Protein AF-0000000075583795 (afdb_homodimer)

Organism: Burkholderia mallei (strain ATCC 23344) (NCBI:txid243160)

pLDDT: mean 74.97, std 24.66, range [25.92, 98.56]

Solvent-accessible surface area (backbone atoms only — not comparable to full-atom values): 38731 Å² total; per-residue (Å²): 138,82,79,73,77,74,72,72,73,78,73,70,80,76,78,76,72,78,73,79,69,73,56,72,65,57,54,49,48,48,49,48,46,48,47,47,46,45,47,46,48,46,45,52,50,40,40,49,47,44,45,48,44,42,50,47,45,47,29,46,47,34,18,48,49,28,40,53,50,30,68,72,33,68,38,52,18,47,44,35,16,54,42,24,40,18,38,36,33,32,41,58,45,24,55,53,58,74,61,52,70,87,57,90,76,39,68,41,54,67,42,39,47,51,51,50,50,48,35,51,52,74,46,48,45,47,48,89,45,67,63,58,53,62,69,67,42,44,37,36,33,39,40,41,41,59,52,48,45,52,65,63,49,49,49,25,53,49,45,54,46,28,75,73,68,33,32,87,30,37,37,38,37,32,50,33,80,76,50,77,42,47,57,56,27,52,43,53,50,18,60,75,62,58,25,59,66,46,82,36,87,48,52,71,47,42,39,54,52,51,61,74,47,63,82,35,50,30,36,43,32,33,47,54,53,42,43,57,76,41,75,62,51,38,53,51,52,50,38,50,65,69,32,85,64,74,56,40,35,33,38,46,42,48,27,36,35,28,44,56,30,52,47,48,40,52,50,39,73,52,39,48,81,81,60,66,98,62,82,68,75,62,64,67,23,27,31,43,18,46,52,58,51,27,66,43,39,19,24,48,52,44,45,30,39,52,67,61,39,29,28,44,32,37,24,51,59,83,52,75,57,50,46,61,40,77,38,45,64,67,57,55,52,46,62,24,61,61,60,68,43,80,82,34,64,69,23,32,22,52,32,2,22,32,15,20,27,23,22,31,58,71,66,55,69,70,71,62,56,85,74,59,83,118,138,80,80,71,74,73,74,71,75,80,75,73,80,76,77,75,72,80,72,80,70,70,59,70,65,59,54,48,48,49,49,45,45,48,45,47,47,44,45,49,50,42,45,58,53,40,45,53,47,46,48,51,46,46,52,50,46,48,21,46,46,44,25,48,49,43,48,52,46,33,70,74,33,63,37,53,47,51,44,49,33,54,42,31,35,17,39,36,41,34,48,58,45,46,56,52,58,73,60,52,69,85,56,90,74,38,69,41,54,68,42,40,47,51,51,52,49,50,38,50,49,73,46,49,45,46,48,89,45,69,64,58,53,62,69,67,42,44,38,36,33,40,38,40,43,60,53,48,46,51,65,61,48,48,49,25,52,48,45,54,45,29,74,73,68,33,32,86,29,37,37,37,36,31,51,32,79,77,53,76,42,47,56,56,26,53,41,53,50,20,62,76,62,57,25,57,64,45,82,35,87,47,52,69,47,42,41,54,51,52,61,73,45,62,84,35,48,30,37,41,32,32,48,54,52,42,43,57,75,42,72,62,52,38,53,52,50,48,39,50,63,69,29,86,62,72,57,40,36,32,39,46,41,49,27,35,35,27,45,55,31,51,48,48,39,52,52,38,73,51,40,49,78,81,60,66,99,62,84,68,74,63,64,68,23,26,32,41,19,46,52,57,50,27,61,42,37,18,23,47,51,43,46,31,40,53,66,62,39,28,28,46,32,35,24,52,58,83,51,77,58,51,48,61,40,76,38,44,64,66,60,54,52,46,59,22,60,65,53,59,46,83,83,33,61,65,32,50,27,74,13,4,42,48,4,31,36,33,17,22,57,72,62,54,73,60,78,63,59,84,73,64,68,130

Nearest PDB structures (foldseek):
  8r9r-assembly1_A-2  TM=9.002E-01  e=3.612E-21  Shewanella putrefaciens CN-32
  2px0-assembly3_C  TM=8.212E-01  e=1.655E-15  Bacillus subtilis
  2px3-assembly1_A-2  TM=8.407E-01  e=2.809E-14  Bacillus subtilis
  7o9f-assembly3_C  TM=8.102E-01  e=2.017E-12  Bacillus subtilis subsp. subtilis str. 168
  5gaf-assembly1_i  TM=7.848E-01  e=1.464E-12  Escherichia coli

InterPro domains:
  IPR000897 Signal recognition particle, SRP54 subunit, GTPase domain [PF00448] (139-332)
  IPR000897 Signal recognition particle, SRP54 subunit, GTPase domain [SM00962] (137-338)
  IPR003593 AAA+ ATPase domain [SM00382] (136-311)
  IPR020006 Flagellar biosynthesis protein FlhF [TIGR03499] (14-225)
  IPR027417 P-loop containing nucleoside triphosphate hydrolase [G3DSA:3.40.50.300] (134-340)
  IPR027417 P-loop containing nucleoside triphosphate hydrolase [SSF52540] (133-328)
  IPR047040 Flagellar biosynthesis protein FlhF, GTPase domain [cd17873] (138-334)

Foldseek 3Di:
DPPPPPPPPDPDPPDDPDDPPPDPVVVVVVVVVVVVVCCVCCVVVVVVVVVVVCVVVLLVVLLVVLVVVCVVALLLLLQLLLLLLLPAALQLSLVLSVPQDDDPQCNDNVSSNVLSLVLLLVLFFADPDPCVDLQQAFAEEEAEAPPLCLLLVLLLVLLVSCVVPNQLQEAEEEAAPPDVCSQVSNVVSCVVSVHYYYYADFLVSVQVVCVVNVRHRHYYYRYHHHQLPDLCLLVVLCSQQPHPGHYAYEYEDEQQDALVSRLSGQVSNQDSVPDPVDDDDGHPAYEYEQLLPHPHRNSVSNNCSQVVGYYQWYAHDRDPNPRIGGDDSVVSSCSSNVPSCVVDPRRDPSVCRSSSSSNSPPVCPPPSDDSDSD/DPPPPPPPDDPDPPDDPPDPPPDPVVVVVVVVVVVVVCCVVCVVVVVVVVVVVVLVVLLVVLLVVVVVVCVVAVLLLLQLLLLLLLPAALQLSCVLSVPQDDDPQCNDNVSSNVLSLVLLLVLFFADPDPCVDLQQAFAEEEAEAPPLCLLLVLLLVLLVSCVVPNQLQEAEEEQAPPDVCSQVSNVVSCVVSVHYYYYADFLVSVQVVCVVNVRHRHYYYRYHHHQLPDLCLLVVLCSQQPHPGHYAYEYEDEQQDALVSRLSGQVSNQDSVPDPVDDDDGHQAYEYEQLLPHLHRNSVSNNCSQVVGYYQWYAHDRDPNPRIGGDDSVVSSCSSNVNSPSVDPSRQDSVRSSSSNSVNPVVPPPPSDDSDSD

Sequence (748 aa):
MRNAARRLPADEPAAAKPALRLPEDTAAAVADAVKARIERIVNDTVMQELGSLRELMEEQFAGLMWNERQRRNPVHGALTKYLFAAGFSAQLVRMIVDNLPEGEGYDTLDAAADWAQSVLAANLPVLDSEDALMERGGVFALMGPTGVGKTTTTAKLAARCVMRFGASKVALLTTDSYRIGGHEQLRIFGKILGVPVHAVKDGGDLQLALAELRNKHMVLIDTIGMSQRDRTVSDQIAMLHGADTPVQRLLLLNATSHGDTLNEVVQAYRSAAGQPKAALPDLAGCILTKLDEASNLGGVLDTVIRYKLPVHYVSTGQKVPENLYVATKKFLLKSAFCAPREDSPFVPHDDDLPAMLSALSTRTGNELHEVRFGMRNAARRLPADEPAAAKPALRLPEDTAAAVADAVKARIERIVNDTVMQELGSLRELMEEQFAGLMWNERQRRNPVHGALTKYLFAAGFSAQLVRMIVDNLPEGEGYDTLDAAADWAQSVLAANLPVLDSEDALMERGGVFALMGPTGVGKTTTTAKLAARCVMRFGASKVALLTTDSYRIGGHEQLRIFGKILGVPVHAVKDGGDLQLALAELRNKHMVLIDTIGMSQRDRTVSDQIAMLHGADTPVQRLLLLNATSHGDTLNEVVQAYRSAAGQPKAALPDLAGCILTKLDEASNLGGVLDTVIRYKLPVHYVSTGQKVPENLYVATKKFLLKSAFCAPREDSPFVPHDDDLPAMLSALSTRTGNELHEVRFG

Radius of gyration: 35.38 Å; Cα contacts (8 Å, |Δi|>4): 1284; chains: 2; bounding box: 125×129×121 Å

Secondary structure (DSSP, 8-state):
-----------------------HHHHHHHHHHHHHHHHHHHHHHHHHHHHHHHHHHHHHHHHHHHHHHHHH-HHHHHHHHHHHHTT--HHHHHHHHHTPPPSGGGSSHHHHHHHHHHHHHHH--B-S-HHHHHHH-EEEEEE-STTSSHHHHHHHHHHHHHHHH-GGGEEEEE---SSTTHHHHHHHHHHHHT--EEE--SHHHHHHHHHHTTT-SEEEEEPPP--TT-THHHHHHHHHHTSSS-EEEEEEEETTB-HHHHHHHHHHHH--TTS-S--PPPP-EEEEE-GGG-S-SHHHHHHHHHTT--EEEEE-SS-SSSSEEE--HHHHHHHHHHS--TT-TTSPPGGGHHHHHHHHHH-TTS--------/-----------------------HHHHHHHHHHHHHHHHHHIIIIIHHHHHHHHHHHHHHHHHHHHHHHHHH-HHHHHHHHHHHHTT--HHHHHHHHHTPPPSGGGSSHHHHHHHHHHHHHHH--B-S-HHHHHHH-EEEEEE-STTSSHHHHHHHHHHHHHHHH-GGGEEEEE---SSTTHHHHHHHHHHHHT--EEE--SHHHHHHHHHHTTT-SEEEEEPPP--TT-THHHHHHHHHHTSSS-EEEEEEEETTB-HHHHHHHHHHHH--TTS-S--PPPP-EEEEE-GGG-S--HHHHHHHHHTT--EEEEE-SS-SSSSEEE--HHHHHHHHHHS--TT-TTSPPGGGHHHHHHHHHGGGGS--------

Structure (mmCIF, N/CA/C/O backbone):
data_AF-0000000075583795-model_v1
#
loop_
_entity.id
_entity.type
_entity.pdbx_description
1 polymer 'Flagellar biosynthesis protein FlhF'
#
loop_
_atom_site.group_PDB
_atom_site.id
_atom_site.type_symbol
_atom_site.label_atom_id
_atom_site.label_alt_id
_atom_site.label_comp_id
_atom_site.label_asym_id
_atom_site.label_entity_id
_atom_site.label_seq_id
_atom_site.pdbx_PDB_ins_code
_atom_site.Cartn_x
_atom_site.Cartn_y
_atom_site.Cartn_z
_atom_site.occupancy
_atom_site.B_iso_or_equiv
_atom_site.auth_seq_id
_atom_site.auth_comp_id
_atom_site.auth_asym_id
_atom_site.auth_atom_id
_atom_site.pdbx_PDB_model_num
ATOM 1 N N . MET A 1 1 ? -71.062 14.75 92.562 1 26.41 1 MET A N 1
ATOM 2 C CA . MET A 1 1 ? -69.625 14.656 92.875 1 26.41 1 MET A CA 1
ATOM 3 C C . MET A 1 1 ? -68.75 14.648 91.625 1 26.41 1 MET A C 1
ATOM 5 O O . MET A 1 1 ? -69.125 14.055 90.625 1 26.41 1 MET A O 1
ATOM 9 N N . ARG A 1 2 ? -67.75 15.586 91.562 1 28.59 2 ARG A N 1
ATOM 10 C CA . ARG A 1 2 ? -66.875 16.375 90.688 1 28.59 2 ARG A CA 1
ATOM 11 C C . ARG A 1 2 ? -65.688 15.547 90.188 1 28.59 2 ARG A C 1
ATOM 13 O O . ARG A 1 2 ? -64.75 15.266 91 1 28.59 2 ARG A O 1
ATOM 20 N N . ASN A 1 3 ? -66 14.391 89.562 1 28.31 3 ASN A N 1
ATOM 21 C CA . ASN A 1 3 ? -65 13.398 89.188 1 28.31 3 ASN A CA 1
ATOM 22 C C . ASN A 1 3 ? -63.781 14.047 88.562 1 28.31 3 ASN A C 1
ATOM 24 O O . ASN A 1 3 ? -63.875 14.672 87.5 1 28.31 3 ASN A O 1
ATOM 28 N N . ALA A 1 4 ? -62.781 14.273 89.375 1 31.97 4 ALA A N 1
ATOM 29 C CA . ALA A 1 4 ? -61.5 14.992 89.375 1 31.97 4 ALA A CA 1
ATOM 30 C C . ALA A 1 4 ? -60.531 14.312 88.438 1 31.97 4 ALA A C 1
ATOM 32 O O . ALA A 1 4 ? -60.062 13.195 88.688 1 31.97 4 ALA A O 1
ATOM 33 N N . ALA A 1 5 ? -60.75 14.484 87.125 1 35.75 5 ALA A N 1
ATOM 34 C CA . ALA A 1 5 ? -60 13.953 86 1 35.75 5 ALA A CA 1
ATOM 35 C C . ALA A 1 5 ? -58.5 14.148 86.188 1 35.75 5 ALA A C 1
ATOM 37 O O . ALA A 1 5 ? -58.031 15.273 86.375 1 35.75 5 ALA A O 1
ATOM 38 N N . ARG A 1 6 ? -57.938 13.195 86.875 1 29.86 6 ARG A N 1
ATOM 39 C CA . ARG A 1 6 ? -56.562 13.07 87.375 1 29.86 6 ARG A CA 1
ATOM 40 C C . ARG A 1 6 ? -55.562 13.438 86.25 1 29.86 6 ARG A C 1
ATOM 42 O O . ARG A 1 6 ? -55.594 12.867 85.188 1 29.86 6 ARG A O 1
ATOM 49 N N . ARG A 1 7 ? -55.094 14.625 86.375 1 30.92 7 ARG A N 1
ATOM 50 C CA . ARG A 1 7 ? -54.188 15.336 85.5 1 30.92 7 ARG A CA 1
ATOM 51 C C . ARG A 1 7 ? -52.844 14.617 85.375 1 30.92 7 ARG A C 1
ATOM 53 O O . ARG A 1 7 ? -52.156 14.391 86.375 1 30.92 7 ARG A O 1
ATOM 60 N N . LEU A 1 8 ? -52.875 13.531 84.562 1 32.28 8 LEU A N 1
ATOM 61 C CA . LEU A 1 8 ? -51.688 12.703 84.5 1 32.28 8 LEU A CA 1
ATOM 62 C C . LEU A 1 8 ? -50.438 13.562 84.438 1 32.28 8 LEU A C 1
ATOM 64 O O . LEU A 1 8 ? -50.438 14.617 83.75 1 32.28 8 LEU A O 1
ATOM 68 N N . PRO A 1 9 ? -49.656 13.453 85.375 1 30.98 9 PRO A N 1
ATOM 69 C CA . PRO A 1 9 ? -48.5 14.32 85.562 1 30.98 9 PRO A CA 1
ATOM 70 C C . PRO A 1 9 ? -47.594 14.43 84.375 1 30.98 9 PRO A C 1
ATOM 72 O O . PRO A 1 9 ? -47.5 13.492 83.562 1 30.98 9 PRO A O 1
ATOM 75 N N . ALA A 1 10 ? -47.438 15.57 83.875 1 30.64 10 ALA A N 1
ATOM 76 C CA . ALA A 1 10 ? -46.688 15.977 82.688 1 30.64 10 ALA A CA 1
ATOM 77 C C . ALA A 1 10 ? -45.25 15.469 82.75 1 30.64 10 ALA A C 1
ATOM 79 O O . ALA A 1 10 ? -44.562 15.648 83.75 1 30.64 10 ALA A O 1
ATOM 80 N N . ASP A 1 11 ? -45.094 14.312 82.25 1 30.42 11 ASP A N 1
ATOM 81 C CA . ASP A 1 11 ? -43.844 13.586 82.125 1 30.42 11 ASP A CA 1
ATOM 82 C C . ASP A 1 11 ? -42.656 14.531 81.875 1 30.42 11 ASP A C 1
ATOM 84 O O . ASP A 1 11 ? -42.781 15.438 81.062 1 30.42 11 ASP A O 1
ATOM 88 N N . GLU A 1 12 ? -41.844 14.688 82.75 1 31.83 12 GLU A N 1
ATOM 89 C CA . GLU A 1 12 ? -40.656 15.516 82.875 1 31.83 12 GLU A CA 1
ATOM 90 C C . GLU A 1 12 ? -39.781 15.367 81.625 1 31.83 12 GLU A C 1
ATOM 92 O O . GLU A 1 12 ? -39.531 14.258 81.188 1 31.83 12 GLU A O 1
ATOM 97 N N . PRO A 1 13 ? -39.625 16.406 80.938 1 30.64 13 PRO A N 1
ATOM 98 C CA . PRO A 1 13 ? -38.938 16.359 79.625 1 30.64 13 PRO A CA 1
ATOM 99 C C . PRO A 1 13 ? -37.531 15.773 79.75 1 30.64 13 PRO A C 1
ATOM 101 O O . PRO A 1 13 ? -36.812 16.062 80.688 1 30.64 13 PRO A O 1
ATOM 104 N N . ALA A 1 14 ? -37.375 14.578 79.438 1 31.72 14 ALA A N 1
ATOM 105 C CA . ALA A 1 14 ? -36.094 13.836 79.438 1 31.72 14 ALA A CA 1
ATOM 106 C C . ALA A 1 14 ? -34.938 14.719 79 1 31.72 14 ALA A C 1
ATOM 108 O O . ALA A 1 14 ? -35.062 15.461 78 1 31.72 14 ALA A O 1
ATOM 109 N N . ALA A 1 15 ? -34.062 14.93 79.875 1 31.67 15 ALA A N 1
ATOM 110 C CA . ALA A 1 15 ? -32.781 15.641 79.812 1 31.67 15 ALA A CA 1
ATOM 111 C C . ALA A 1 15 ? -31.984 15.234 78.562 1 31.67 15 ALA A C 1
ATOM 113 O O . ALA A 1 15 ? -31.844 14.047 78.25 1 31.67 15 ALA A O 1
ATOM 114 N N . ALA A 1 16 ? -31.828 16.141 77.688 1 29.67 16 ALA A N 1
ATOM 115 C CA . ALA A 1 16 ? -31.188 16.047 76.375 1 29.67 16 ALA A CA 1
ATOM 116 C C . ALA A 1 16 ? -29.75 15.531 76.5 1 29.67 16 ALA A C 1
ATOM 118 O O . ALA A 1 16 ? -28.953 16.078 77.25 1 29.67 16 ALA A O 1
ATOM 119 N N . LYS A 1 17 ? -29.625 14.273 76.5 1 32.81 17 LYS A N 1
ATOM 120 C CA . LYS A 1 17 ? -28.297 13.664 76.562 1 32.81 17 LYS A CA 1
ATOM 121 C C . LYS A 1 17 ? -27.266 14.492 75.75 1 32.81 17 LYS A C 1
ATOM 123 O O . LYS A 1 17 ? -27.562 15 74.688 1 32.81 17 LYS A O 1
ATOM 128 N N . PRO A 1 18 ? -26.188 14.773 76.5 1 27.48 18 PRO A N 1
ATOM 129 C CA . PRO A 1 18 ? -25.125 15.648 76 1 27.48 18 PRO A CA 1
ATOM 130 C C . PRO A 1 18 ? -24.562 15.188 74.625 1 27.48 18 PRO A C 1
ATOM 132 O O . PRO A 1 18 ? -24.422 13.984 74.438 1 27.48 18 PRO A O 1
ATOM 135 N N . ALA A 1 19 ? -24.75 15.906 73.625 1 32.78 19 ALA A N 1
ATOM 136 C CA . ALA A 1 19 ? -24.312 15.742 72.25 1 32.78 19 ALA A CA 1
ATOM 137 C C . ALA A 1 19 ? -22.828 15.414 72.188 1 32.78 19 ALA A C 1
ATOM 139 O O . ALA A 1 19 ? -22 16.125 72.75 1 32.78 19 ALA A O 1
ATOM 140 N N . LEU A 1 20 ? -22.547 14.195 72.25 1 28.42 20 LEU A N 1
ATOM 141 C CA . LEU A 1 20 ? -21.172 13.727 72.062 1 28.42 20 LEU A CA 1
ATOM 142 C C . LEU A 1 20 ? -20.391 14.602 71.125 1 28.42 20 LEU A C 1
ATOM 144 O O . LEU A 1 20 ? -20.688 14.633 69.938 1 28.42 20 LEU A O 1
ATOM 148 N N . ARG A 1 21 ? -19.875 15.695 71.562 1 31.19 21 ARG A N 1
ATOM 149 C CA . ARG A 1 21 ? -18.953 16.594 70.938 1 31.19 21 ARG A CA 1
ATOM 150 C C . ARG A 1 21 ? -17.766 15.828 70.312 1 31.19 21 ARG A C 1
ATOM 152 O O . ARG A 1 21 ? -16.969 15.242 71.062 1 31.19 21 ARG A O 1
ATOM 159 N N . LEU A 1 22 ? -18 15.234 69.25 1 33.5 22 LEU A N 1
ATOM 160 C CA . LEU A 1 22 ? -16.844 14.609 68.625 1 33.5 22 LEU A CA 1
ATOM 161 C C . LEU A 1 22 ? -15.625 15.523 68.688 1 33.5 22 LEU A C 1
ATOM 163 O O . LEU A 1 22 ? -15.727 16.734 68.5 1 33.5 22 LEU A O 1
ATOM 167 N N . PRO A 1 23 ? -14.57 15.156 69.438 1 37.19 23 PRO A N 1
ATOM 168 C CA . PRO A 1 23 ? -13.438 16.047 69.688 1 37.19 23 PRO A CA 1
ATOM 169 C C . PRO A 1 23 ? -12.914 16.734 68.438 1 37.19 23 PRO A C 1
ATOM 171 O O . PRO A 1 23 ? -13.039 16.203 67.375 1 37.19 23 PRO A O 1
ATOM 174 N N . GLU A 1 24 ? -12.633 18.062 68.625 1 42.78 24 GLU A N 1
ATOM 175 C CA . GLU A 1 24 ? -12.164 19.016 67.625 1 42.78 24 GLU A CA 1
ATOM 176 C C . GLU A 1 24 ? -11.039 18.422 66.75 1 42.78 24 GLU A C 1
ATOM 178 O O . GLU A 1 24 ? -10.945 18.703 65.562 1 42.78 24 GLU A O 1
ATOM 183 N N . ASP A 1 25 ? -10.305 17.578 67.438 1 46.75 25 ASP A N 1
ATOM 184 C CA . ASP A 1 25 ? -9.117 17 66.812 1 46.75 25 ASP A CA 1
ATOM 185 C C . ASP A 1 25 ? -9.5 16.016 65.688 1 46.75 25 ASP A C 1
ATOM 187 O O . ASP A 1 25 ? -8.75 15.828 64.75 1 46.75 25 ASP A O 1
ATOM 191 N N . THR A 1 26 ? -10.562 15.297 65.938 1 44.88 26 THR A N 1
ATOM 192 C CA . THR A 1 26 ? -10.953 14.312 64.938 1 44.88 26 THR A CA 1
ATOM 193 C C . THR A 1 26 ? -11.523 15.008 63.688 1 44.88 26 THR A C 1
ATOM 195 O O . THR A 1 26 ? -11.352 14.523 62.562 1 44.88 26 THR A O 1
ATOM 198 N N . ALA A 1 27 ? -12.266 16.016 63.844 1 42.16 27 ALA A N 1
ATOM 199 C CA . ALA A 1 27 ? -12.781 16.734 62.688 1 42.16 27 ALA A CA 1
ATOM 200 C C . ALA A 1 27 ? -11.656 17.359 61.875 1 42.16 27 ALA A C 1
ATOM 202 O O . ALA A 1 27 ? -11.688 17.359 60.656 1 42.16 27 ALA A O 1
ATOM 203 N N . ALA A 1 28 ? -10.633 17.906 62.625 1 47.75 28 ALA A N 1
ATOM 204 C CA . ALA A 1 28 ? -9.492 18.453 61.906 1 47.75 28 ALA A CA 1
ATOM 205 C C . ALA A 1 28 ? -8.742 17.375 61.125 1 47.75 28 ALA A C 1
ATOM 207 O O . ALA A 1 28 ? -8.297 17.594 60 1 47.75 28 ALA A O 1
ATOM 208 N N . ALA A 1 29 ? -8.695 16.188 61.719 1 48.91 29 ALA A N 1
ATOM 209 C CA . ALA A 1 29 ? -7.973 15.109 61.062 1 48.91 29 ALA A CA 1
ATOM 210 C C . ALA A 1 29 ? -8.742 14.609 59.844 1 48.91 29 ALA A C 1
ATOM 212 O O . ALA A 1 29 ? -8.141 14.281 58.812 1 48.91 29 ALA A O 1
ATOM 213 N N . VAL A 1 30 ? -10.008 14.523 60 1 45.22 30 VAL A N 1
ATOM 214 C CA . VAL A 1 30 ? -10.773 14.094 58.812 1 45.22 30 VAL A CA 1
ATOM 215 C C . VAL A 1 30 ? -10.75 15.188 57.75 1 45.22 30 VAL A C 1
ATOM 217 O O . VAL A 1 30 ? -10.609 14.906 56.562 1 45.22 30 VAL A O 1
ATOM 220 N N . ALA A 1 31 ? -10.945 16.5 58.25 1 46.06 31 ALA A N 1
ATOM 221 C CA . ALA A 1 31 ? -10.859 17.578 57.25 1 46.06 31 ALA A CA 1
ATOM 222 C C . ALA A 1 31 ? -9.484 17.594 56.594 1 46.06 31 ALA A C 1
ATOM 224 O O . ALA A 1 31 ? -9.383 17.781 55.375 1 46.06 31 ALA A O 1
ATOM 225 N N . ASP A 1 32 ? -8.445 17.422 57.406 1 49.88 32 ASP A N 1
ATOM 226 C CA . ASP A 1 32 ? -7.105 17.359 56.812 1 49.88 32 ASP A CA 1
ATOM 227 C C . ASP A 1 32 ? -6.965 16.156 55.906 1 49.88 32 ASP A C 1
ATOM 229 O O . ASP A 1 32 ? -6.32 16.25 54.844 1 49.88 32 ASP A O 1
ATOM 233 N N . ALA A 1 33 ? -7.559 15.016 56.312 1 47.59 33 ALA A N 1
ATOM 234 C CA . ALA A 1 33 ? -7.469 13.844 55.469 1 47.59 33 ALA A CA 1
ATOM 235 C C . ALA A 1 33 ? -8.281 14.047 54.188 1 47.59 33 ALA A C 1
ATOM 237 O O . ALA A 1 33 ? -7.844 13.656 53.094 1 47.59 33 ALA A O 1
ATOM 238 N N . VAL A 1 34 ? -9.5 14.57 54.344 1 44.31 34 VAL A N 1
ATOM 239 C CA . VAL A 1 34 ? -10.266 14.875 53.125 1 44.31 34 VAL A CA 1
ATOM 240 C C . VAL A 1 34 ? -9.531 15.945 52.312 1 44.31 34 VAL A C 1
ATOM 242 O O . VAL A 1 34 ? -9.414 15.828 51.094 1 44.31 34 VAL A O 1
ATOM 245 N N . LYS A 1 35 ? -9.047 17.094 53 1 45.44 35 LYS A N 1
ATOM 246 C CA . LYS A 1 35 ? -8.234 18.062 52.281 1 45.44 35 LYS A CA 1
ATOM 247 C C . LYS A 1 35 ? -7.039 17.375 51.594 1 45.44 35 LYS A C 1
ATOM 249 O O . LYS A 1 35 ? -6.719 17.656 50.438 1 45.44 35 LYS A O 1
ATOM 254 N N . ALA A 1 36 ? -6.293 16.5 52.406 1 47.88 36 ALA A N 1
ATOM 255 C CA . ALA A 1 36 ? -5.16 15.805 51.812 1 47.88 36 ALA A CA 1
ATOM 256 C C . ALA A 1 36 ? -5.617 14.891 50.688 1 47.88 36 ALA A C 1
ATOM 258 O O . ALA A 1 36 ? -4.938 14.766 49.656 1 47.88 36 ALA A O 1
ATOM 259 N N . ARG A 1 37 ? -6.734 14.156 50.906 1 44.03 37 ARG A N 1
ATOM 260 C CA . ARG A 1 37 ? -7.215 13.32 49.812 1 44.03 37 ARG A CA 1
ATOM 261 C C . ARG A 1 37 ? -7.723 14.164 48.656 1 44.03 37 ARG A C 1
ATOM 263 O O . ARG A 1 37 ? -7.484 13.844 47.5 1 44.03 37 ARG A O 1
ATOM 270 N N . ILE A 1 38 ? -8.555 15.25 48.938 1 42.88 38 ILE A N 1
ATOM 271 C CA . ILE A 1 38 ? -8.945 16.156 47.844 1 42.88 38 ILE A CA 1
ATOM 272 C C . ILE A 1 38 ? -7.703 16.812 47.25 1 42.88 38 ILE A C 1
ATOM 274 O O . ILE A 1 38 ? -7.578 16.922 46.031 1 42.88 38 ILE A O 1
ATOM 278 N N . GLU A 1 39 ? -6.707 17.359 48.094 1 44.41 39 GLU A N 1
ATOM 279 C CA . GLU A 1 39 ? -5.449 17.875 47.562 1 44.41 39 GLU A CA 1
ATOM 280 C C . GLU A 1 39 ? -4.711 16.828 46.75 1 44.41 39 GLU A C 1
ATOM 282 O O . GLU A 1 39 ? -4.117 17.125 45.719 1 44.41 39 GLU A O 1
ATOM 287 N N . ARG A 1 40 ? -4.605 15.562 47.188 1 45.03 40 ARG A N 1
ATOM 288 C CA . ARG A 1 40 ? -3.986 14.5 46.406 1 45.03 40 ARG A CA 1
ATOM 289 C C . ARG A 1 40 ? -4.812 14.172 45.188 1 45.03 40 ARG A C 1
ATOM 291 O O . ARG A 1 40 ? -4.266 13.969 44.094 1 45.03 40 ARG A O 1
ATOM 298 N N . ILE A 1 41 ? -6.152 13.914 45.312 1 42.34 41 ILE A N 1
ATOM 299 C CA . ILE A 1 41 ? -7.008 13.688 44.156 1 42.34 41 ILE A CA 1
ATOM 300 C C . ILE A 1 41 ? -7.043 14.945 43.281 1 42.34 41 ILE A C 1
ATOM 302 O O . ILE A 1 41 ? -6.953 14.859 42.062 1 42.34 41 ILE A O 1
ATOM 306 N N . VAL A 1 42 ? -7.328 16.234 43.812 1 40.81 42 VAL A N 1
ATOM 307 C CA . VAL A 1 42 ? -7.227 17.484 43.094 1 40.81 42 VAL A CA 1
ATOM 308 C C . VAL A 1 42 ? -5.805 17.656 42.562 1 40.81 42 VAL A C 1
ATOM 310 O O . VAL A 1 42 ? -5.605 18.062 41.406 1 40.81 42 VAL A O 1
ATOM 313 N N . ASN A 1 43 ? -4.723 17.453 43.281 1 43.31 43 ASN A N 1
ATOM 314 C CA . ASN A 1 43 ? -3.355 17.531 42.781 1 43.31 43 ASN A CA 1
ATOM 315 C C . ASN A 1 43 ? -3.092 16.5 41.688 1 43.31 43 ASN A C 1
ATOM 317 O O . ASN A 1 43 ? -2.486 16.812 40.656 1 43.31 43 ASN A O 1
ATOM 321 N N . ASP A 1 44 ? -3.385 15.25 41.875 1 43.28 44 ASP A N 1
ATOM 322 C CA . ASP A 1 44 ? -3.162 14.266 40.844 1 43.28 44 ASP A CA 1
ATOM 323 C C . ASP A 1 44 ? -4.129 14.469 39.656 1 43.28 44 ASP A C 1
ATOM 325 O O . ASP A 1 44 ? -3.732 14.383 38.5 1 43.28 44 ASP A O 1
ATOM 329 N N . THR A 1 45 ? -5.441 14.594 39.938 1 42.34 45 THR A N 1
ATOM 330 C CA . THR A 1 45 ? -6.391 14.891 38.875 1 42.34 45 THR A CA 1
ATOM 331 C C . THR A 1 45 ? -6.164 16.297 38.312 1 42.34 45 THR A C 1
ATOM 333 O O . THR A 1 45 ? -6.188 16.5 37.094 1 42.34 45 THR A O 1
ATOM 336 N N . VAL A 1 46 ? -5.977 17.312 39.188 1 41.25 46 VAL A N 1
ATOM 337 C CA . VAL A 1 46 ? -5.641 18.656 38.719 1 41.25 46 VAL A CA 1
ATOM 338 C C . VAL A 1 46 ? -4.281 18.641 38.031 1 41.25 46 VAL A C 1
ATOM 340 O O . VAL A 1 46 ? -4.105 19.266 37 1 41.25 46 VAL A O 1
ATOM 343 N N . MET A 1 47 ? -3.307 17.891 38.531 1 40.34 47 MET A N 1
ATOM 344 C CA . MET A 1 47 ? -2.027 17.797 37.844 1 40.34 47 MET A CA 1
ATOM 345 C C . MET A 1 47 ? -2.193 17.094 36.5 1 40.34 47 MET A C 1
ATOM 347 O O . MET A 1 47 ? -1.555 17.484 35.5 1 40.34 47 MET A O 1
ATOM 351 N N . GLN A 1 48 ? -2.951 16.031 36.438 1 44.06 48 GLN A N 1
ATOM 352 C CA . GLN A 1 48 ? -3.227 15.43 35.156 1 44.06 48 GLN A CA 1
ATOM 353 C C . GLN A 1 48 ? -4.043 16.375 34.281 1 44.06 48 GLN A C 1
ATOM 355 O O . GLN A 1 48 ? -3.777 16.5 33.062 1 44.06 48 GLN A O 1
ATOM 360 N N . GLU A 1 49 ? -5.074 17 34.969 1 40.44 49 GLU A N 1
ATOM 361 C CA . GLU A 1 49 ? -5.805 18.016 34.219 1 40.44 49 GLU A CA 1
ATOM 362 C C . GLU A 1 49 ? -4.918 19.203 33.875 1 40.44 49 GLU A C 1
ATOM 364 O O . GLU A 1 49 ? -4.977 19.75 32.781 1 40.44 49 GLU A O 1
ATOM 369 N N . LEU A 1 50 ? -4.145 19.641 34.844 1 42.34 50 LEU A N 1
ATOM 370 C CA . LEU A 1 50 ? -3.182 20.703 34.594 1 42.34 50 LEU A CA 1
ATOM 371 C C . LEU A 1 50 ? -2.109 20.25 33.594 1 42.34 50 LEU A C 1
ATOM 373 O O . LEU A 1 50 ? -1.672 21.016 32.75 1 42.34 50 LEU A O 1
ATOM 377 N N . GLY A 1 51 ? -1.721 19 33.688 1 42.75 51 GLY A N 1
ATOM 378 C CA . GLY A 1 51 ? -0.832 18.438 32.688 1 42.75 51 GLY A CA 1
ATOM 379 C C . GLY A 1 51 ? -1.456 18.391 31.297 1 42.75 51 GLY A C 1
ATOM 380 O O . GLY A 1 51 ? -0.819 18.766 30.312 1 42.75 51 GLY A O 1
ATOM 381 N N . SER A 1 52 ? -2.662 17.969 31.328 1 44.84 52 SER A N 1
ATOM 382 C CA . SER A 1 52 ? -3.383 18.016 30.062 1 44.84 52 SER A CA 1
ATOM 383 C C . SER A 1 52 ? -3.621 19.453 29.609 1 44.84 52 SER A C 1
ATOM 385 O O . SER A 1 52 ? -3.486 19.766 28.422 1 44.84 52 SER A O 1
ATOM 387 N N . LEU A 1 53 ? -3.971 20.312 30.594 1 41.66 53 LEU A N 1
ATOM 388 C CA . LEU A 1 53 ? -4.094 21.719 30.281 1 41.66 53 LEU A CA 1
ATOM 389 C C . LEU A 1 53 ? -2.738 22.312 29.906 1 41.66 53 LEU A C 1
ATOM 391 O O . LEU A 1 53 ? -2.648 23.125 28.969 1 41.66 53 LEU A O 1
ATOM 395 N N . ARG A 1 54 ? -1.704 21.906 30.609 1 40.75 54 ARG A N 1
ATOM 396 C CA . ARG A 1 54 ? -0.357 22.328 30.25 1 40.75 54 ARG A CA 1
ATOM 397 C C . ARG A 1 54 ? 0.013 21.828 28.859 1 40.75 54 ARG A C 1
ATOM 399 O O . ARG A 1 54 ? 0.577 22.578 28.047 1 40.75 54 ARG A O 1
ATOM 406 N N . GLU A 1 55 ? -0.317 20.609 28.656 1 43.66 55 GLU A N 1
ATOM 407 C CA . GLU A 1 55 ? -0.076 20.078 27.312 1 43.66 55 GLU A CA 1
ATOM 408 C C . GLU A 1 55 ? -0.917 20.812 26.266 1 43.66 55 GLU A C 1
ATOM 410 O O . GLU A 1 55 ? -0.428 21.125 25.188 1 43.66 55 GLU A O 1
ATOM 415 N N . LEU A 1 56 ? -2.113 21.109 26.781 1 41.25 56 LEU A N 1
ATOM 416 C CA . LEU A 1 56 ? -2.975 21.906 25.922 1 41.25 56 LEU A CA 1
ATOM 417 C C . LEU A 1 56 ? -2.436 23.328 25.797 1 41.25 56 LEU A C 1
ATOM 419 O O . LEU A 1 56 ? -2.424 23.906 24.703 1 41.25 56 LEU A O 1
ATOM 423 N N . MET A 1 57 ? -2.064 23.875 26.906 1 40.78 57 MET A N 1
ATOM 424 C CA . MET A 1 57 ? -1.499 25.219 26.891 1 40.78 57 MET A CA 1
ATOM 425 C C . MET A 1 57 ? -0.173 25.25 26.141 1 40.78 57 MET A C 1
ATOM 427 O O . MET A 1 57 ? 0.086 26.172 25.359 1 40.78 57 MET A O 1
ATOM 431 N N . GLU A 1 58 ? 0.583 24.266 26.359 1 41.31 58 GLU A N 1
ATOM 432 C CA . GLU A 1 58 ? 1.858 24.203 25.656 1 41.31 58 GLU A CA 1
ATOM 433 C C . GLU A 1 58 ? 1.649 24 24.156 1 41.31 58 GLU A C 1
ATOM 435 O O . GLU A 1 58 ? 2.344 24.609 23.344 1 41.31 58 GLU A O 1
ATOM 440 N N . GLU A 1 59 ? 0.701 23.266 23.953 1 42.81 59 GLU A N 1
ATOM 441 C CA . GLU A 1 59 ? 0.326 23.047 22.562 1 42.81 59 GLU A CA 1
ATOM 442 C C . GLU A 1 59 ? -0.266 24.328 21.938 1 42.81 59 GLU A C 1
ATOM 444 O O . GLU A 1 59 ? 0.052 24.672 20.812 1 42.81 59 GLU A O 1
ATOM 449 N N . GLN A 1 60 ? -1.004 25.016 22.766 1 39.59 60 GLN A N 1
ATOM 450 C CA . GLN A 1 60 ? -1.549 26.297 22.328 1 39.59 60 GLN A CA 1
ATOM 451 C C . GLN A 1 60 ? -0.449 27.359 22.219 1 39.59 60 GLN A C 1
ATOM 453 O O . GLN A 1 60 ? -0.423 28.125 21.266 1 39.59 60 GLN A O 1
ATOM 458 N N . PHE A 1 61 ? 0.303 27.344 23.203 1 39.59 61 PHE A N 1
ATOM 459 C CA . PHE A 1 61 ? 1.381 28.328 23.188 1 39.59 61 PHE A CA 1
ATOM 460 C C . PHE A 1 61 ? 2.383 28.016 22.078 1 39.59 61 PHE A C 1
ATOM 462 O O . PHE A 1 61 ? 2.863 28.922 21.406 1 39.59 61 PHE A O 1
ATOM 469 N N . ALA A 1 62 ? 2.686 26.812 21.859 1 41.09 62 ALA A N 1
ATOM 470 C CA . ALA A 1 62 ? 3.586 26.438 20.766 1 41.09 62 ALA A CA 1
ATOM 471 C C . ALA A 1 62 ? 2.971 26.766 19.406 1 41.09 62 ALA A C 1
ATOM 473 O O . ALA A 1 62 ? 3.66 27.25 18.5 1 41.09 62 ALA A O 1
ATOM 474 N N . GLY A 1 63 ? 1.724 26.562 19.266 1 42.91 63 GLY A N 1
ATOM 475 C CA . GLY A 1 63 ? 0.987 27.016 18.094 1 42.91 63 GLY A CA 1
ATOM 476 C C . GLY A 1 63 ? 1.013 28.516 17.922 1 42.91 63 GLY A C 1
ATOM 477 O O . GLY A 1 63 ? 1.239 29.016 16.812 1 42.91 63 GLY A O 1
ATOM 478 N N . LEU A 1 64 ? 0.73 29.219 19.016 1 40.69 64 LEU A N 1
ATOM 479 C CA . LEU A 1 64 ? 0.791 30.672 18.984 1 40.69 64 LEU A CA 1
ATOM 480 C C . LEU A 1 64 ? 2.203 31.156 18.672 1 40.69 64 LEU A C 1
ATOM 482 O O . LEU A 1 64 ? 2.387 32.062 17.875 1 40.69 64 LEU A O 1
ATOM 486 N N . MET A 1 65 ? 3.086 30.594 19.328 1 41.53 65 MET A N 1
ATOM 487 C CA . MET A 1 65 ? 4.457 31.031 19.078 1 41.53 65 MET A CA 1
ATOM 488 C C . MET A 1 65 ? 4.906 30.688 17.672 1 41.53 65 MET A C 1
ATOM 490 O O . MET A 1 65 ? 5.602 31.469 17.031 1 41.53 65 MET A O 1
ATOM 494 N N . TRP A 1 66 ? 4.57 29.562 17.234 1 43.12 66 TRP A N 1
ATOM 495 C CA . TRP A 1 66 ? 4.844 29.188 15.852 1 43.12 66 TRP A CA 1
ATOM 496 C C . TRP A 1 66 ? 4.129 30.109 14.875 1 43.12 66 TRP A C 1
ATOM 498 O O . TRP A 1 66 ? 4.723 30.562 13.898 1 43.12 66 TRP A O 1
ATOM 508 N N . ASN A 1 67 ? 2.846 30.344 15.125 1 44.09 67 ASN A N 1
ATOM 509 C CA . ASN A 1 67 ? 2.117 31.344 14.344 1 44.09 67 ASN A CA 1
ATOM 510 C C . ASN A 1 67 ? 2.807 32.688 14.383 1 44.09 67 ASN A C 1
ATOM 512 O O . ASN A 1 67 ? 2.908 33.375 13.359 1 44.09 67 ASN A O 1
ATOM 516 N N . GLU A 1 68 ? 3.117 33.062 15.562 1 43.91 68 GLU A N 1
ATOM 517 C CA . GLU A 1 68 ? 3.832 34.312 15.672 1 43.91 68 GLU A CA 1
ATOM 518 C C . GLU A 1 68 ? 5.152 34.281 14.906 1 43.91 68 GLU A C 1
ATOM 520 O O . GLU A 1 68 ? 5.52 35.219 14.227 1 43.91 68 GLU A O 1
ATOM 525 N N . ARG A 1 69 ? 5.852 33.188 15.031 1 45.78 69 ARG A N 1
ATOM 526 C CA . ARG A 1 69 ? 7.133 33.062 14.336 1 45.78 69 ARG A CA 1
ATOM 527 C C . ARG A 1 69 ? 6.93 32.938 12.828 1 45.78 69 ARG A C 1
ATOM 529 O O . ARG A 1 69 ? 7.691 33.531 12.047 1 45.78 69 ARG A O 1
ATOM 536 N N . GLN A 1 70 ? 5.984 32.125 12.398 1 49.41 70 GLN A N 1
ATOM 537 C CA . GLN A 1 70 ? 5.645 32.031 10.984 1 49.41 70 GLN A CA 1
ATOM 538 C C . GLN A 1 70 ? 5.152 33.375 10.438 1 49.41 70 GLN A C 1
ATOM 540 O O . GLN A 1 70 ? 5.422 33.719 9.289 1 49.41 70 GLN A O 1
ATOM 545 N N . ARG A 1 71 ? 4.301 33.969 11.195 1 48.75 71 ARG A N 1
ATOM 546 C CA . ARG A 1 71 ? 3.9 35.344 10.852 1 48.75 71 ARG A CA 1
ATOM 547 C C . ARG A 1 71 ? 5.121 36.219 10.633 1 48.75 71 ARG A C 1
ATOM 549 O O . ARG A 1 71 ? 5.121 37.062 9.742 1 48.75 71 ARG A O 1
ATOM 556 N N . ARG A 1 72 ? 6.145 35.906 11.367 1 52.94 72 ARG A N 1
ATOM 557 C CA . ARG A 1 72 ? 7.27 36.844 11.234 1 52.94 72 ARG A CA 1
ATOM 558 C C . ARG A 1 72 ? 8.133 36.469 10.039 1 52.94 72 ARG A C 1
ATOM 560 O O . ARG A 1 72 ? 8.781 37.344 9.445 1 52.94 72 ARG A O 1
ATOM 567 N N . ASN A 1 73 ? 8.008 35.062 9.5 1 65.12 73 ASN A N 1
ATOM 568 C CA . ASN A 1 73 ? 8.875 34.75 8.367 1 65.12 73 ASN A CA 1
ATOM 569 C C . ASN A 1 73 ? 8.117 34 7.266 1 65.12 73 ASN A C 1
ATOM 571 O O . ASN A 1 73 ? 7.898 32.812 7.355 1 65.12 73 ASN A O 1
ATOM 575 N N . PRO A 1 74 ? 7.566 34.656 6.262 1 73.88 74 PRO A N 1
ATOM 576 C CA . PRO A 1 74 ? 6.832 34.094 5.125 1 73.88 74 PRO A CA 1
ATOM 577 C C . PRO A 1 74 ? 7.535 32.875 4.504 1 73.88 74 PRO A C 1
ATOM 579 O O . PRO A 1 74 ? 6.879 31.969 3.992 1 73.88 74 PRO A O 1
ATOM 582 N N . VAL A 1 75 ? 8.789 32.812 4.641 1 82.31 75 VAL A N 1
ATOM 583 C CA . VAL A 1 75 ? 9.555 31.719 4.027 1 82.31 75 VAL A CA 1
ATOM 584 C C . VAL A 1 75 ? 9.336 30.422 4.805 1 82.31 75 VAL A C 1
ATOM 586 O O . VAL A 1 75 ? 9.266 29.344 4.215 1 82.31 75 VAL A O 1
ATOM 589 N N . HIS A 1 76 ? 9.148 30.5 6.102 1 80.81 76 HIS A N 1
ATOM 590 C CA . HIS A 1 76 ? 8.898 29.328 6.922 1 80.81 76 HIS A CA 1
ATOM 591 C C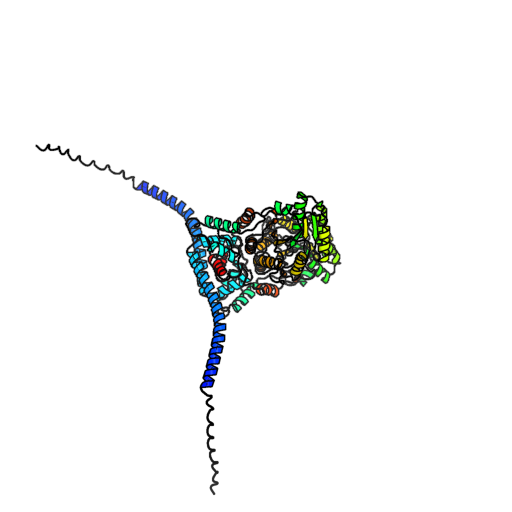 . HIS A 1 76 ? 7.582 28.656 6.547 1 80.81 76 HIS A C 1
ATOM 593 O O . HIS A 1 76 ? 7.508 27.422 6.441 1 80.81 76 HIS A O 1
ATOM 599 N N . GLY A 1 77 ? 6.621 29.484 6.328 1 75.56 77 GLY A N 1
ATOM 600 C CA . GLY A 1 77 ? 5.324 28.953 5.926 1 75.56 77 GLY A CA 1
ATOM 601 C C . GLY A 1 77 ? 5.352 28.281 4.57 1 75.56 77 GLY A C 1
ATOM 602 O O . GLY A 1 77 ? 4.805 27.188 4.402 1 75.56 77 GLY A O 1
ATOM 603 N N . ALA A 1 78 ? 5.969 28.891 3.65 1 79.75 78 ALA A N 1
ATOM 604 C CA . ALA A 1 78 ? 6.059 28.359 2.297 1 79.75 78 ALA A CA 1
ATOM 605 C C . ALA A 1 78 ? 6.852 27.047 2.281 1 79.75 78 ALA A C 1
ATOM 607 O O . ALA A 1 78 ? 6.48 26.094 1.582 1 79.75 78 ALA A O 1
ATOM 608 N N . LEU A 1 79 ? 7.934 27.031 3.055 1 86.31 79 LEU A N 1
ATOM 609 C CA . LEU A 1 79 ? 8.75 25.828 3.129 1 86.31 79 LEU A CA 1
ATOM 610 C C . LEU A 1 79 ? 7.977 24.672 3.77 1 86.31 79 LEU A C 1
ATOM 612 O O . LEU A 1 79 ? 8.102 23.531 3.344 1 86.31 79 LEU A O 1
ATOM 616 N N . THR A 1 80 ? 7.234 24.984 4.777 1 80.62 80 THR A N 1
ATOM 617 C CA . THR A 1 80 ? 6.398 24 5.438 1 80.62 80 THR A CA 1
ATOM 618 C C . THR A 1 80 ? 5.426 23.359 4.445 1 80.62 80 THR A C 1
ATOM 620 O O . THR A 1 80 ? 5.328 22.141 4.359 1 80.62 80 THR A O 1
ATOM 623 N N . LYS A 1 81 ? 4.805 24.109 3.656 1 75.25 81 LYS A N 1
ATOM 624 C CA . LYS A 1 81 ? 3.863 23.625 2.652 1 75.25 81 LYS A CA 1
ATOM 625 C C . LYS A 1 81 ? 4.57 22.781 1.6 1 75.25 81 LYS A C 1
ATOM 627 O O . LYS A 1 81 ? 4.055 21.734 1.18 1 75.25 81 LYS A O 1
ATOM 632 N N . TYR A 1 82 ? 5.66 23.266 1.262 1 83 82 TYR A N 1
ATOM 633 C CA . TYR A 1 82 ? 6.484 22.594 0.264 1 83 82 TYR A CA 1
ATOM 634 C C . TYR A 1 82 ? 6.836 21.188 0.713 1 83 82 TYR A C 1
ATOM 636 O O . TYR A 1 82 ? 6.699 20.234 -0.056 1 83 82 TYR A O 1
ATOM 644 N N . LEU A 1 83 ? 7.188 21.016 1.931 1 87.19 83 LEU A N 1
ATOM 645 C CA . LEU A 1 83 ? 7.598 19.734 2.475 1 87.19 83 LEU A CA 1
ATOM 646 C C . LEU A 1 83 ? 6.387 18.828 2.715 1 87.19 83 LEU A C 1
ATOM 648 O O . LEU A 1 83 ? 6.449 17.625 2.479 1 87.19 83 LEU A O 1
ATOM 652 N N . PHE A 1 84 ? 5.277 19.406 3.072 1 77.38 84 PHE A N 1
ATOM 653 C CA . PHE A 1 84 ? 4.055 18.641 3.281 1 77.38 84 PHE A CA 1
ATOM 654 C C . PHE A 1 84 ? 3.516 18.109 1.957 1 77.38 84 PHE A C 1
ATOM 656 O O . PHE A 1 84 ? 3.018 16.984 1.889 1 77.38 84 PHE A O 1
ATOM 663 N N . ALA A 1 85 ? 3.652 18.922 0.997 1 78 85 ALA A N 1
ATOM 664 C CA . ALA A 1 85 ? 3.186 18.516 -0.328 1 78 85 ALA A CA 1
ATOM 665 C C . ALA A 1 85 ? 3.957 17.297 -0.835 1 78 85 ALA A C 1
ATOM 667 O O . ALA A 1 85 ? 3.438 16.516 -1.633 1 78 85 ALA A O 1
ATOM 668 N N . ALA A 1 86 ? 5.141 17.203 -0.314 1 86.19 86 ALA A N 1
ATOM 669 C CA . ALA A 1 86 ? 5.965 16.062 -0.706 1 86.19 86 ALA A CA 1
ATOM 670 C C . ALA A 1 86 ? 5.637 14.844 0.141 1 86.19 86 ALA A C 1
ATOM 672 O O . ALA A 1 86 ? 6.105 13.734 -0.149 1 86.19 86 ALA A O 1
ATOM 673 N N . GLY A 1 87 ? 4.887 15.016 1.197 1 82.94 87 GLY A N 1
ATOM 674 C CA . GLY A 1 87 ? 4.391 13.891 1.975 1 82.94 87 GLY A CA 1
ATOM 675 C C . GLY A 1 87 ? 5.191 13.641 3.236 1 82.94 87 GLY A C 1
ATOM 676 O O . GLY A 1 87 ? 5.023 12.609 3.889 1 82.94 87 GLY A O 1
ATOM 677 N N . PHE A 1 88 ? 6.055 14.562 3.635 1 88 88 PHE A N 1
ATOM 678 C CA . PHE A 1 88 ? 6.867 14.359 4.828 1 88 88 PHE A CA 1
ATOM 679 C C . PHE A 1 88 ? 6.031 14.547 6.09 1 88 88 PHE A C 1
ATOM 681 O O . PHE A 1 88 ? 5.02 15.25 6.074 1 88 88 PHE A O 1
ATOM 688 N N . SER A 1 89 ? 6.453 13.898 7.129 1 81.62 89 SER A N 1
ATOM 689 C CA . SER A 1 89 ? 5.723 13.93 8.391 1 81.62 89 SER A CA 1
ATOM 690 C C . SER A 1 89 ? 5.824 15.297 9.055 1 81.62 89 SER A C 1
ATOM 692 O O . SER A 1 89 ? 6.77 16.047 8.805 1 81.62 89 SER A O 1
ATOM 694 N N . ALA A 1 90 ? 4.902 15.516 9.898 1 72.12 90 ALA A N 1
ATOM 695 C CA . ALA A 1 90 ? 4.883 16.766 10.641 1 72.12 90 ALA A CA 1
ATOM 696 C C . ALA A 1 90 ? 6.148 16.922 11.484 1 72.12 90 ALA A C 1
ATOM 698 O O . ALA A 1 90 ? 6.715 18.016 11.562 1 72.12 90 ALA A O 1
ATOM 699 N N . GLN A 1 91 ? 6.566 15.922 12.023 1 77.31 91 GLN A N 1
ATOM 700 C CA . GLN A 1 91 ? 7.75 15.961 12.883 1 77.31 91 GLN A CA 1
ATOM 701 C C . GLN A 1 91 ? 8.992 16.344 12.086 1 77.31 91 GLN A C 1
ATOM 703 O O . GLN A 1 91 ? 9.75 17.234 12.5 1 77.31 91 GLN A O 1
ATOM 708 N N . LEU A 1 92 ? 9.227 15.734 11.008 1 84.62 92 LEU A N 1
ATOM 709 C CA . LEU A 1 92 ? 10.398 16.016 10.195 1 84.62 92 LEU A CA 1
ATOM 710 C C . LEU A 1 92 ? 10.328 17.422 9.609 1 84.62 92 LEU A C 1
ATOM 712 O O . LEU A 1 92 ? 11.328 18.141 9.57 1 84.62 92 LEU A O 1
ATOM 716 N N . VAL A 1 93 ? 9.18 17.812 9.164 1 83.25 93 VAL A N 1
ATOM 717 C CA . VAL A 1 93 ? 8.977 19.141 8.602 1 83.25 93 VAL A CA 1
ATOM 718 C C . VAL A 1 93 ? 9.305 20.203 9.648 1 83.25 93 VAL A C 1
ATOM 720 O O . VAL A 1 93 ? 10.039 21.141 9.367 1 83.25 93 VAL A O 1
ATOM 723 N N . ARG A 1 94 ? 8.828 20 10.812 1 76.12 94 ARG A N 1
ATOM 724 C CA . ARG A 1 94 ? 9.109 20.938 11.891 1 76.12 94 ARG A CA 1
ATOM 725 C C . ARG A 1 94 ? 10.609 21.016 12.172 1 76.12 94 ARG A C 1
ATOM 727 O O . ARG A 1 94 ? 11.164 22.109 12.312 1 76.12 94 ARG A O 1
ATOM 734 N N . MET A 1 95 ? 11.18 19.938 12.242 1 81.81 95 MET A N 1
ATOM 735 C CA . MET A 1 95 ? 12.609 19.875 12.516 1 81.81 95 MET A CA 1
ATOM 736 C C . MET A 1 95 ? 13.398 20.625 11.453 1 81.81 95 MET A C 1
ATOM 738 O O . MET A 1 95 ? 14.32 21.391 11.781 1 81.81 95 MET A O 1
ATOM 742 N N . ILE A 1 96 ? 13.047 20.453 10.234 1 87.81 96 ILE A N 1
ATOM 743 C CA . ILE A 1 96 ? 13.75 21.109 9.133 1 87.81 96 ILE A CA 1
ATOM 744 C C . ILE A 1 96 ? 13.508 22.609 9.172 1 87.81 96 ILE A C 1
ATOM 746 O O . ILE A 1 96 ? 14.445 23.406 9.086 1 87.81 96 ILE A O 1
ATOM 750 N N . VAL A 1 97 ? 12.297 23.016 9.352 1 83.38 97 VAL A N 1
ATOM 751 C CA . VAL A 1 97 ? 11.906 24.422 9.297 1 83.38 97 VAL A CA 1
ATOM 752 C C . VAL A 1 97 ? 12.5 25.172 10.492 1 83.38 97 VAL A C 1
ATOM 754 O O . VAL A 1 97 ? 12.992 26.297 10.344 1 83.38 97 VAL A O 1
ATOM 757 N N . ASP A 1 98 ? 12.492 24.5 11.633 1 76.75 98 ASP A N 1
ATOM 758 C CA . ASP A 1 98 ? 13.008 25.109 12.852 1 76.75 98 ASP A CA 1
ATOM 759 C C . ASP A 1 98 ? 14.516 25.328 12.758 1 76.75 98 ASP A C 1
ATOM 761 O O . ASP A 1 98 ? 15.07 26.188 13.453 1 76.75 98 ASP A O 1
ATOM 765 N N . ASN A 1 99 ? 15.125 24.609 11.938 1 86.81 99 ASN A N 1
ATOM 766 C CA . ASN A 1 99 ? 16.578 24.688 11.867 1 86.81 99 ASN A CA 1
ATOM 767 C C . ASN A 1 99 ? 17.031 25.453 10.617 1 86.81 99 ASN A C 1
ATOM 769 O O . ASN A 1 99 ? 18.234 25.5 10.328 1 86.81 99 ASN A O 1
ATOM 773 N N . LEU A 1 100 ? 16.094 25.953 9.93 1 88.44 100 LEU A N 1
ATOM 774 C CA . LEU A 1 100 ? 16.453 26.766 8.781 1 88.44 100 LEU A CA 1
ATOM 775 C C . LEU A 1 100 ? 17.359 27.922 9.203 1 88.44 100 LEU A C 1
ATOM 777 O O . LEU A 1 100 ? 17.016 28.672 10.117 1 88.44 100 LEU A O 1
ATOM 781 N N . PRO A 1 101 ? 18.516 27.938 8.609 1 86.94 101 PRO A N 1
ATOM 782 C CA . PRO A 1 101 ? 19.406 29.047 8.977 1 86.94 101 PRO A CA 1
ATOM 783 C C . PRO A 1 101 ? 18.766 30.422 8.758 1 86.94 101 PRO A C 1
ATOM 785 O O . PRO A 1 101 ? 17.953 30.578 7.844 1 86.94 101 PRO A O 1
ATOM 788 N N . GLU A 1 102 ? 19.141 31.328 9.68 1 76.56 102 GLU A N 1
ATOM 789 C CA . GLU A 1 102 ? 18.688 32.719 9.586 1 76.56 102 GLU A CA 1
ATOM 790 C C . GLU A 1 102 ? 19.656 33.562 8.766 1 76.56 102 GLU A C 1
ATOM 792 O O . GLU A 1 102 ? 20.859 33.312 8.758 1 76.56 102 GLU A O 1
ATOM 797 N N . GLY A 1 103 ? 19.141 34.375 7.754 1 70.88 103 GLY A N 1
ATOM 798 C CA . GLY A 1 103 ? 20.016 35.312 7.051 1 70.88 103 GLY A CA 1
ATOM 799 C C . GLY A 1 103 ? 19.656 35.469 5.59 1 70.88 103 GLY A C 1
ATOM 800 O O . GLY A 1 103 ? 18.672 34.875 5.117 1 70.88 103 GLY A O 1
ATOM 801 N N . GLU A 1 104 ? 20.312 36.375 4.852 1 67.38 104 GLU A N 1
ATOM 802 C CA . GLU A 1 104 ? 20.016 36.875 3.51 1 67.38 104 GLU A CA 1
ATOM 803 C C . GLU A 1 104 ? 20.062 35.719 2.484 1 67.38 104 GLU A C 1
ATOM 805 O O . GLU A 1 104 ? 19.328 35.75 1.488 1 67.38 104 GLU A O 1
ATOM 810 N N . GLY A 1 105 ? 20.5 34.562 2.807 1 78.44 105 GLY A N 1
ATOM 811 C CA . GLY A 1 105 ? 20.641 33.5 1.812 1 78.44 105 GLY A CA 1
ATOM 812 C C . GLY A 1 105 ? 19.516 32.5 1.875 1 78.44 105 GLY A C 1
ATOM 813 O O . GLY A 1 105 ? 19.406 31.625 1.007 1 78.44 105 GLY A O 1
ATOM 814 N N . TYR A 1 106 ? 18.641 32.688 2.75 1 80.94 106 TYR A N 1
ATOM 815 C CA . TYR A 1 106 ? 17.578 31.703 2.924 1 80.94 106 TYR A CA 1
ATOM 816 C C . TYR A 1 106 ? 16.219 32.406 3.02 1 80.94 106 TYR A C 1
ATOM 818 O O . TYR A 1 106 ? 15.281 31.875 3.633 1 80.94 106 TYR A O 1
ATOM 826 N N . ASP A 1 107 ? 16.109 33.625 2.375 1 80.81 107 ASP A N 1
ATOM 827 C CA . ASP A 1 107 ? 14.906 34.438 2.516 1 80.81 107 ASP A CA 1
ATOM 828 C C . ASP A 1 107 ? 13.93 34.188 1.369 1 80.81 107 ASP A C 1
ATOM 830 O O . ASP A 1 107 ? 12.867 34.812 1.303 1 80.81 107 ASP A O 1
ATOM 834 N N . THR A 1 108 ? 14.352 33.375 0.456 1 87.06 108 THR A N 1
ATOM 835 C CA . THR A 1 108 ? 13.453 32.969 -0.619 1 87.06 108 THR A CA 1
ATOM 836 C C . THR A 1 108 ? 13.07 31.5 -0.475 1 87.06 108 THR A C 1
ATOM 838 O O . THR A 1 108 ? 13.82 30.719 0.116 1 87.06 108 THR A O 1
ATOM 841 N N . LEU A 1 109 ? 11.961 31.172 -1.004 1 87.06 109 LEU A N 1
ATOM 842 C CA . LEU A 1 109 ? 11.508 29.781 -0.96 1 87.06 109 LEU A CA 1
ATOM 843 C C . LEU A 1 109 ? 12.477 28.859 -1.688 1 87.06 109 LEU A C 1
ATOM 845 O O . LEU A 1 109 ? 12.758 27.766 -1.226 1 87.06 109 LEU A O 1
ATOM 849 N N . ASP A 1 110 ? 12.984 29.375 -2.785 1 90.25 110 ASP A N 1
ATOM 850 C CA . ASP A 1 110 ? 13.906 28.547 -3.566 1 90.25 110 ASP A CA 1
ATOM 851 C C . ASP A 1 110 ? 15.156 28.203 -2.76 1 90.25 110 ASP A C 1
ATOM 853 O O . ASP A 1 110 ? 15.594 27.062 -2.734 1 90.25 110 ASP A O 1
ATOM 857 N N . ALA A 1 111 ? 15.672 29.172 -2.131 1 91.62 111 ALA A N 1
ATOM 858 C CA . ALA A 1 111 ? 16.875 28.953 -1.327 1 91.62 111 ALA A CA 1
ATOM 859 C C . ALA A 1 111 ? 16.594 28.062 -0.132 1 91.62 111 ALA A C 1
ATOM 861 O O . ALA A 1 111 ? 17.391 27.172 0.197 1 91.62 111 ALA A O 1
ATOM 862 N N . ALA A 1 112 ? 15.508 28.344 0.534 1 91.81 112 ALA A N 1
ATOM 863 C CA . ALA A 1 112 ? 15.102 27.531 1.678 1 91.81 112 ALA A CA 1
ATOM 864 C C . ALA A 1 112 ? 14.867 26.094 1.264 1 91.81 112 ALA A C 1
ATOM 866 O O . ALA A 1 112 ? 15.258 25.156 1.975 1 91.81 112 ALA A O 1
ATOM 867 N N . ALA A 1 113 ? 14.227 25.875 0.111 1 92.19 113 ALA A N 1
ATOM 868 C CA . ALA A 1 113 ? 13.961 24.531 -0.422 1 92.19 113 ALA A CA 1
ATOM 869 C C . ALA A 1 113 ? 15.258 23.812 -0.75 1 92.19 113 ALA A C 1
ATOM 871 O O . ALA A 1 113 ? 15.398 22.625 -0.458 1 92.19 113 ALA A O 1
ATOM 872 N N . ASP A 1 114 ? 16.156 24.516 -1.323 1 92.75 114 ASP A N 1
ATOM 873 C CA . ASP A 1 114 ? 17.453 23.922 -1.643 1 92.75 114 ASP A CA 1
ATOM 874 C C . ASP A 1 114 ? 18.172 23.469 -0.377 1 92.75 114 ASP A C 1
ATOM 876 O O . ASP A 1 114 ? 18.766 22.391 -0.344 1 92.75 114 ASP A O 1
ATOM 880 N N . TRP A 1 115 ? 18.172 24.312 0.561 1 93.81 115 TRP A N 1
ATOM 881 C CA . TRP A 1 115 ? 18.797 23.969 1.834 1 93.81 115 TRP A CA 1
ATOM 882 C C . TRP A 1 115 ? 18.125 22.734 2.443 1 93.81 115 TRP A C 1
ATOM 884 O O . TRP A 1 115 ? 18.797 21.812 2.893 1 93.81 115 TRP A O 1
ATOM 894 N N . ALA A 1 116 ? 16.766 22.766 2.467 1 94.62 116 ALA A N 1
ATOM 895 C CA . ALA A 1 116 ? 16.016 21.625 3.008 1 94.62 116 ALA A CA 1
ATOM 896 C C . ALA A 1 116 ? 16.375 20.344 2.283 1 94.62 116 ALA A C 1
ATOM 898 O O . ALA A 1 116 ? 16.547 19.297 2.914 1 94.62 116 ALA A O 1
ATOM 899 N N . GLN A 1 117 ? 16.484 20.406 0.984 1 94.62 117 GLN A N 1
ATOM 900 C CA . GLN A 1 117 ? 16.844 19.234 0.195 1 94.62 117 GLN A CA 1
ATOM 901 C C . GLN A 1 117 ? 18.25 18.75 0.532 1 94.62 117 GLN A C 1
ATOM 903 O O . GLN A 1 117 ? 18.531 17.547 0.548 1 94.62 117 GLN A O 1
ATOM 908 N N . SER A 1 118 ? 19.109 19.672 0.774 1 94.69 118 SER A N 1
ATOM 909 C CA . SER A 1 118 ? 20.469 19.312 1.16 1 94.69 118 SER A CA 1
ATOM 910 C C . SER A 1 118 ? 20.484 18.594 2.508 1 94.69 118 SER A C 1
ATOM 912 O O . SER A 1 118 ? 21.266 17.656 2.713 1 94.69 118 SER A O 1
ATOM 914 N N . VAL A 1 119 ? 19.688 19.078 3.418 1 94.69 119 VAL A N 1
ATOM 915 C CA . VAL A 1 119 ? 19.562 18.438 4.723 1 94.69 119 VAL A CA 1
ATOM 916 C C . VAL A 1 119 ? 19.016 17.016 4.559 1 94.69 119 VAL A C 1
ATOM 918 O O . VAL A 1 119 ? 19.547 16.062 5.156 1 94.69 119 VAL A O 1
ATOM 921 N N . LEU A 1 120 ? 17.984 16.891 3.727 1 95.75 120 LEU A N 1
ATOM 922 C CA . LEU A 1 120 ? 17.406 15.578 3.471 1 95.75 120 LEU A CA 1
ATOM 923 C C . LEU A 1 120 ? 18.438 14.648 2.828 1 95.75 120 LEU A C 1
ATOM 925 O O . LEU A 1 120 ? 18.562 13.484 3.215 1 95.75 120 LEU A O 1
ATOM 929 N N . ALA A 1 121 ? 19.172 15.172 1.916 1 95.5 121 ALA A N 1
ATOM 930 C CA . ALA A 1 121 ? 20.188 14.383 1.229 1 95.5 121 ALA A CA 1
ATOM 931 C C . ALA A 1 121 ? 21.266 13.898 2.205 1 95.5 121 ALA A C 1
ATOM 933 O O . ALA A 1 121 ? 21.703 12.75 2.139 1 95.5 121 ALA A O 1
ATOM 934 N N . ALA A 1 122 ? 21.609 14.703 3.084 1 95.19 122 ALA A N 1
ATOM 935 C CA . ALA A 1 122 ? 22.656 14.391 4.047 1 95.19 122 ALA A CA 1
ATOM 936 C C . ALA A 1 122 ? 22.203 13.297 5.012 1 95.19 122 ALA A C 1
ATOM 938 O O . ALA A 1 122 ? 23.031 12.547 5.543 1 95.19 122 ALA A O 1
ATOM 939 N N . ASN A 1 123 ? 20.938 13.188 5.195 1 95.69 123 ASN A N 1
ATOM 940 C CA . ASN A 1 123 ? 20.422 12.242 6.18 1 95.69 123 ASN A CA 1
ATOM 941 C C . ASN A 1 123 ? 19.844 11 5.516 1 95.69 123 ASN A C 1
ATOM 943 O O . ASN A 1 123 ? 19.422 10.062 6.195 1 95.69 123 ASN A O 1
ATOM 947 N N . LEU A 1 124 ? 19.812 10.977 4.238 1 95.62 124 LEU A N 1
ATOM 948 C CA . LEU A 1 124 ? 19.25 9.852 3.5 1 95.62 124 LEU A CA 1
ATOM 949 C C . LEU A 1 124 ? 20.312 8.781 3.262 1 95.62 124 LEU A C 1
ATOM 951 O O . LEU A 1 124 ? 21.234 8.977 2.465 1 95.62 124 LEU A O 1
ATOM 955 N N . PRO A 1 125 ? 20.188 7.684 3.963 1 95.38 125 PRO A N 1
ATOM 956 C CA . PRO A 1 125 ? 21.172 6.621 3.744 1 95.38 125 PRO A CA 1
ATOM 957 C C . PRO A 1 125 ? 20.891 5.805 2.486 1 95.38 125 PRO A C 1
ATOM 959 O O . PRO A 1 125 ? 19.781 5.301 2.309 1 95.38 125 PRO A O 1
ATOM 962 N N . VAL A 1 126 ? 21.797 5.738 1.612 1 94.19 126 VAL A N 1
ATOM 963 C CA . VAL A 1 126 ? 21.703 4.883 0.433 1 94.19 126 VAL A CA 1
ATOM 964 C C . VAL A 1 126 ? 22.922 3.965 0.369 1 94.19 126 VAL A C 1
ATOM 966 O O . VAL A 1 126 ? 23.906 4.172 1.087 1 94.19 126 VAL A O 1
ATOM 969 N N . LEU A 1 127 ? 22.703 2.902 -0.401 1 86.62 127 LEU A N 1
ATOM 970 C CA . LEU A 1 127 ? 23.797 1.974 -0.631 1 86.62 127 LEU A CA 1
ATOM 971 C C . LEU A 1 127 ? 25 2.693 -1.237 1 86.62 127 LEU A C 1
ATOM 973 O O . LEU A 1 127 ? 24.859 3.463 -2.188 1 86.62 127 LEU A O 1
ATOM 977 N N . ASP A 1 128 ? 26.156 2.525 -0.685 1 81 128 ASP A N 1
ATOM 978 C CA . ASP A 1 128 ? 27.375 3.195 -1.157 1 81 128 ASP A CA 1
ATOM 979 C C . ASP A 1 128 ? 27.797 2.662 -2.523 1 81 128 ASP A C 1
ATOM 981 O O . ASP A 1 128 ? 28.109 3.438 -3.426 1 81 128 ASP A O 1
ATOM 985 N N . SER A 1 129 ? 27.766 1.309 -2.582 1 84.25 129 SER A N 1
ATOM 986 C CA . SER A 1 129 ? 28.234 0.659 -3.805 1 84.25 129 SER A CA 1
ATOM 987 C C . SER A 1 129 ? 27.5 -0.664 -4.031 1 84.25 129 SER A C 1
ATOM 989 O O . SER A 1 129 ? 27.656 -1.602 -3.246 1 84.25 129 SER A O 1
ATOM 991 N N . GLU A 1 130 ? 26.812 -0.68 -5.133 1 85.31 130 GLU A N 1
ATOM 992 C CA . GLU A 1 130 ? 26.203 -1.957 -5.504 1 85.31 130 GLU A CA 1
ATOM 993 C C . GLU A 1 130 ? 27.281 -3.008 -5.785 1 85.31 130 GLU A C 1
ATOM 995 O O . GLU A 1 130 ? 27.109 -4.18 -5.445 1 85.31 130 GLU A O 1
ATOM 1000 N N . ASP A 1 131 ? 28.281 -2.543 -6.352 1 86.06 131 ASP A N 1
ATOM 1001 C CA . ASP A 1 131 ? 29.359 -3.459 -6.691 1 86.06 131 ASP A CA 1
ATOM 1002 C C . ASP A 1 131 ? 29.906 -4.141 -5.438 1 86.06 131 ASP A C 1
ATOM 1004 O O . ASP A 1 131 ? 30.141 -5.352 -5.438 1 86.06 131 ASP A O 1
ATOM 1008 N N . ALA A 1 132 ? 30.047 -3.361 -4.426 1 85.88 132 ALA A N 1
ATOM 1009 C CA . ALA A 1 132 ? 30.562 -3.92 -3.178 1 85.88 132 ALA A CA 1
ATOM 1010 C C . ALA A 1 132 ? 29.594 -4.949 -2.596 1 85.88 132 ALA A C 1
ATOM 1012 O O . ALA A 1 132 ? 30.016 -6.004 -2.121 1 85.88 132 ALA A O 1
ATOM 1013 N N . LEU A 1 133 ? 28.328 -4.656 -2.689 1 88 133 LEU A N 1
ATOM 1014 C CA . LEU A 1 133 ? 27.297 -5.578 -2.199 1 88 133 LEU A CA 1
ATOM 1015 C C . LEU A 1 133 ? 27.312 -6.871 -3.004 1 88 133 LEU A C 1
ATOM 1017 O O . LEU A 1 133 ? 27.312 -7.965 -2.434 1 88 133 LEU A O 1
ATOM 1021 N N . MET A 1 134 ? 27.375 -6.723 -4.266 1 89.62 134 MET A N 1
ATOM 1022 C CA . MET A 1 134 ? 27.328 -7.867 -5.172 1 89.62 134 MET A CA 1
ATOM 1023 C C . MET A 1 134 ? 28.609 -8.688 -5.086 1 89.62 134 MET A C 1
ATOM 1025 O O . MET A 1 134 ? 28.562 -9.922 -5.145 1 89.62 134 MET A O 1
ATOM 1029 N N . GLU A 1 135 ? 29.688 -8.023 -4.945 1 89.94 135 GLU A N 1
ATOM 1030 C CA . GLU A 1 135 ? 30.953 -8.727 -4.855 1 89.94 135 GLU A CA 1
ATOM 1031 C C . GLU A 1 135 ? 31.078 -9.492 -3.539 1 89.94 135 GLU A C 1
ATOM 1033 O O . GLU A 1 135 ? 31.625 -10.594 -3.502 1 89.94 135 GLU A O 1
ATOM 1038 N N . ARG A 1 136 ? 30.625 -8.906 -2.541 1 90.69 136 ARG A N 1
ATOM 1039 C CA . ARG A 1 136 ? 30.656 -9.57 -1.242 1 90.69 136 ARG A CA 1
ATOM 1040 C C . ARG A 1 136 ? 29.781 -10.812 -1.243 1 90.69 136 ARG A C 1
ATOM 1042 O O . ARG A 1 136 ? 30.156 -11.852 -0.693 1 90.69 136 ARG A O 1
ATOM 1049 N N . GLY A 1 137 ? 28.656 -10.727 -1.857 1 93.81 137 GLY A N 1
ATOM 1050 C CA . GLY A 1 137 ? 27.703 -11.828 -1.861 1 93.81 137 GLY A CA 1
ATOM 1051 C C . GLY A 1 137 ? 27.203 -12.18 -0.477 1 93.81 137 GLY A C 1
ATOM 1052 O O . GLY A 1 137 ? 27.172 -11.336 0.416 1 93.81 137 GLY A O 1
ATOM 1053 N N . GLY A 1 138 ? 26.703 -13.414 -0.377 1 95.94 138 GLY A N 1
ATOM 1054 C CA . GLY A 1 138 ? 26.156 -13.859 0.896 1 95.94 138 GLY A CA 1
ATOM 1055 C C . GLY A 1 138 ? 24.703 -14.273 0.814 1 95.94 138 GLY A C 1
ATOM 1056 O O . GLY A 1 138 ? 24.188 -14.562 -0.271 1 95.94 138 GLY A O 1
ATOM 1057 N N . VAL A 1 139 ? 24.141 -14.391 1.988 1 97.38 139 VAL A N 1
ATOM 1058 C CA . VAL A 1 139 ? 22.75 -14.82 2.092 1 97.38 139 VAL A CA 1
ATOM 1059 C C . VAL A 1 139 ? 21.859 -13.633 2.453 1 97.38 139 VAL A C 1
ATOM 1061 O O . VAL A 1 139 ? 22.109 -12.945 3.449 1 97.38 139 VAL A O 1
ATOM 1064 N N . PHE A 1 140 ? 20.844 -13.398 1.585 1 97.44 140 PHE A N 1
ATOM 1065 C CA . PHE A 1 140 ? 19.938 -12.289 1.811 1 97.44 140 PHE A CA 1
ATOM 1066 C C . PHE A 1 140 ? 18.5 -12.789 1.919 1 97.44 140 PHE A C 1
ATOM 1068 O O . PHE A 1 140 ? 18.047 -13.578 1.087 1 97.44 140 PHE A O 1
ATOM 1075 N N . ALA A 1 141 ? 17.828 -12.352 2.906 1 97.38 141 ALA A N 1
ATOM 1076 C CA . ALA A 1 141 ? 16.406 -12.617 3.047 1 97.38 141 ALA A CA 1
ATOM 1077 C C . ALA A 1 141 ? 15.578 -11.359 2.77 1 97.38 141 ALA A C 1
ATOM 1079 O O . ALA A 1 141 ? 15.812 -10.312 3.371 1 97.38 141 ALA A O 1
ATOM 1080 N N . LEU A 1 142 ? 14.719 -11.477 1.835 1 97.75 142 LEU A N 1
ATOM 1081 C CA . LEU A 1 142 ? 13.797 -10.391 1.54 1 97.75 142 LEU A CA 1
ATOM 1082 C C . LEU A 1 142 ? 12.523 -10.523 2.363 1 97.75 142 LEU A C 1
ATOM 1084 O O . LEU A 1 142 ? 11.789 -11.5 2.229 1 97.75 142 LEU A O 1
ATOM 1088 N N . MET A 1 143 ? 12.266 -9.5 3.18 1 96.69 143 MET A N 1
ATOM 1089 C CA . MET A 1 143 ? 11.141 -9.531 4.109 1 96.69 143 MET A CA 1
ATOM 1090 C C . MET A 1 143 ? 10.234 -8.328 3.9 1 96.69 143 MET A C 1
ATOM 1092 O O . MET A 1 143 ? 10.641 -7.332 3.291 1 96.69 143 MET A O 1
ATOM 1096 N N . GLY A 1 144 ? 9.055 -8.453 4.422 1 96.69 144 GLY A N 1
ATOM 1097 C CA . GLY A 1 144 ? 8.086 -7.371 4.348 1 96.69 144 GLY A CA 1
ATOM 1098 C C . GLY A 1 144 ? 6.648 -7.859 4.34 1 96.69 144 GLY A C 1
ATOM 1099 O O . GLY A 1 144 ? 6.395 -9.062 4.336 1 96.69 144 GLY A O 1
ATOM 1100 N N . PRO A 1 145 ? 5.73 -6.91 4.328 1 96.06 145 PRO A N 1
ATOM 1101 C CA . PRO A 1 145 ? 4.309 -7.262 4.383 1 96.06 145 PRO A CA 1
ATOM 1102 C C . PRO A 1 145 ? 3.809 -7.898 3.088 1 96.06 145 PRO A C 1
ATOM 1104 O O . PRO A 1 145 ? 4.57 -8.023 2.123 1 96.06 145 PRO A O 1
ATOM 1107 N N . THR A 1 146 ? 2.547 -8.312 3.172 1 94.06 146 THR A N 1
ATOM 1108 C CA . THR A 1 146 ? 1.94 -9 2.037 1 94.06 146 THR A CA 1
ATOM 1109 C C . THR A 1 146 ? 1.835 -8.07 0.833 1 94.06 146 THR A C 1
ATOM 1111 O O . THR A 1 146 ? 1.551 -6.883 0.984 1 94.06 146 THR A O 1
ATOM 1114 N N . GLY A 1 147 ? 2.129 -8.609 -0.36 1 93.69 147 GLY A N 1
ATOM 1115 C CA . GLY A 1 147 ? 1.892 -7.887 -1.601 1 93.69 147 GLY A CA 1
ATOM 1116 C C . GLY A 1 147 ? 2.887 -6.77 -1.841 1 93.69 147 GLY A C 1
ATOM 1117 O O . GLY A 1 147 ? 2.734 -5.988 -2.781 1 93.69 147 GLY A O 1
ATOM 1118 N N . VAL A 1 148 ? 3.932 -6.68 -1.028 1 96.94 148 VAL A N 1
ATOM 1119 C CA . VAL A 1 148 ? 4.871 -5.57 -1.14 1 96.94 148 VAL A CA 1
ATOM 1120 C C . VAL A 1 148 ? 5.801 -5.797 -2.328 1 96.94 148 VAL A C 1
ATOM 1122 O O . VAL A 1 148 ? 6.496 -4.875 -2.768 1 96.94 148 VAL A O 1
ATOM 1125 N N . GLY A 1 149 ? 5.863 -7.035 -2.881 1 95.19 149 GLY A N 1
ATOM 1126 C CA . GLY A 1 149 ? 6.656 -7.316 -4.066 1 95.19 149 GLY A CA 1
ATOM 1127 C C . GLY A 1 149 ? 7.871 -8.18 -3.777 1 95.19 149 GLY A C 1
ATOM 1128 O O . GLY A 1 149 ? 8.875 -8.109 -4.492 1 95.19 149 GLY A O 1
ATOM 1129 N N . LYS A 1 150 ? 7.875 -8.977 -2.771 1 96.81 150 LYS A N 1
ATOM 1130 C CA . LYS A 1 150 ? 9.016 -9.773 -2.322 1 96.81 150 LYS A CA 1
ATOM 1131 C C . LYS A 1 150 ? 9.453 -10.758 -3.4 1 96.81 150 LYS A C 1
ATOM 1133 O O . LYS A 1 150 ? 10.625 -10.773 -3.795 1 96.81 150 LYS A O 1
ATOM 1138 N N . THR A 1 151 ? 8.555 -11.594 -3.885 1 95.25 151 THR A N 1
ATOM 1139 C CA . THR A 1 151 ? 8.883 -12.633 -4.852 1 95.25 151 THR A CA 1
ATOM 1140 C C . THR A 1 151 ? 9.422 -12.023 -6.141 1 95.25 151 THR A C 1
ATOM 1142 O O . THR A 1 151 ? 10.453 -12.469 -6.66 1 95.25 151 THR A O 1
ATOM 1145 N N . THR A 1 152 ? 8.766 -10.984 -6.633 1 94.25 152 THR A N 1
ATOM 1146 C CA . THR A 1 152 ? 9.188 -10.336 -7.863 1 94.25 152 THR A CA 1
ATOM 1147 C C . THR A 1 152 ? 10.547 -9.664 -7.684 1 94.25 152 THR A C 1
ATOM 1149 O O . THR A 1 152 ? 11.414 -9.75 -8.555 1 94.25 152 THR A O 1
ATOM 1152 N N . THR A 1 153 ? 10.695 -9 -6.531 1 96.81 153 THR A N 1
ATOM 1153 C CA . THR A 1 153 ? 11.969 -8.336 -6.254 1 96.81 153 THR A CA 1
ATOM 1154 C C . THR A 1 153 ? 13.086 -9.352 -6.09 1 96.81 153 THR A C 1
ATOM 1156 O O . THR A 1 153 ? 14.219 -9.125 -6.527 1 96.81 153 THR A O 1
ATOM 1159 N N . THR A 1 154 ? 12.82 -10.484 -5.441 1 97.25 154 THR A N 1
ATOM 1160 C CA . THR A 1 154 ? 13.789 -11.562 -5.336 1 97.25 154 THR A CA 1
ATOM 1161 C C . THR A 1 154 ? 14.242 -12.023 -6.719 1 97.25 154 THR A C 1
ATOM 1163 O O . THR A 1 154 ? 15.445 -12.195 -6.961 1 97.25 154 THR A O 1
ATOM 1166 N N . ALA A 1 155 ? 13.312 -12.195 -7.617 1 96.25 155 ALA A N 1
ATOM 1167 C CA . ALA A 1 155 ? 13.625 -12.609 -8.984 1 96.25 155 ALA A CA 1
ATOM 1168 C C . ALA A 1 155 ? 14.484 -11.562 -9.688 1 96.25 155 ALA A C 1
ATOM 1170 O O . ALA A 1 155 ? 15.422 -11.906 -10.414 1 96.25 155 ALA A O 1
ATOM 1171 N N . LYS A 1 156 ? 14.141 -10.289 -9.5 1 96.12 156 LYS A N 1
ATOM 1172 C CA . LYS A 1 156 ? 14.906 -9.211 -10.125 1 96.12 156 LYS A CA 1
ATOM 1173 C C . LYS A 1 156 ? 16.344 -9.195 -9.617 1 96.12 156 LYS A C 1
ATOM 1175 O O . LYS A 1 156 ? 17.281 -9.039 -10.398 1 96.12 156 LYS A O 1
ATOM 1180 N N . LEU A 1 157 ? 16.484 -9.32 -8.328 1 96.44 157 LEU A N 1
ATOM 1181 C CA . LEU A 1 157 ? 17.812 -9.336 -7.73 1 96.44 157 LEU A CA 1
ATOM 1182 C C . LEU A 1 157 ? 18.609 -10.555 -8.211 1 96.44 157 LEU A C 1
ATOM 1184 O O . LEU A 1 157 ? 19.797 -10.438 -8.508 1 96.44 157 LEU A O 1
ATOM 1188 N N . ALA A 1 158 ? 18 -11.703 -8.266 1 97.44 158 ALA A N 1
ATOM 1189 C CA . ALA A 1 158 ? 18.625 -12.914 -8.773 1 97.44 158 ALA A CA 1
ATOM 1190 C C . ALA A 1 158 ? 19.109 -12.719 -10.211 1 97.44 158 ALA A C 1
ATOM 1192 O O . ALA A 1 158 ? 20.219 -13.094 -10.562 1 97.44 158 ALA A O 1
ATOM 1193 N N . ALA A 1 159 ? 18.203 -12.141 -11.008 1 96.38 159 ALA A N 1
ATOM 1194 C CA . ALA A 1 159 ? 18.562 -11.883 -12.398 1 96.38 159 ALA A CA 1
ATOM 1195 C C . ALA A 1 159 ? 19.797 -10.992 -12.5 1 96.38 159 ALA A C 1
ATOM 1197 O O . ALA A 1 159 ? 20.688 -11.25 -13.312 1 96.38 159 ALA A O 1
ATOM 1198 N N . ARG A 1 160 ? 19.812 -10 -11.68 1 94.25 160 ARG A N 1
ATOM 1199 C CA . ARG A 1 160 ? 20.953 -9.094 -11.664 1 94.25 160 ARG A CA 1
ATOM 1200 C C . ARG A 1 160 ? 22.234 -9.828 -11.281 1 94.25 160 ARG A C 1
ATOM 1202 O O . ARG A 1 160 ? 23.281 -9.602 -11.875 1 94.25 160 ARG A O 1
ATOM 1209 N N . CYS A 1 161 ? 22.188 -10.672 -10.344 1 95.5 161 CYS A N 1
ATOM 1210 C CA . CYS A 1 161 ? 23.328 -11.445 -9.898 1 95.5 161 CYS A CA 1
ATOM 1211 C C . CYS A 1 161 ? 23.766 -12.445 -10.969 1 95.5 161 CYS A C 1
ATOM 1213 O O . CYS A 1 161 ? 24.969 -12.617 -11.211 1 95.5 161 CYS A O 1
ATOM 1215 N N . VAL A 1 162 ? 22.797 -13.078 -11.586 1 96.5 162 VAL A N 1
ATOM 1216 C CA . VAL A 1 162 ? 23.078 -14.047 -12.641 1 96.5 162 VAL A CA 1
ATOM 1217 C C . VAL A 1 162 ? 23.812 -13.352 -13.797 1 96.5 162 VAL A C 1
ATOM 1219 O O . VAL A 1 162 ? 24.75 -13.906 -14.352 1 96.5 162 VAL A O 1
ATOM 1222 N N . MET A 1 163 ? 23.359 -12.188 -14.102 1 93.94 163 MET A N 1
ATOM 1223 C CA . MET A 1 163 ? 23.969 -11.43 -15.195 1 93.94 163 MET A CA 1
ATOM 1224 C C . MET A 1 163 ? 25.422 -11.094 -14.875 1 93.94 163 MET A C 1
ATOM 1226 O O . MET A 1 163 ? 26.266 -11.031 -15.773 1 93.94 163 MET A O 1
ATOM 1230 N N . ARG A 1 164 ? 25.719 -10.953 -13.609 1 93 164 ARG A N 1
ATOM 1231 C CA . ARG A 1 164 ? 27.047 -10.523 -13.203 1 93 164 ARG A CA 1
ATOM 1232 C C . ARG A 1 164 ? 27.953 -11.719 -12.953 1 93 164 ARG A C 1
ATOM 1234 O O . ARG A 1 164 ? 29.141 -11.68 -13.289 1 93 164 ARG A O 1
ATOM 1241 N N . PHE A 1 165 ? 27.438 -12.805 -12.391 1 96.12 165 PHE A N 1
ATOM 1242 C CA . PHE A 1 165 ? 28.312 -13.852 -11.875 1 96.12 165 PHE A CA 1
ATOM 1243 C C . PHE A 1 165 ? 27.969 -15.195 -12.508 1 96.12 165 PHE A C 1
ATOM 1245 O O . PHE A 1 165 ? 28.719 -16.172 -12.359 1 96.12 165 PHE A O 1
ATOM 1252 N N . GLY A 1 166 ? 26.828 -15.289 -13.141 1 96.5 166 GLY A N 1
ATOM 1253 C CA . GLY A 1 166 ? 26.391 -16.547 -13.727 1 96.5 166 GLY A CA 1
ATOM 1254 C C . GLY A 1 166 ? 25.375 -17.281 -12.875 1 96.5 166 GLY A C 1
ATOM 1255 O O . GLY A 1 166 ? 25.375 -17.156 -11.648 1 96.5 166 GLY A O 1
ATOM 1256 N N . ALA A 1 167 ? 24.594 -18.109 -13.484 1 97.56 167 ALA A N 1
ATOM 1257 C CA . ALA A 1 167 ? 23.5 -18.812 -12.828 1 97.56 167 ALA A CA 1
ATOM 1258 C C . ALA A 1 167 ? 24.031 -19.828 -11.805 1 97.56 167 ALA A C 1
ATOM 1260 O O . ALA A 1 167 ? 23.375 -20.078 -10.789 1 97.56 167 ALA A O 1
ATOM 1261 N N . SER A 1 168 ? 25.188 -20.375 -12.047 1 97.19 168 SER A N 1
ATOM 1262 C CA . SER A 1 168 ? 25.75 -21.406 -11.172 1 97.19 168 SER A CA 1
ATOM 1263 C C . SER A 1 168 ? 26.141 -20.828 -9.82 1 97.19 168 SER A C 1
ATOM 1265 O O . SER A 1 168 ? 26.359 -21.578 -8.859 1 97.19 168 SER A O 1
ATOM 1267 N N . LYS A 1 169 ? 26.219 -19.516 -9.75 1 97.75 169 LYS A N 1
ATOM 1268 C CA . LYS A 1 169 ? 26.688 -18.859 -8.531 1 97.75 169 LYS A CA 1
ATOM 1269 C C . LYS A 1 169 ? 25.516 -18.375 -7.68 1 97.75 169 LYS A C 1
ATOM 1271 O O . LYS A 1 169 ? 25.734 -17.797 -6.605 1 97.75 169 LYS A O 1
ATOM 1276 N N . VAL A 1 170 ? 24.297 -18.609 -8.086 1 98.12 170 VAL A N 1
ATOM 1277 C CA . VAL A 1 170 ? 23.109 -18.078 -7.41 1 98.12 170 VAL A CA 1
ATOM 1278 C C . VAL A 1 170 ? 22.156 -19.219 -7.062 1 98.12 170 VAL A C 1
ATOM 1280 O O . VAL A 1 170 ? 22.047 -20.188 -7.812 1 98.12 170 VAL A O 1
ATOM 1283 N N . ALA A 1 171 ? 21.516 -19.125 -5.922 1 98.56 171 ALA A N 1
ATOM 1284 C CA . ALA A 1 171 ? 20.438 -20.031 -5.523 1 98.56 171 ALA A CA 1
ATOM 1285 C C . ALA A 1 171 ? 19.297 -19.281 -4.852 1 98.56 171 ALA A C 1
ATOM 1287 O O . ALA A 1 171 ? 19.516 -18.219 -4.266 1 98.56 171 ALA A O 1
ATOM 1288 N N . LEU A 1 172 ? 18.125 -19.844 -4.965 1 98.19 172 LEU A N 1
ATOM 1289 C CA . LEU A 1 172 ? 16.938 -19.25 -4.359 1 98.19 172 LEU A CA 1
ATOM 1290 C C . LEU A 1 172 ? 16.328 -20.203 -3.334 1 98.19 172 LEU A C 1
ATOM 1292 O O . LEU A 1 172 ? 16.281 -21.406 -3.551 1 98.19 172 LEU A O 1
ATOM 1296 N N . LEU A 1 173 ? 15.945 -19.656 -2.23 1 97.44 173 LEU A N 1
ATOM 1297 C CA . LEU A 1 173 ? 15.188 -20.359 -1.204 1 97.44 173 LEU A CA 1
ATOM 1298 C C . LEU A 1 173 ? 13.836 -19.688 -0.966 1 97.44 173 LEU A C 1
ATOM 1300 O O . LEU A 1 173 ? 13.711 -18.469 -1.106 1 97.44 173 LEU A O 1
ATOM 1304 N N . THR A 1 174 ? 12.852 -20.453 -0.669 1 96.12 174 THR A N 1
ATOM 1305 C CA . THR A 1 174 ? 11.57 -19.891 -0.289 1 96.12 174 THR A CA 1
ATOM 1306 C C . THR A 1 174 ? 11.094 -20.453 1.044 1 96.12 174 THR A C 1
ATOM 1308 O O . THR A 1 174 ? 11.258 -21.656 1.306 1 96.12 174 THR A O 1
ATOM 1311 N N . THR A 1 175 ? 10.625 -19.562 1.851 1 92.5 175 THR A N 1
ATOM 1312 C CA . THR A 1 175 ? 9.992 -19.969 3.1 1 92.5 175 THR A CA 1
ATOM 1313 C C . THR A 1 175 ? 8.492 -19.688 3.07 1 92.5 175 THR A C 1
ATOM 1315 O O . THR A 1 175 ? 7.828 -19.734 4.105 1 92.5 175 THR A O 1
ATOM 1318 N N . ASP A 1 176 ? 8.039 -19.312 1.891 1 87.12 176 ASP A N 1
ATOM 1319 C CA . ASP A 1 176 ? 6.617 -19 1.743 1 87.12 176 ASP A CA 1
ATOM 1320 C C . ASP A 1 176 ? 5.789 -20.266 1.571 1 87.12 176 ASP A C 1
ATOM 1322 O O . ASP A 1 176 ? 5.562 -20.719 0.447 1 87.12 176 ASP A O 1
ATOM 1326 N N . SER A 1 177 ? 5.309 -20.812 2.664 1 80.06 177 SER A N 1
ATOM 1327 C CA . SER A 1 177 ? 4.48 -22.016 2.619 1 80.06 177 SER A CA 1
ATOM 1328 C C . SER A 1 177 ? 3.004 -21.672 2.795 1 80.06 177 SER A C 1
ATOM 1330 O O . SER A 1 177 ? 2.143 -22.547 2.695 1 80.06 177 SER A O 1
ATOM 1332 N N . TYR A 1 178 ? 2.74 -20.453 2.969 1 78.94 178 TYR A N 1
ATOM 1333 C CA . TYR A 1 178 ? 1.379 -20.031 3.291 1 78.94 178 TYR A CA 1
ATOM 1334 C C . TYR A 1 178 ? 0.615 -19.641 2.031 1 78.94 178 TYR A C 1
ATOM 1336 O O . TYR A 1 178 ? -0.558 -19.984 1.877 1 78.94 178 TYR A O 1
ATOM 1344 N N . ARG A 1 179 ? 1.28 -18.938 1.192 1 84.31 179 ARG A N 1
ATOM 1345 C CA . ARG A 1 179 ? 0.609 -18.438 -0.003 1 84.31 179 ARG A CA 1
ATOM 1346 C C . ARG A 1 179 ? 0.442 -19.547 -1.039 1 84.31 179 ARG A C 1
ATOM 1348 O O . ARG A 1 179 ? 1.425 -20.141 -1.472 1 84.31 179 ARG A O 1
ATOM 1355 N N . ILE A 1 180 ? -0.72 -19.719 -1.428 1 82.75 180 ILE A N 1
ATOM 1356 C CA . ILE A 1 180 ? -1.012 -20.672 -2.488 1 82.75 180 ILE A CA 1
ATOM 1357 C C . ILE A 1 180 ? -0.337 -20.234 -3.785 1 82.75 180 ILE A C 1
ATOM 1359 O O . ILE A 1 180 ? -0.508 -19.094 -4.223 1 82.75 180 ILE A O 1
ATOM 1363 N N . GLY A 1 181 ? 0.509 -21.094 -4.305 1 82.88 181 GLY A N 1
ATOM 1364 C CA . GLY A 1 181 ? 1.151 -20.812 -5.582 1 82.88 181 GLY A CA 1
ATOM 1365 C C . GLY A 1 181 ? 2.428 -20 -5.445 1 82.88 181 GLY A C 1
ATOM 1366 O O . GLY A 1 181 ? 3.068 -19.672 -6.441 1 82.88 181 GLY A O 1
ATOM 1367 N N . GLY A 1 182 ? 2.734 -19.578 -4.238 1 81.31 182 GLY A N 1
ATOM 1368 C CA . GLY A 1 182 ? 3.936 -18.781 -4.035 1 81.31 182 GLY A CA 1
ATOM 1369 C C . GLY A 1 182 ? 5.203 -19.5 -4.457 1 81.31 182 GLY A C 1
ATOM 1370 O O . GLY A 1 182 ? 6.051 -18.922 -5.145 1 81.31 182 GLY A O 1
ATOM 1371 N N . HIS A 1 183 ? 5.312 -20.719 -4.121 1 86.38 183 HIS A N 1
ATOM 1372 C CA . HIS A 1 183 ? 6.473 -21.547 -4.473 1 86.38 183 HIS A CA 1
ATOM 1373 C C . HIS A 1 183 ? 6.574 -21.734 -5.984 1 86.38 183 HIS A C 1
ATOM 1375 O O . HIS A 1 183 ? 7.664 -21.641 -6.551 1 86.38 183 HIS A O 1
ATOM 1381 N N . GLU A 1 184 ? 5.418 -21.906 -6.57 1 89.5 184 GLU A N 1
ATOM 1382 C CA . GLU A 1 184 ? 5.398 -22.141 -8.008 1 89.5 184 GLU A CA 1
ATOM 1383 C C . GLU A 1 184 ? 5.863 -20.906 -8.773 1 89.5 184 GLU A C 1
ATOM 1385 O O . GLU A 1 184 ? 6.574 -21.016 -9.773 1 89.5 184 GLU A O 1
ATOM 1390 N N . GLN A 1 185 ? 5.465 -19.828 -8.305 1 91.31 185 GLN A N 1
ATOM 1391 C CA . GLN A 1 185 ? 5.883 -18.578 -8.945 1 91.31 185 GLN A CA 1
ATOM 1392 C C . GLN A 1 185 ? 7.402 -18.438 -8.93 1 91.31 185 GLN A C 1
ATOM 1394 O O . GLN A 1 185 ? 8.016 -18.188 -9.969 1 91.31 185 GLN A O 1
ATOM 1399 N N . LEU A 1 186 ? 8.008 -18.688 -7.812 1 94.5 186 LEU A N 1
ATOM 1400 C CA . LEU A 1 186 ? 9.453 -18.562 -7.699 1 94.5 186 LEU A CA 1
ATOM 1401 C C . LEU A 1 186 ? 10.164 -19.641 -8.516 1 94.5 186 LEU A C 1
ATOM 1403 O O . LEU A 1 186 ? 11.219 -19.391 -9.102 1 94.5 186 LEU A O 1
ATOM 1407 N N . ARG A 1 187 ? 9.602 -20.781 -8.57 1 94.5 187 ARG A N 1
ATOM 1408 C CA . ARG A 1 187 ? 10.18 -21.891 -9.336 1 94.5 187 ARG A CA 1
ATOM 1409 C C . ARG A 1 187 ? 10.227 -21.562 -10.828 1 94.5 187 ARG A C 1
ATOM 1411 O O . ARG A 1 187 ? 11.211 -21.859 -11.5 1 94.5 187 ARG A O 1
ATOM 1418 N N . ILE A 1 188 ? 9.172 -20.938 -11.312 1 93.88 188 ILE A N 1
ATOM 1419 C CA . ILE A 1 188 ? 9.156 -20.562 -12.727 1 93.88 188 ILE A CA 1
ATOM 1420 C C . ILE A 1 188 ? 10.258 -19.531 -12.992 1 93.88 188 ILE A C 1
ATOM 1422 O O . ILE A 1 188 ? 10.984 -19.641 -13.984 1 93.88 188 ILE A O 1
ATOM 1426 N N . PHE A 1 189 ? 10.43 -18.562 -12.117 1 94.31 189 PHE A N 1
ATOM 1427 C CA . PHE A 1 189 ? 11.523 -17.609 -12.25 1 94.31 189 PHE A CA 1
ATOM 1428 C C . PHE A 1 189 ? 12.867 -18.328 -12.242 1 94.31 189 PHE A C 1
ATOM 1430 O O . PHE A 1 189 ? 13.758 -18.016 -13.039 1 94.31 189 PHE A O 1
ATOM 1437 N N . GLY A 1 190 ? 13.016 -19.266 -11.297 1 96.94 190 GLY A N 1
ATOM 1438 C CA . GLY A 1 190 ? 14.242 -20.047 -11.234 1 96.94 190 GLY A CA 1
ATOM 1439 C C . GLY A 1 190 ? 14.562 -20.766 -12.531 1 96.94 190 GLY A C 1
ATOM 1440 O O . GLY A 1 190 ? 15.711 -20.75 -12.984 1 96.94 190 GLY A O 1
ATOM 1441 N N . LYS A 1 191 ? 13.57 -21.344 -13.141 1 96.44 191 LYS A N 1
ATOM 1442 C CA . LYS A 1 191 ? 13.742 -22.047 -14.406 1 96.44 191 LYS A CA 1
ATOM 1443 C C . LYS A 1 191 ? 14.172 -21.094 -15.516 1 96.44 191 LYS A C 1
ATOM 1445 O O . LYS A 1 191 ? 15.07 -21.406 -16.297 1 96.44 191 LYS A O 1
ATOM 1450 N N . ILE A 1 192 ? 13.562 -19.953 -15.555 1 94.19 192 ILE A N 1
ATOM 1451 C CA . ILE A 1 192 ? 13.867 -18.953 -16.578 1 94.19 192 ILE A CA 1
ATOM 1452 C C . ILE A 1 192 ? 15.312 -18.469 -16.422 1 94.19 192 ILE A C 1
ATOM 1454 O O . ILE A 1 192 ? 16.016 -18.297 -17.406 1 94.19 192 ILE A O 1
ATOM 1458 N N . LEU A 1 193 ? 15.734 -18.359 -15.188 1 95.94 193 LEU A N 1
ATOM 1459 C CA . LEU A 1 193 ? 17.047 -17.797 -14.891 1 95.94 193 LEU A CA 1
ATOM 1460 C C . LEU A 1 193 ? 18.109 -18.891 -14.867 1 95.94 193 LEU A C 1
ATOM 1462 O O . LEU A 1 193 ? 19.312 -18.609 -14.891 1 95.94 193 LEU A O 1
ATOM 1466 N N . GLY A 1 194 ? 17.641 -20.141 -14.758 1 97.25 194 GLY A N 1
ATOM 1467 C CA . GLY A 1 194 ? 18.562 -21.266 -14.625 1 97.25 194 GLY A CA 1
ATOM 1468 C C . GLY A 1 194 ? 19.125 -21.406 -13.219 1 97.25 194 GLY A C 1
ATOM 1469 O O . GLY A 1 194 ? 20.281 -21.797 -13.047 1 97.25 194 GLY A O 1
ATOM 1470 N N . VAL A 1 195 ? 18.391 -21 -12.25 1 97.69 195 VAL A N 1
ATOM 1471 C CA . VAL A 1 195 ? 18.844 -21 -10.859 1 97.69 195 VAL A CA 1
ATOM 1472 C C . VAL A 1 195 ? 18.016 -22 -10.055 1 97.69 195 VAL A C 1
ATOM 1474 O O . VAL A 1 195 ? 16.797 -22.078 -10.203 1 97.69 195 VAL A O 1
ATOM 1477 N N . PRO A 1 196 ? 18.641 -22.828 -9.25 1 97.12 196 PRO A N 1
ATOM 1478 C CA . PRO A 1 196 ? 17.891 -23.766 -8.422 1 97.12 196 PRO A CA 1
ATOM 1479 C C . PRO A 1 196 ? 17.047 -23.062 -7.359 1 97.12 196 PRO A C 1
ATOM 1481 O O . PRO A 1 196 ? 17.469 -22.062 -6.789 1 97.12 196 PRO A O 1
ATOM 1484 N N . VAL A 1 197 ? 15.844 -23.625 -7.117 1 97.06 197 VAL A N 1
ATOM 1485 C CA . VAL A 1 197 ? 14.93 -23.125 -6.102 1 97.06 197 VAL A CA 1
ATOM 1486 C C . VAL A 1 197 ? 14.617 -24.234 -5.094 1 97.06 197 VAL A C 1
ATOM 1488 O O . VAL A 1 197 ? 14.258 -25.344 -5.48 1 97.06 197 VAL A O 1
ATOM 1491 N N . HIS A 1 198 ? 14.773 -23.953 -3.846 1 95.62 198 HIS A N 1
ATOM 1492 C CA . HIS A 1 198 ? 14.5 -24.906 -2.777 1 95.62 198 HIS A CA 1
ATOM 1493 C C . HIS A 1 198 ? 13.461 -24.359 -1.807 1 95.62 198 HIS A C 1
ATOM 1495 O O . HIS A 1 198 ? 13.477 -23.172 -1.479 1 95.62 198 HIS A O 1
ATOM 1501 N N . ALA A 1 199 ? 12.609 -25.203 -1.367 1 94.25 199 ALA A N 1
ATOM 1502 C CA . ALA A 1 199 ? 11.625 -24.844 -0.35 1 94.25 199 ALA A CA 1
ATOM 1503 C C . ALA A 1 199 ? 12.117 -25.234 1.045 1 94.25 199 ALA A C 1
ATOM 1505 O O . ALA A 1 199 ? 12.648 -26.328 1.246 1 94.25 199 ALA A O 1
ATOM 1506 N N . VAL A 1 200 ? 11.992 -24.297 1.938 1 92.69 200 VAL A N 1
ATOM 1507 C CA . VAL A 1 200 ? 12.398 -24.5 3.324 1 92.69 200 VAL A CA 1
ATOM 1508 C C . VAL A 1 200 ? 11.18 -24.438 4.238 1 92.69 200 VAL A C 1
ATOM 1510 O O . VAL A 1 200 ? 10.383 -23.484 4.164 1 92.69 200 VAL A O 1
ATOM 1513 N N . LYS A 1 201 ? 11.062 -25.344 5.191 1 87.38 201 LYS A N 1
ATOM 1514 C CA . LYS A 1 201 ? 9.867 -25.453 6.02 1 87.38 201 LYS A CA 1
ATOM 1515 C C . LYS A 1 201 ? 10.102 -24.859 7.406 1 87.38 201 LYS A C 1
ATOM 1517 O O . LYS A 1 201 ? 9.203 -24.25 7.992 1 87.38 201 LYS A O 1
ATOM 1522 N N . ASP A 1 202 ? 11.281 -25.156 7.918 1 89.38 202 ASP A N 1
ATOM 1523 C CA . ASP A 1 202 ? 11.578 -24.672 9.266 1 89.38 202 ASP A CA 1
ATOM 1524 C C . ASP A 1 202 ? 13.062 -24.328 9.414 1 89.38 202 ASP A C 1
ATOM 1526 O O . ASP A 1 202 ? 13.797 -24.281 8.422 1 89.38 202 ASP A O 1
ATOM 1530 N N . GLY A 1 203 ? 13.422 -24.078 10.609 1 91.19 203 GLY A N 1
ATOM 1531 C CA . GLY A 1 203 ? 14.789 -23.641 10.891 1 91.19 203 GLY A CA 1
ATOM 1532 C C . GLY A 1 203 ? 15.82 -24.719 10.578 1 91.19 203 GLY A C 1
ATOM 1533 O O . GLY A 1 203 ? 16.891 -24.406 10.062 1 91.19 203 GLY A O 1
ATOM 1534 N N . GLY A 1 204 ? 15.461 -25.922 10.969 1 92.5 204 GLY A N 1
ATOM 1535 C CA . GLY A 1 204 ? 16.375 -27.016 10.648 1 92.5 204 GLY A CA 1
ATOM 1536 C C . GLY A 1 204 ? 16.594 -27.188 9.156 1 92.5 204 GLY A C 1
ATOM 1537 O O . GLY A 1 204 ? 17.719 -27.375 8.711 1 92.5 204 GLY A O 1
ATOM 1538 N N . ASP A 1 205 ? 15.555 -27.094 8.422 1 94.25 205 ASP A N 1
ATOM 1539 C CA . ASP A 1 205 ? 15.633 -27.172 6.969 1 94.25 205 ASP A CA 1
ATOM 1540 C C . ASP A 1 205 ? 16.484 -26.031 6.398 1 94.25 205 ASP A C 1
ATOM 1542 O O . ASP A 1 205 ? 17.25 -26.234 5.457 1 94.25 205 ASP A O 1
ATOM 1546 N N . LEU A 1 206 ? 16.281 -24.875 6.941 1 95.12 206 LEU A N 1
ATOM 1547 C CA . LEU A 1 206 ? 17.047 -23.719 6.48 1 95.12 206 LEU A CA 1
ATOM 1548 C C . LEU A 1 206 ? 18.547 -23.922 6.699 1 95.12 206 LEU A C 1
ATOM 1550 O O . LEU A 1 206 ? 19.344 -23.672 5.805 1 95.12 206 LEU A O 1
ATOM 1554 N N . GLN A 1 207 ? 18.906 -24.422 7.797 1 95.25 207 GLN A N 1
ATOM 1555 C CA . GLN A 1 207 ? 20.312 -24.688 8.117 1 95.25 207 GLN A CA 1
ATOM 1556 C C . GLN A 1 207 ? 20.922 -25.688 7.148 1 95.25 207 GLN A C 1
ATOM 1558 O O . GLN A 1 207 ? 22.031 -25.469 6.656 1 95.25 207 GLN A O 1
ATOM 1563 N N . LEU A 1 208 ? 20.172 -26.719 6.945 1 95.31 208 LEU A N 1
ATOM 1564 C CA . LEU A 1 208 ? 20.641 -27.75 6.039 1 95.31 208 LEU A CA 1
ATOM 1565 C C . LEU A 1 208 ? 20.797 -27.219 4.621 1 95.31 208 LEU A C 1
ATOM 1567 O O . LEU A 1 208 ? 21.797 -27.469 3.951 1 95.31 208 LEU A O 1
ATOM 1571 N N . ALA A 1 209 ? 19.828 -26.453 4.168 1 96.44 209 ALA A N 1
ATOM 1572 C CA . ALA A 1 209 ? 19.844 -25.891 2.826 1 96.44 209 ALA A CA 1
ATOM 1573 C C . ALA A 1 209 ? 21.016 -24.938 2.656 1 96.44 209 ALA A C 1
ATOM 1575 O O . ALA A 1 209 ? 21.734 -24.984 1.648 1 96.44 209 ALA A O 1
ATOM 1576 N N . LEU A 1 210 ? 21.234 -24.094 3.643 1 96.69 210 LEU A N 1
ATOM 1577 C CA . LEU A 1 210 ? 22.312 -23.109 3.562 1 96.69 210 LEU A CA 1
ATOM 1578 C C . LEU A 1 210 ? 23.672 -23.797 3.588 1 96.69 210 LEU A C 1
ATOM 1580 O O . LEU A 1 210 ? 24.625 -23.344 2.951 1 96.69 210 LEU A O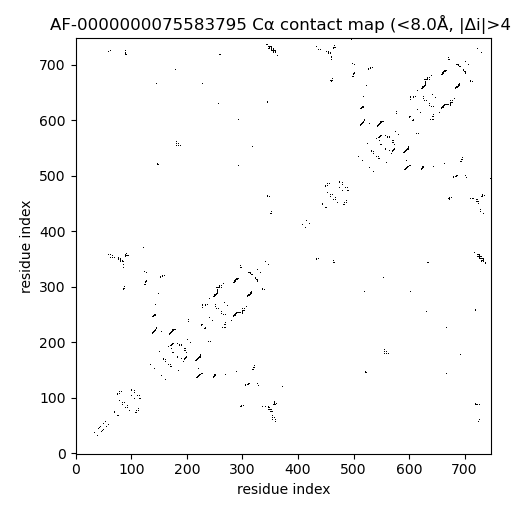 1
ATOM 1584 N N . ALA A 1 211 ? 23.781 -24.906 4.301 1 95.88 211 ALA A N 1
ATOM 1585 C CA . ALA A 1 211 ? 25.016 -25.672 4.32 1 95.88 211 ALA A CA 1
ATOM 1586 C C . ALA A 1 211 ? 25.312 -26.281 2.947 1 95.88 211 ALA A C 1
ATOM 1588 O O . ALA A 1 211 ? 26.453 -26.281 2.494 1 95.88 211 ALA A O 1
ATOM 1589 N N . GLU A 1 212 ? 24.281 -26.719 2.33 1 95.81 212 GLU A N 1
ATOM 1590 C CA . GLU A 1 212 ? 24.422 -27.328 1.008 1 95.81 212 GLU A CA 1
ATOM 1591 C C . GLU A 1 212 ? 24.766 -26.281 -0.043 1 95.81 212 GLU A C 1
ATOM 1593 O O . GLU A 1 212 ? 25.422 -26.594 -1.04 1 95.81 212 GLU A O 1
ATOM 1598 N N . LEU A 1 213 ? 24.391 -25.016 0.208 1 96.75 213 LEU A N 1
ATOM 1599 C CA . LEU A 1 213 ? 24.547 -23.953 -0.777 1 96.75 213 LEU A CA 1
ATOM 1600 C C . LEU A 1 213 ? 25.75 -23.078 -0.427 1 96.75 213 LEU A C 1
ATOM 1602 O O . LEU A 1 213 ? 25.859 -21.953 -0.917 1 96.75 213 LEU A O 1
ATOM 1606 N N . ARG A 1 214 ? 26.625 -23.547 0.381 1 94.5 214 ARG A N 1
ATOM 1607 C CA . ARG A 1 214 ? 27.75 -22.766 0.891 1 94.5 214 ARG A CA 1
ATOM 1608 C C . ARG A 1 214 ? 28.672 -22.328 -0.24 1 94.5 214 ARG A C 1
ATOM 1610 O O . ARG A 1 214 ? 29.391 -21.328 -0.121 1 94.5 214 ARG A O 1
ATOM 1617 N N . ASN A 1 215 ? 28.625 -23.016 -1.346 1 95.19 215 ASN A N 1
ATOM 1618 C CA . ASN A 1 215 ? 29.516 -22.703 -2.455 1 95.19 215 ASN A CA 1
ATOM 1619 C C . ASN A 1 215 ? 28.922 -21.672 -3.398 1 95.19 215 ASN A C 1
ATOM 1621 O O . ASN A 1 215 ? 29.578 -21.219 -4.336 1 95.19 215 ASN A O 1
ATOM 1625 N N . LYS A 1 216 ? 27.719 -21.312 -3.199 1 97.06 216 LYS A N 1
ATOM 1626 C CA . LYS A 1 216 ? 27.078 -20.266 -4 1 97.06 216 LYS A CA 1
ATOM 1627 C C . LYS A 1 216 ? 27.562 -18.891 -3.572 1 97.06 216 LYS A C 1
ATOM 1629 O O . LYS A 1 216 ? 27.797 -18.641 -2.387 1 97.06 216 LYS A O 1
ATOM 1634 N N . HIS A 1 217 ? 27.734 -18.047 -4.555 1 97.5 217 HIS A N 1
ATOM 1635 C CA . HIS A 1 217 ? 28.141 -16.672 -4.289 1 97.5 217 HIS A CA 1
ATOM 1636 C C . HIS A 1 217 ? 27.031 -15.898 -3.59 1 97.5 217 HIS A C 1
ATOM 1638 O O . HIS A 1 217 ? 27.297 -15.109 -2.674 1 97.5 217 HIS A O 1
ATOM 1644 N N . MET A 1 218 ? 25.797 -16.156 -4.055 1 97.38 218 MET A N 1
ATOM 1645 C CA . MET A 1 218 ? 24.656 -15.438 -3.506 1 97.38 218 MET A CA 1
ATOM 1646 C C . MET A 1 218 ? 23.453 -16.375 -3.344 1 97.38 218 MET A C 1
ATOM 1648 O O . MET A 1 218 ? 23.109 -17.109 -4.266 1 97.38 218 MET A O 1
ATOM 1652 N N . VAL A 1 219 ? 22.875 -16.344 -2.174 1 98.31 219 VAL A N 1
ATOM 1653 C CA . VAL A 1 219 ? 21.641 -17.062 -1.887 1 98.31 219 VAL A CA 1
ATOM 1654 C C . VAL A 1 219 ? 20.562 -16.062 -1.477 1 98.31 219 VAL A C 1
ATOM 1656 O O . VAL A 1 219 ? 20.75 -15.258 -0.568 1 98.31 219 VAL A O 1
ATOM 1659 N N . LEU A 1 220 ? 19.469 -16.078 -2.17 1 98.31 220 LEU A N 1
ATOM 1660 C CA . LEU A 1 220 ? 18.344 -15.188 -1.876 1 98.31 220 LEU A CA 1
ATOM 1661 C C . LEU A 1 220 ? 17.172 -15.961 -1.299 1 98.31 220 LEU A C 1
ATOM 1663 O O . LEU A 1 220 ? 16.75 -16.984 -1.866 1 98.31 220 LEU A O 1
ATOM 1667 N N . ILE A 1 221 ? 16.656 -15.469 -0.211 1 97.69 221 ILE A N 1
ATOM 1668 C CA . ILE A 1 221 ? 15.547 -16.125 0.468 1 97.69 221 ILE A CA 1
ATOM 1669 C C . ILE A 1 221 ? 14.273 -15.289 0.295 1 97.69 221 ILE A C 1
ATOM 1671 O O . ILE A 1 221 ? 14.195 -14.164 0.78 1 97.69 221 ILE A O 1
ATOM 1675 N N . ASP A 1 222 ? 13.305 -15.844 -0.366 1 97.12 222 ASP A N 1
ATOM 1676 C CA . ASP A 1 222 ? 11.969 -15.266 -0.469 1 97.12 222 ASP A CA 1
ATOM 1677 C C . ASP A 1 222 ? 11.094 -15.688 0.715 1 97.12 222 ASP A C 1
ATOM 1679 O O . ASP A 1 222 ? 10.711 -16.844 0.83 1 97.12 222 ASP A O 1
ATOM 1683 N N . THR A 1 223 ? 10.781 -14.766 1.534 1 95.25 223 THR A N 1
ATOM 1684 C CA . THR A 1 223 ? 10.055 -15.102 2.754 1 95.25 223 THR A CA 1
ATOM 1685 C C . THR A 1 223 ? 8.555 -14.859 2.578 1 95.25 223 THR A C 1
ATOM 1687 O O . THR A 1 223 ? 8.141 -14.18 1.643 1 95.25 223 THR A O 1
ATOM 1690 N N . ILE A 1 224 ? 7.809 -15.383 3.486 1 91 224 ILE A N 1
ATOM 1691 C CA . ILE A 1 224 ? 6.363 -15.18 3.504 1 91 224 ILE A CA 1
ATOM 1692 C C . ILE A 1 224 ? 6.051 -13.734 3.865 1 91 224 ILE A C 1
ATOM 1694 O O . ILE A 1 224 ? 6.699 -13.148 4.734 1 91 224 ILE A O 1
ATOM 1698 N N . GLY A 1 225 ? 5.086 -13.219 3.121 1 90.69 225 GLY A N 1
ATOM 1699 C CA . GLY A 1 225 ? 4.566 -11.922 3.51 1 90.69 225 GLY A CA 1
ATOM 1700 C C . GLY A 1 225 ? 3.514 -12 4.602 1 90.69 225 GLY A C 1
ATOM 1701 O O . GLY A 1 225 ? 2.574 -12.789 4.508 1 90.69 225 GLY A O 1
ATOM 1702 N N . MET A 1 226 ? 3.676 -11.172 5.629 1 89.25 226 MET A N 1
ATOM 1703 C CA . MET A 1 226 ? 2.73 -11.156 6.742 1 89.25 226 MET A CA 1
ATOM 1704 C C . MET A 1 226 ? 2.506 -9.742 7.254 1 89.25 226 MET A C 1
ATOM 1706 O O . MET A 1 226 ? 3.373 -8.875 7.105 1 89.25 226 MET A O 1
ATOM 1710 N N . SER A 1 227 ? 1.297 -9.656 7.859 1 92 227 SER A N 1
ATOM 1711 C CA . SER A 1 227 ? 1.033 -8.398 8.547 1 92 227 SER A CA 1
ATOM 1712 C C . SER A 1 227 ? 2.07 -8.133 9.633 1 92 227 SER A C 1
ATOM 1714 O O . SER A 1 227 ? 2.465 -9.047 10.359 1 92 227 SER A O 1
ATOM 1716 N N . GLN A 1 228 ? 2.48 -6.859 9.719 1 91.31 228 GLN A N 1
ATOM 1717 C CA . GLN A 1 228 ? 3.449 -6.48 10.75 1 91.31 228 GLN A CA 1
ATOM 1718 C C . GLN A 1 228 ? 2.889 -6.719 12.148 1 91.31 228 GLN A C 1
ATOM 1720 O O . GLN A 1 228 ? 3.633 -6.707 13.133 1 91.31 228 GLN A O 1
ATOM 1725 N N . ARG A 1 229 ? 1.619 -6.984 12.219 1 89.12 229 ARG A N 1
ATOM 1726 C CA . ARG A 1 229 ? 0.987 -7.207 13.516 1 89.12 229 ARG A CA 1
ATOM 1727 C C . ARG A 1 229 ? 0.866 -8.695 13.82 1 89.12 229 ARG A C 1
ATOM 1729 O O . ARG A 1 229 ? 0.437 -9.078 14.906 1 89.12 229 ARG A O 1
ATOM 1736 N N . ASP A 1 230 ? 1.232 -9.445 12.859 1 88.94 230 ASP A N 1
ATOM 1737 C CA . ASP A 1 230 ? 1.212 -10.891 13.055 1 88.94 230 ASP A CA 1
ATOM 1738 C C . ASP A 1 230 ? 2.346 -11.336 13.969 1 88.94 230 ASP A C 1
ATOM 1740 O O . ASP A 1 230 ? 3.506 -10.984 13.75 1 88.94 230 ASP A O 1
ATOM 1744 N N . ARG A 1 231 ? 2.088 -12.203 14.898 1 84.25 231 ARG A N 1
ATOM 1745 C CA . ARG A 1 231 ? 3.061 -12.688 15.875 1 84.25 231 ARG A CA 1
ATOM 1746 C C . ARG A 1 231 ? 4.113 -13.562 15.203 1 84.25 231 ARG A C 1
ATOM 1748 O O . ARG A 1 231 ? 5.234 -13.688 15.695 1 84.25 231 ARG A O 1
ATOM 1755 N N . THR A 1 232 ? 3.779 -14.07 14.109 1 87.56 232 THR A N 1
ATOM 1756 C CA . THR A 1 232 ? 4.676 -15.008 13.43 1 87.56 232 THR A CA 1
ATOM 1757 C C . THR A 1 232 ? 5.848 -14.266 12.797 1 87.56 232 THR A C 1
ATOM 1759 O O . THR A 1 232 ? 6.84 -14.883 12.406 1 87.56 232 THR A O 1
ATOM 1762 N N . VAL A 1 233 ? 5.773 -12.93 12.742 1 90.75 233 VAL A N 1
ATOM 1763 C CA . VAL A 1 233 ? 6.887 -12.141 12.227 1 90.75 233 VAL A CA 1
ATOM 1764 C C . VAL A 1 233 ? 8.133 -12.383 13.07 1 90.75 233 VAL A C 1
ATOM 1766 O O . VAL A 1 233 ? 9.219 -12.633 12.539 1 90.75 233 VAL A O 1
ATOM 1769 N N . SER A 1 234 ? 7.957 -12.414 14.352 1 88.88 234 SER A N 1
ATOM 1770 C CA . SER A 1 234 ? 9.07 -12.648 15.266 1 88.88 234 SER A CA 1
ATOM 1771 C C . SER A 1 234 ? 9.648 -14.047 15.086 1 88.88 234 SER A C 1
ATOM 1773 O O . SER A 1 234 ? 10.867 -14.242 15.164 1 88.88 234 SER A O 1
ATOM 1775 N N . ASP A 1 235 ? 8.773 -14.992 14.805 1 88.44 235 ASP A N 1
ATOM 1776 C CA . ASP A 1 235 ? 9.219 -16.359 14.578 1 88.44 235 ASP A CA 1
ATOM 1777 C C . ASP A 1 235 ? 10.07 -16.469 13.312 1 88.44 235 ASP A C 1
ATOM 1779 O O . ASP A 1 235 ? 11.078 -17.172 13.289 1 88.44 235 ASP A O 1
ATOM 1783 N N . GLN A 1 236 ? 9.648 -15.75 12.336 1 90.62 236 GLN A N 1
ATOM 1784 C CA . GLN A 1 236 ? 10.406 -15.742 11.086 1 90.62 236 GLN A CA 1
ATOM 1785 C C . GLN A 1 236 ? 11.789 -15.133 11.289 1 90.62 236 GLN A C 1
ATOM 1787 O O . GLN A 1 236 ? 12.781 -15.664 10.789 1 90.62 236 GLN A O 1
ATOM 1792 N N . ILE A 1 237 ? 11.836 -14.055 11.984 1 91.44 237 ILE A N 1
ATOM 1793 C CA . ILE A 1 237 ? 13.102 -13.375 12.258 1 91.44 237 ILE A CA 1
ATOM 1794 C C . ILE A 1 237 ? 14.016 -14.297 13.055 1 91.44 237 ILE A C 1
ATOM 1796 O O . ILE A 1 237 ? 15.203 -14.414 12.758 1 91.44 237 ILE A O 1
ATOM 1800 N N . ALA A 1 238 ? 13.445 -15.008 14 1 89.19 238 ALA A N 1
ATOM 1801 C CA . ALA A 1 238 ? 14.219 -15.93 14.828 1 89.19 238 ALA A CA 1
ATOM 1802 C C . ALA A 1 238 ? 14.781 -17.078 13.992 1 89.19 238 ALA A C 1
ATOM 1804 O O . ALA A 1 238 ? 15.93 -17.484 14.18 1 89.19 238 ALA A O 1
ATOM 1805 N N . MET A 1 239 ? 13.984 -17.5 13.094 1 90.31 239 MET A N 1
ATOM 1806 C CA . MET A 1 239 ? 14.422 -18.578 12.219 1 90.31 239 MET A CA 1
ATOM 1807 C C . MET A 1 239 ? 15.609 -18.156 11.367 1 90.31 239 MET A C 1
ATOM 1809 O O . MET A 1 239 ? 16.578 -18.891 11.234 1 90.31 239 MET A O 1
ATOM 1813 N N . LEU A 1 240 ? 15.555 -16.984 10.844 1 92.12 240 LEU A N 1
ATOM 1814 C CA . LEU A 1 240 ? 16.609 -16.469 9.992 1 92.12 240 LEU A CA 1
ATOM 1815 C C . LEU A 1 240 ? 17.891 -16.219 10.797 1 92.12 240 LEU A C 1
ATOM 1817 O O . LEU A 1 240 ? 19 -16.422 10.305 1 92.12 240 LEU A O 1
ATOM 1821 N N . HIS A 1 241 ? 17.75 -15.82 11.984 1 88.44 241 HIS A N 1
ATOM 1822 C CA . HIS A 1 241 ? 18.875 -15.523 12.859 1 88.44 241 HIS A CA 1
ATOM 1823 C C . HIS A 1 241 ? 19.516 -16.797 13.398 1 88.44 241 HIS A C 1
ATOM 1825 O O . HIS A 1 241 ? 20.688 -16.812 13.742 1 88.44 241 HIS A O 1
ATOM 1831 N N . GLY A 1 242 ? 18.766 -17.828 13.539 1 84.75 242 GLY A N 1
ATOM 1832 C CA . GLY A 1 242 ? 19.234 -19.078 14.141 1 84.75 242 GLY A CA 1
ATOM 1833 C C . GLY A 1 242 ? 20.125 -19.875 13.219 1 84.75 242 GLY A C 1
ATOM 1834 O O . GLY A 1 242 ? 20.781 -20.828 13.656 1 84.75 242 GLY A O 1
ATOM 1835 N N . ALA A 1 243 ? 20.219 -19.422 12.039 1 85.56 243 ALA A N 1
ATOM 1836 C CA . ALA A 1 243 ? 21.062 -20.141 11.094 1 85.56 243 ALA A CA 1
ATOM 1837 C C . ALA A 1 243 ? 22.547 -19.891 11.383 1 85.56 243 ALA A C 1
ATOM 1839 O O . ALA A 1 243 ? 22.922 -18.812 11.828 1 85.56 243 ALA A O 1
ATOM 1840 N N . ASP A 1 244 ? 23.375 -20.891 11.117 1 88.88 244 ASP A N 1
ATOM 1841 C CA . ASP A 1 244 ? 24.812 -20.781 11.312 1 88.88 244 ASP A CA 1
ATOM 1842 C C . ASP A 1 244 ? 25.422 -19.781 10.336 1 88.88 244 ASP A C 1
ATOM 1844 O O . ASP A 1 244 ? 26.328 -19.031 10.695 1 88.88 244 ASP A O 1
ATOM 1848 N N . THR A 1 245 ? 24.906 -19.844 9.18 1 91.06 245 THR A N 1
ATOM 1849 C CA . THR A 1 245 ? 25.328 -18.859 8.18 1 91.06 245 THR A CA 1
ATOM 1850 C C . THR A 1 245 ? 24.594 -17.531 8.383 1 91.06 245 THR A C 1
ATOM 1852 O O . THR A 1 245 ? 23.359 -17.5 8.461 1 91.06 245 THR A O 1
ATOM 1855 N N . PRO A 1 246 ? 25.344 -16.484 8.484 1 92.44 246 PRO A N 1
ATOM 1856 C CA . PRO A 1 246 ? 24.688 -15.195 8.711 1 92.44 246 PRO A CA 1
ATOM 1857 C C . PRO A 1 246 ? 23.766 -14.805 7.562 1 92.44 246 PRO A C 1
ATOM 1859 O O . PRO A 1 246 ? 24.172 -14.844 6.395 1 92.44 246 PRO A O 1
ATOM 1862 N N . VAL A 1 247 ? 22.594 -14.445 7.906 1 94.75 247 VAL A N 1
ATOM 1863 C CA . VAL A 1 247 ? 21.594 -14.008 6.93 1 94.75 247 VAL A CA 1
ATOM 1864 C C . VAL A 1 247 ? 21.375 -12.5 7.043 1 94.75 247 VAL A C 1
ATOM 1866 O O . VAL A 1 247 ? 21.031 -11.992 8.109 1 94.75 247 VAL A O 1
ATOM 1869 N N . GLN A 1 248 ? 21.609 -11.805 5.965 1 95.19 248 GLN A N 1
ATOM 1870 C CA . GLN A 1 248 ? 21.312 -10.383 5.902 1 95.19 248 GLN A CA 1
ATOM 1871 C C . GLN A 1 248 ? 19.844 -10.148 5.523 1 95.19 248 GLN A C 1
ATOM 1873 O O . GLN A 1 248 ? 19.359 -10.695 4.531 1 95.19 248 GLN A O 1
ATOM 1878 N N . ARG A 1 249 ? 19.203 -9.398 6.305 1 96 249 ARG A N 1
ATOM 1879 C CA . ARG A 1 249 ? 17.781 -9.172 6.082 1 96 249 ARG A CA 1
ATOM 1880 C C . ARG A 1 249 ? 17.547 -7.836 5.379 1 96 249 ARG A C 1
ATOM 1882 O O . ARG A 1 249 ? 18.031 -6.797 5.824 1 96 249 ARG A O 1
ATOM 1889 N N . LEU A 1 250 ? 16.859 -7.891 4.254 1 96.81 250 LEU A N 1
ATOM 1890 C CA . LEU A 1 250 ? 16.422 -6.711 3.512 1 96.81 250 LEU A CA 1
ATOM 1891 C C . LEU A 1 250 ? 14.914 -6.512 3.641 1 96.81 250 LEU A C 1
ATOM 1893 O O . LEU A 1 250 ? 14.133 -7.41 3.322 1 96.81 250 LEU A O 1
ATOM 1897 N N . LEU A 1 251 ? 14.539 -5.352 4.086 1 97.69 251 LEU A N 1
ATOM 1898 C CA . LEU A 1 251 ? 13.125 -5.051 4.281 1 97.69 251 LEU A CA 1
ATOM 1899 C C . LEU A 1 251 ? 12.555 -4.32 3.068 1 97.69 251 LEU A C 1
ATOM 1901 O O . LEU A 1 251 ? 13.109 -3.312 2.627 1 97.69 251 LEU A O 1
ATOM 1905 N N . LEU A 1 252 ? 11.547 -4.871 2.531 1 98.5 252 LEU A N 1
ATOM 1906 C CA . LEU A 1 252 ? 10.852 -4.184 1.448 1 98.5 252 LEU A CA 1
ATOM 1907 C C . LEU A 1 252 ? 9.773 -3.252 1.997 1 98.5 252 LEU A C 1
ATOM 1909 O O . LEU A 1 252 ? 8.992 -3.645 2.863 1 98.5 252 LEU A O 1
ATOM 1913 N N . LEU A 1 253 ? 9.758 -2.041 1.51 1 98.31 253 LEU A N 1
ATOM 1914 C CA . LEU A 1 253 ? 8.797 -1.026 1.911 1 98.31 253 LEU A CA 1
ATOM 1915 C C . LEU A 1 253 ? 7.969 -0.56 0.716 1 98.31 253 LEU A C 1
ATOM 1917 O O . LEU A 1 253 ? 8.523 -0.16 -0.309 1 98.31 253 LEU A O 1
ATOM 1921 N N . ASN A 1 254 ? 6.672 -0.646 0.887 1 98.12 254 ASN A N 1
ATOM 1922 C CA . ASN A 1 254 ? 5.738 -0.182 -0.131 1 98.12 254 ASN A CA 1
ATOM 1923 C C . ASN A 1 254 ? 5.633 1.34 -0.144 1 98.12 254 ASN A C 1
ATOM 1925 O O . ASN A 1 254 ? 5.094 1.938 0.792 1 98.12 254 ASN A O 1
ATOM 1929 N N . ALA A 1 255 ? 6.027 1.956 -1.229 1 96.81 255 ALA A N 1
ATOM 1930 C CA . ALA A 1 255 ? 6.125 3.412 -1.302 1 96.81 255 ALA A CA 1
ATOM 1931 C C . ALA A 1 255 ? 4.742 4.059 -1.298 1 96.81 255 ALA A C 1
ATOM 1933 O O . ALA A 1 255 ? 4.613 5.262 -1.073 1 96.81 255 ALA A O 1
ATOM 1934 N N . THR A 1 256 ? 3.727 3.316 -1.522 1 95.88 256 THR A N 1
ATOM 1935 C CA . THR A 1 256 ? 2.375 3.861 -1.576 1 95.88 256 THR A CA 1
ATOM 1936 C C . THR A 1 256 ? 1.77 3.945 -0.178 1 95.88 256 THR A C 1
ATOM 1938 O O . THR A 1 256 ? 0.74 4.594 0.021 1 95.88 256 THR A O 1
ATOM 1941 N N . SER A 1 257 ? 2.371 3.348 0.79 1 95.88 257 SER A N 1
ATOM 1942 C CA . SER A 1 257 ? 1.791 3.186 2.119 1 95.88 257 SER A CA 1
ATOM 1943 C C . SER A 1 257 ? 1.876 4.48 2.92 1 95.88 257 SER A C 1
ATOM 1945 O O . SER A 1 257 ? 2.762 5.305 2.686 1 95.88 257 SER A O 1
ATOM 1947 N N . HIS A 1 258 ? 1.006 4.531 3.9 1 90.38 258 HIS A N 1
ATOM 1948 C CA . HIS A 1 258 ? 1.045 5.629 4.859 1 90.38 258 HIS A CA 1
ATOM 1949 C C . HIS A 1 258 ? 2.293 5.551 5.734 1 90.38 258 HIS A C 1
ATOM 1951 O O . HIS A 1 258 ? 2.756 4.461 6.07 1 90.38 258 HIS A O 1
ATOM 1957 N N .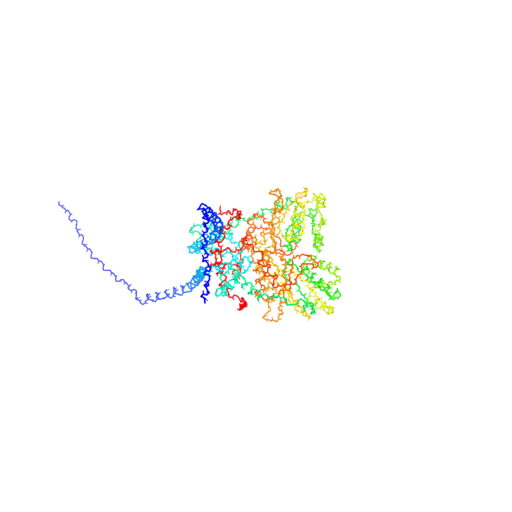 GLY A 1 259 ? 2.729 6.77 6.078 1 89.88 259 GLY A N 1
ATOM 1958 C CA . GLY A 1 259 ? 3.918 6.84 6.91 1 89.88 259 GLY A CA 1
ATOM 1959 C C . GLY A 1 259 ? 3.785 6.062 8.203 1 89.88 259 GLY A C 1
ATOM 1960 O O . GLY A 1 259 ? 4.723 5.383 8.633 1 89.88 259 GLY A O 1
ATOM 1961 N N . ASP A 1 260 ? 2.602 6.102 8.797 1 87 260 ASP A N 1
ATOM 1962 C CA . ASP A 1 260 ? 2.389 5.402 10.055 1 87 260 ASP A CA 1
ATOM 1963 C C . ASP A 1 260 ? 2.484 3.889 9.867 1 87 260 ASP A C 1
ATOM 1965 O O . ASP A 1 260 ? 3.047 3.188 10.711 1 87 260 ASP A O 1
ATOM 1969 N N . THR A 1 261 ? 1.908 3.477 8.859 1 93.38 261 THR A N 1
ATOM 1970 C CA . THR A 1 261 ? 1.996 2.053 8.555 1 93.38 261 THR A CA 1
ATOM 1971 C C . THR A 1 261 ? 3.445 1.64 8.32 1 93.38 261 THR A C 1
ATOM 1973 O O . THR A 1 261 ? 3.895 0.613 8.836 1 93.38 261 THR A O 1
ATOM 1976 N N . LEU A 1 262 ? 4.148 2.432 7.57 1 95.75 262 LEU A N 1
ATOM 1977 C CA . LEU A 1 262 ? 5.555 2.152 7.305 1 95.75 262 LEU A CA 1
ATOM 1978 C C . LEU A 1 262 ? 6.352 2.094 8.602 1 95.75 262 LEU A C 1
ATOM 1980 O O . LEU A 1 262 ? 7.207 1.221 8.773 1 95.75 262 LEU A O 1
ATOM 1984 N N . ASN A 1 263 ? 6.074 3.021 9.508 1 91.44 263 ASN A N 1
ATOM 1985 C CA . ASN A 1 263 ? 6.738 3.018 10.805 1 91.44 263 ASN A CA 1
ATOM 1986 C C . ASN A 1 263 ? 6.484 1.717 11.562 1 91.44 263 ASN A C 1
ATOM 1988 O O . ASN A 1 263 ? 7.41 1.13 12.125 1 91.44 263 ASN A O 1
ATOM 1992 N N . GLU A 1 264 ? 5.27 1.27 11.555 1 91.69 264 GLU A N 1
ATOM 1993 C CA . GLU A 1 264 ? 4.93 0.007 12.211 1 91.69 264 GLU A CA 1
ATOM 1994 C C . GLU A 1 264 ? 5.676 -1.16 11.57 1 91.69 264 GLU A C 1
ATOM 1996 O O . GLU A 1 264 ? 6.152 -2.057 12.266 1 91.69 264 GLU A O 1
ATOM 2001 N N . VAL A 1 265 ? 5.746 -1.136 10.289 1 95.25 265 VAL A N 1
ATOM 2002 C CA . VAL A 1 265 ? 6.402 -2.211 9.555 1 95.25 265 VAL A CA 1
ATOM 2003 C C . VAL A 1 265 ? 7.879 -2.275 9.945 1 95.25 265 VAL A C 1
ATOM 2005 O O . VAL A 1 265 ? 8.391 -3.344 10.281 1 95.25 265 VAL A O 1
ATOM 2008 N N . VAL A 1 266 ? 8.578 -1.144 9.953 1 94.5 266 VAL A N 1
ATOM 2009 C CA . VAL A 1 266 ? 10 -1.123 10.289 1 94.5 266 VAL A CA 1
ATOM 2010 C C . VAL A 1 266 ? 10.203 -1.617 11.719 1 94.5 266 VAL A C 1
ATOM 2012 O O . VAL A 1 266 ? 11.086 -2.441 11.977 1 94.5 266 VAL A O 1
ATOM 2015 N N . GLN A 1 267 ? 9.383 -1.185 12.594 1 90.75 267 GLN A N 1
ATOM 2016 C CA . GLN A 1 267 ? 9.516 -1.575 13.992 1 90.75 267 GLN A CA 1
ATOM 2017 C C . GLN A 1 267 ? 9.297 -3.076 14.172 1 90.75 267 GLN A C 1
ATOM 2019 O O . GLN A 1 267 ? 10.055 -3.742 14.875 1 90.75 267 GLN A O 1
ATOM 2024 N N . ALA A 1 268 ? 8.336 -3.551 13.539 1 91.69 268 ALA A N 1
ATOM 2025 C CA . ALA A 1 268 ? 7.992 -4.965 13.672 1 91.69 268 ALA A CA 1
ATOM 2026 C C . ALA A 1 268 ? 9.086 -5.852 13.086 1 91.69 268 ALA A C 1
ATOM 2028 O O . ALA A 1 268 ? 9.438 -6.883 13.664 1 91.69 268 ALA A O 1
ATOM 2029 N N . TYR A 1 269 ? 9.602 -5.461 11.977 1 94.12 269 TYR A N 1
ATOM 2030 C CA . TYR A 1 269 ? 10.539 -6.32 11.266 1 94.12 269 TYR A CA 1
ATOM 2031 C C . TYR A 1 269 ? 11.961 -6.105 11.773 1 94.12 269 TYR A C 1
ATOM 2033 O O . TYR A 1 269 ? 12.859 -6.902 11.477 1 94.12 269 TYR A O 1
ATOM 2041 N N . ARG A 1 270 ? 12.211 -4.934 12.438 1 88.38 270 ARG A N 1
ATOM 2042 C CA . ARG A 1 270 ? 13.508 -4.73 13.078 1 88.38 270 ARG A CA 1
ATOM 2043 C C . ARG A 1 270 ? 13.648 -5.602 14.32 1 88.38 270 ARG A C 1
ATOM 2045 O O . ARG A 1 270 ? 14.695 -6.219 14.539 1 88.38 270 ARG A O 1
ATOM 2052 N N . SER A 1 271 ? 12.516 -5.27 15.406 1 71.62 271 SER A N 1
ATOM 2053 C CA . SER A 1 271 ? 12.578 -5.824 16.75 1 71.62 271 SER A CA 1
ATOM 2054 C C . SER A 1 271 ? 12.109 -7.273 16.781 1 71.62 271 SER A C 1
ATOM 2056 O O . SER A 1 271 ? 11.203 -7.652 16.031 1 71.62 271 SER A O 1
ATOM 2058 N N . ALA A 1 272 ? 12.875 -8.219 16.703 1 53.81 272 ALA A N 1
ATOM 2059 C CA . ALA A 1 272 ? 12.242 -9.414 17.25 1 53.81 272 ALA A CA 1
ATOM 2060 C C . ALA A 1 272 ? 11.578 -9.117 18.594 1 53.81 272 ALA A C 1
ATOM 2062 O O . ALA A 1 272 ? 12.25 -8.727 19.562 1 53.81 272 ALA A O 1
ATOM 2063 N N . ALA A 1 273 ? 10.289 -8.359 18.594 1 44.53 273 ALA A N 1
ATOM 2064 C CA . ALA A 1 273 ? 9.602 -7.789 19.75 1 44.53 273 ALA A CA 1
ATOM 2065 C C . ALA A 1 273 ? 10.219 -8.273 21.047 1 44.53 273 ALA A C 1
ATOM 2067 O O . ALA A 1 273 ? 10.281 -7.527 22.031 1 44.53 273 ALA A O 1
ATOM 2068 N N . GLY A 1 274 ? 10.18 -9.602 21.391 1 41.97 274 GLY A N 1
ATOM 2069 C CA . GLY A 1 274 ? 10.383 -10.234 22.688 1 41.97 274 GLY A CA 1
ATOM 2070 C C . GLY A 1 274 ? 11.82 -10.164 23.156 1 41.97 274 GLY A C 1
ATOM 2071 O O . GLY A 1 274 ? 12.141 -10.641 24.25 1 41.97 274 GLY A O 1
ATOM 2072 N N . GLN A 1 275 ? 12.742 -10.281 22.406 1 43.84 275 GLN A N 1
ATOM 2073 C CA . GLN A 1 275 ? 14.047 -10.484 23.047 1 43.84 275 GLN A CA 1
ATOM 2074 C C . GLN A 1 275 ? 14.734 -9.156 23.328 1 43.84 275 GLN A C 1
ATOM 2076 O O . GLN A 1 275 ? 14.703 -8.242 22.5 1 43.84 275 GLN A O 1
ATOM 2081 N N . PRO A 1 276 ? 14.945 -8.805 24.766 1 42.69 276 PRO A N 1
ATOM 2082 C CA . PRO A 1 276 ? 15.781 -7.676 25.172 1 42.69 276 PRO A CA 1
ATOM 2083 C C . PRO A 1 276 ? 16.703 -7.199 24.047 1 42.69 276 PRO A C 1
ATOM 2085 O O . PRO A 1 276 ? 17 -7.949 23.125 1 42.69 276 PRO A O 1
ATOM 2088 N N . LYS A 1 277 ? 17.156 -5.785 24.234 1 42.97 277 LYS A N 1
ATOM 2089 C CA . LYS A 1 277 ? 18.234 -5.141 23.469 1 42.97 277 LYS A CA 1
ATOM 2090 C C . LYS A 1 277 ? 19.234 -6.164 22.953 1 42.97 277 LYS A C 1
ATOM 2092 O O . LYS A 1 277 ? 20.359 -5.812 22.609 1 42.97 277 LYS A O 1
ATOM 2097 N N . ALA A 1 278 ? 18.969 -7.441 23.078 1 38.09 278 ALA A N 1
ATOM 2098 C CA . ALA A 1 278 ? 20.031 -8.328 22.609 1 38.09 278 ALA A CA 1
ATOM 2099 C C . ALA A 1 278 ? 20.328 -8.094 21.125 1 38.09 278 ALA A C 1
ATOM 2101 O O . ALA A 1 278 ? 19.484 -7.602 20.391 1 38.09 278 ALA A O 1
ATOM 2102 N N . ALA A 1 279 ? 21.438 -8.703 20.516 1 49.31 279 ALA A N 1
ATOM 2103 C CA . ALA A 1 279 ? 22.406 -8.68 19.422 1 49.31 279 ALA A CA 1
ATOM 2104 C C . ALA A 1 279 ? 21.766 -9.039 18.094 1 49.31 279 ALA A C 1
ATOM 2106 O O . ALA A 1 279 ? 22.406 -9.617 17.219 1 49.31 279 ALA A O 1
ATOM 2107 N N . LEU A 1 280 ? 20.375 -9.18 18.094 1 52.69 280 LEU A N 1
ATOM 2108 C CA . LEU A 1 280 ? 20.094 -9.633 16.734 1 52.69 280 LEU A CA 1
ATOM 2109 C C . LEU A 1 280 ? 20.516 -8.57 15.719 1 52.69 280 LEU A C 1
ATOM 2111 O O . LEU A 1 280 ? 20.391 -7.375 15.984 1 52.69 280 LEU A O 1
ATOM 2115 N N . PRO A 1 281 ? 21.125 -9.094 14.758 1 57.94 281 PRO A N 1
ATOM 2116 C CA . PRO A 1 281 ? 21.594 -8.141 13.75 1 57.94 281 PRO A CA 1
ATOM 2117 C C . PRO A 1 281 ? 20.453 -7.328 13.141 1 57.94 281 PRO A C 1
ATOM 2119 O O . PRO A 1 281 ? 19.328 -7.836 12.984 1 57.94 281 PRO A O 1
ATOM 2122 N N . ASP A 1 282 ? 20.594 -6.098 13.062 1 79.69 282 ASP A N 1
ATOM 2123 C CA . ASP A 1 282 ? 19.719 -5.086 12.484 1 79.69 282 ASP A CA 1
ATOM 2124 C C . ASP A 1 282 ? 19.469 -5.359 11 1 79.69 282 ASP A C 1
ATOM 2126 O O . ASP A 1 282 ? 20.062 -6.273 10.422 1 79.69 282 ASP A O 1
ATOM 2130 N N . LEU A 1 283 ? 18.469 -4.863 10.508 1 93.12 283 LEU A N 1
ATOM 2131 C CA . LEU A 1 283 ? 18.203 -4.852 9.07 1 93.12 283 LEU A CA 1
ATOM 2132 C C . LEU A 1 283 ? 19.422 -4.371 8.297 1 93.12 283 LEU A C 1
ATOM 2134 O O . LEU A 1 283 ? 20.078 -3.406 8.695 1 93.12 283 LEU A O 1
ATOM 2138 N N . ALA A 1 284 ? 19.812 -5.16 7.328 1 93.44 284 ALA A N 1
ATOM 2139 C CA . ALA A 1 284 ? 20.922 -4.777 6.465 1 93.44 284 ALA A CA 1
ATOM 2140 C C . ALA A 1 284 ? 20.578 -3.561 5.617 1 93.44 284 ALA A C 1
ATOM 2142 O O . ALA A 1 284 ? 21.453 -2.785 5.23 1 93.44 284 ALA A O 1
ATOM 2143 N N . GLY A 1 285 ? 19.359 -3.434 5.305 1 95.5 285 GLY A N 1
ATOM 2144 C CA . GLY A 1 285 ? 18.844 -2.338 4.5 1 95.5 285 GLY A CA 1
ATOM 2145 C C . GLY A 1 285 ? 17.406 -2.551 4.059 1 95.5 285 GLY A C 1
ATOM 2146 O O . GLY A 1 285 ? 16.703 -3.396 4.609 1 95.5 285 GLY A O 1
ATOM 2147 N N . CYS A 1 286 ? 17.031 -1.711 3.055 1 97.56 286 CYS A N 1
ATOM 2148 C CA . CYS A 1 286 ? 15.664 -1.847 2.557 1 97.56 286 CYS A CA 1
ATOM 2149 C C . CYS A 1 286 ? 15.609 -1.623 1.049 1 97.56 286 CYS A C 1
ATOM 2151 O O . CYS A 1 286 ? 16.594 -1.188 0.447 1 97.56 286 CYS A O 1
ATOM 2153 N N . ILE A 1 287 ? 14.586 -2.082 0.497 1 98.12 287 ILE A N 1
ATOM 2154 C CA . ILE A 1 287 ? 14.242 -1.863 -0.904 1 98.12 287 ILE A CA 1
ATOM 2155 C C . ILE A 1 287 ? 12.875 -1.184 -1.001 1 98.12 287 ILE A C 1
ATOM 2157 O O . ILE A 1 287 ? 11.906 -1.643 -0.399 1 98.12 287 ILE A O 1
ATOM 2161 N N . LEU A 1 288 ? 12.836 -0.035 -1.67 1 98.12 288 LEU A N 1
ATOM 2162 C CA . LEU A 1 288 ? 11.562 0.649 -1.883 1 98.12 288 LEU A CA 1
ATOM 2163 C C . LEU A 1 288 ? 10.867 0.127 -3.135 1 98.12 288 LEU A C 1
ATOM 2165 O O . LEU A 1 288 ? 11.461 0.093 -4.215 1 98.12 288 LEU A O 1
ATOM 2169 N N . THR A 1 289 ? 9.648 -0.285 -2.943 1 97.88 289 THR A N 1
ATOM 2170 C CA . THR A 1 289 ? 8.922 -0.869 -4.066 1 97.88 289 THR A CA 1
ATOM 2171 C C . THR A 1 289 ? 7.715 -0.01 -4.434 1 97.88 289 THR A C 1
ATOM 2173 O O . THR A 1 289 ? 7.289 0.842 -3.65 1 97.88 289 THR A O 1
ATOM 2176 N N . LYS A 1 290 ? 7.203 -0.145 -5.73 1 96.31 290 LYS A N 1
ATOM 2177 C CA . LYS A 1 290 ? 5.98 0.46 -6.254 1 96.31 290 LYS A CA 1
ATOM 2178 C C . LYS A 1 290 ? 6.109 1.979 -6.324 1 96.31 290 LYS A C 1
ATOM 2180 O O . LYS A 1 290 ? 5.148 2.699 -6.047 1 96.31 290 LYS A O 1
ATOM 2185 N N . LEU A 1 291 ? 7.27 2.414 -6.648 1 93.1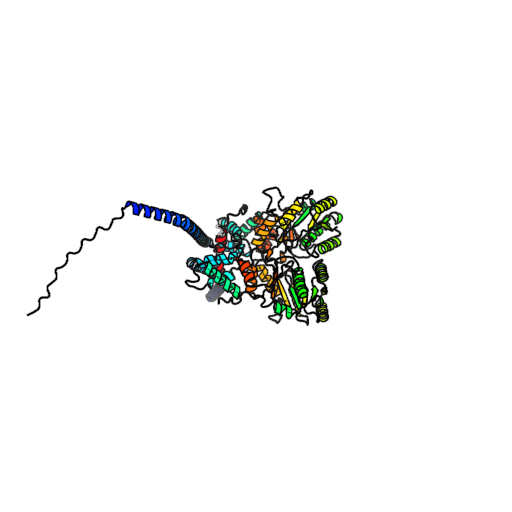2 291 LEU A N 1
ATOM 2186 C CA . LEU A 1 291 ? 7.465 3.852 -6.812 1 93.12 291 LEU A CA 1
ATOM 2187 C C . LEU A 1 291 ? 6.605 4.391 -7.953 1 93.12 291 LEU A C 1
ATOM 2189 O O . LEU A 1 291 ? 6.172 5.543 -7.918 1 93.12 291 LEU A O 1
ATOM 2193 N N . ASP A 1 292 ? 6.309 3.508 -8.914 1 89.94 292 ASP A N 1
ATOM 2194 C CA . ASP A 1 292 ? 5.492 3.875 -10.07 1 89.94 292 ASP A CA 1
ATOM 2195 C C . ASP A 1 292 ? 4.039 4.102 -9.664 1 89.94 292 ASP A C 1
ATOM 2197 O O . ASP A 1 292 ? 3.279 4.742 -10.391 1 89.94 292 ASP A O 1
ATOM 2201 N N . GLU A 1 293 ? 3.666 3.607 -8.523 1 93.75 293 GLU A N 1
ATOM 2202 C CA . GLU A 1 293 ? 2.285 3.707 -8.062 1 93.75 293 GLU A CA 1
ATOM 2203 C C . GLU A 1 293 ? 2.145 4.758 -6.965 1 93.75 293 GLU A C 1
ATOM 2205 O O . GLU A 1 293 ? 1.029 5.125 -6.59 1 93.75 293 GLU A O 1
ATOM 2210 N N . ALA A 1 294 ? 3.223 5.281 -6.477 1 93 294 ALA A N 1
ATOM 2211 C CA . ALA A 1 294 ? 3.197 6.199 -5.34 1 93 294 ALA A CA 1
ATOM 2212 C C . ALA A 1 294 ? 2.949 7.633 -5.797 1 93 294 ALA A C 1
ATOM 2214 O O . ALA A 1 294 ? 3.623 8.125 -6.707 1 93 294 ALA A O 1
ATOM 2215 N N . SER A 1 295 ? 1.992 8.273 -5.145 1 86.94 295 SER A N 1
ATOM 2216 C CA . SER A 1 295 ? 1.723 9.672 -5.461 1 86.94 295 SER A CA 1
ATOM 2217 C C . SER A 1 295 ? 2.775 10.586 -4.855 1 86.94 295 SER A C 1
ATOM 2219 O O . SER A 1 295 ? 3.039 11.672 -5.379 1 86.94 295 SER A O 1
ATOM 2221 N N . ASN A 1 296 ? 3.291 10.211 -3.77 1 86.31 296 ASN A N 1
ATOM 2222 C CA . ASN A 1 296 ? 4.379 10.93 -3.121 1 86.31 296 ASN A CA 1
ATOM 2223 C C . ASN A 1 296 ? 5.348 9.977 -2.42 1 86.31 296 ASN A C 1
ATOM 2225 O O . ASN A 1 296 ? 4.984 8.844 -2.098 1 86.31 296 ASN A O 1
ATOM 2229 N N . LEU A 1 297 ? 6.547 10.477 -2.26 1 92.75 297 LEU A N 1
ATOM 2230 C CA . LEU A 1 297 ? 7.574 9.617 -1.688 1 92.75 297 LEU A CA 1
ATOM 2231 C C . LEU A 1 297 ? 7.992 10.117 -0.309 1 92.75 297 LEU A C 1
ATOM 2233 O O . LEU A 1 297 ? 8.797 9.469 0.37 1 92.75 297 LEU A O 1
ATOM 2237 N N . GLY A 1 298 ? 7.43 11.258 0.123 1 92.06 298 GLY A N 1
ATOM 2238 C CA . GLY A 1 298 ? 7.828 11.836 1.395 1 92.06 298 GLY A CA 1
ATOM 2239 C C . GLY A 1 298 ? 7.676 10.883 2.562 1 92.06 298 GLY A C 1
ATOM 2240 O O . GLY A 1 298 ? 8.539 10.828 3.443 1 92.06 298 GLY A O 1
ATOM 2241 N N . GLY A 1 299 ? 6.582 10.141 2.574 1 91.81 299 GLY A N 1
ATOM 2242 C CA . GLY A 1 299 ? 6.328 9.203 3.66 1 91.81 299 GLY A CA 1
ATOM 2243 C C . GLY A 1 299 ? 7.395 8.133 3.793 1 91.81 299 GLY A C 1
ATOM 2244 O O . GLY A 1 299 ? 7.898 7.887 4.891 1 91.81 299 GLY A O 1
ATOM 2245 N N . VAL A 1 300 ? 7.73 7.52 2.717 1 96.44 300 VAL A N 1
ATOM 2246 C CA . VAL A 1 300 ? 8.688 6.422 2.766 1 96.44 300 VAL A CA 1
ATOM 2247 C C . VAL A 1 300 ? 10.094 6.969 3.023 1 96.44 300 VAL A C 1
ATOM 2249 O O . VAL A 1 300 ? 10.883 6.352 3.738 1 96.44 300 VAL A O 1
ATOM 2252 N N . LEU A 1 301 ? 10.43 8.141 2.477 1 96 301 LEU A N 1
ATOM 2253 C CA . LEU A 1 301 ? 11.734 8.742 2.734 1 96 301 LEU A CA 1
ATOM 2254 C C . LEU A 1 301 ? 11.859 9.172 4.195 1 96 301 LEU A C 1
ATOM 2256 O O . LEU A 1 301 ? 12.922 9.023 4.801 1 96 301 LEU A O 1
ATOM 2260 N N . ASP A 1 302 ? 10.773 9.734 4.734 1 93.81 302 ASP A N 1
ATOM 2261 C CA . ASP A 1 302 ? 10.727 10.078 6.148 1 93.81 302 ASP A CA 1
ATOM 2262 C C . ASP A 1 302 ? 11.047 8.867 7.023 1 93.81 302 ASP A C 1
ATOM 2264 O O . ASP A 1 302 ? 11.875 8.953 7.934 1 93.81 302 ASP A O 1
ATOM 2268 N N . THR A 1 303 ? 10.5 7.762 6.711 1 95 303 THR A N 1
ATOM 2269 C CA . THR A 1 303 ? 10.688 6.527 7.469 1 95 303 THR A CA 1
ATOM 2270 C C . THR A 1 303 ? 12.133 6.055 7.383 1 95 303 THR A C 1
ATOM 2272 O O . THR A 1 303 ? 12.742 5.695 8.391 1 95 303 THR A O 1
ATOM 2275 N N . VAL A 1 304 ? 12.664 6.094 6.211 1 95.94 304 VAL A N 1
ATOM 2276 C CA . VAL A 1 304 ? 14.039 5.656 5.977 1 95.94 304 VAL A CA 1
ATOM 2277 C C . VAL A 1 304 ? 15 6.551 6.758 1 95.94 304 VAL A C 1
ATOM 2279 O O . VAL A 1 304 ? 15.977 6.066 7.336 1 95.94 304 VAL A O 1
ATOM 2282 N N . ILE A 1 305 ? 14.773 7.809 6.75 1 93.56 305 ILE A N 1
ATOM 2283 C CA . ILE A 1 305 ? 15.609 8.766 7.469 1 93.56 305 ILE A CA 1
ATOM 2284 C C . ILE A 1 305 ? 15.477 8.547 8.969 1 93.56 305 ILE A C 1
ATOM 2286 O O . ILE A 1 305 ? 16.469 8.492 9.695 1 93.56 305 ILE A O 1
ATOM 2290 N N . ARG A 1 306 ? 14.258 8.383 9.391 1 90.25 306 ARG A N 1
ATOM 2291 C CA . ARG A 1 306 ? 13.953 8.219 10.812 1 90.25 306 ARG A CA 1
ATOM 2292 C C . ARG A 1 306 ? 14.672 7.012 11.391 1 90.25 306 ARG A C 1
ATOM 2294 O O . ARG A 1 306 ? 15.219 7.078 12.5 1 90.25 306 ARG A O 1
ATOM 2301 N N . TYR A 1 307 ? 14.773 5.953 10.68 1 92.38 307 TYR A N 1
ATOM 2302 C CA . TYR A 1 307 ? 15.32 4.711 11.211 1 92.38 307 TYR A CA 1
ATOM 2303 C C . TYR A 1 307 ? 16.703 4.445 10.648 1 92.38 307 TYR A C 1
ATOM 2305 O O . TYR A 1 307 ? 17.281 3.377 10.875 1 92.38 307 TYR A O 1
ATOM 2313 N N . LYS A 1 308 ? 17.25 5.355 9.883 1 93.62 308 LYS A N 1
ATOM 2314 C CA . LYS A 1 308 ? 18.578 5.242 9.289 1 93.62 308 LYS A CA 1
ATOM 2315 C C . LYS A 1 308 ? 18.734 3.92 8.547 1 93.62 308 LYS A C 1
ATOM 2317 O O . LYS A 1 308 ? 19.734 3.211 8.742 1 93.62 308 LYS A O 1
ATOM 2322 N N . LEU A 1 309 ? 17.75 3.551 7.805 1 93.94 309 LEU A N 1
ATOM 2323 C CA . LEU A 1 309 ? 17.719 2.309 7.039 1 93.94 309 LEU A CA 1
ATOM 2324 C C . LEU A 1 309 ? 18.297 2.523 5.641 1 93.94 309 LEU A C 1
ATOM 2326 O O . LEU A 1 309 ? 17.688 3.205 4.812 1 93.94 309 LEU A O 1
ATOM 2330 N N . PRO A 1 310 ? 19.438 1.97 5.336 1 95.62 310 PRO A N 1
ATOM 2331 C CA . PRO A 1 310 ? 20.031 2.188 4.008 1 95.62 310 PRO A CA 1
ATOM 2332 C C . PRO A 1 310 ? 19.141 1.653 2.883 1 95.62 310 PRO A C 1
ATOM 2334 O O . PRO A 1 310 ? 18.719 0.494 2.92 1 95.62 310 PRO A O 1
ATOM 2337 N N . VAL A 1 311 ? 18.859 2.514 1.908 1 97.44 311 VAL A N 1
ATOM 2338 C CA . VAL A 1 311 ? 18.094 2.105 0.738 1 97.44 311 VAL A CA 1
ATOM 2339 C C . VAL A 1 311 ? 19.016 1.511 -0.314 1 97.44 311 VAL A C 1
ATOM 2341 O O . VAL A 1 311 ? 19.891 2.209 -0.855 1 97.44 311 VAL A O 1
ATOM 2344 N N . HIS A 1 312 ? 18.828 0.247 -0.617 1 96.94 312 HIS A N 1
ATOM 2345 C CA . HIS A 1 312 ? 19.688 -0.437 -1.573 1 96.94 312 HIS A CA 1
ATOM 2346 C C . HIS A 1 312 ? 19.172 -0.26 -3 1 96.94 312 HIS A C 1
ATOM 2348 O O . HIS A 1 312 ? 19.938 0.14 -3.889 1 96.94 312 HIS A O 1
ATOM 2354 N N . TYR A 1 313 ? 17.906 -0.562 -3.188 1 96.19 313 TYR A N 1
ATOM 2355 C CA . TYR A 1 313 ? 17.312 -0.535 -4.52 1 96.19 313 TYR A CA 1
ATOM 2356 C C . TYR A 1 313 ? 15.922 0.099 -4.48 1 96.19 313 TYR A C 1
ATOM 2358 O O . TYR A 1 313 ? 15.312 0.208 -3.414 1 96.19 313 TYR A O 1
ATOM 2366 N N . VAL A 1 314 ? 15.484 0.55 -5.641 1 95.5 314 VAL A N 1
ATOM 2367 C CA . VAL A 1 314 ? 14.125 1.015 -5.867 1 95.5 314 VAL A CA 1
ATOM 2368 C C . VAL A 1 314 ? 13.508 0.258 -7.043 1 95.5 314 VAL A C 1
ATOM 2370 O O . VAL A 1 314 ? 14.18 0.006 -8.047 1 95.5 314 VAL A O 1
ATOM 2373 N N . SER A 1 315 ? 12.305 -0.189 -6.816 1 95.88 315 SER A N 1
ATOM 2374 C CA . SER A 1 315 ? 11.57 -0.872 -7.879 1 95.88 315 SER A CA 1
ATOM 2375 C C . SER A 1 315 ? 10.438 -0.005 -8.414 1 95.88 315 SER A C 1
ATOM 2377 O O . SER A 1 315 ? 9.656 0.554 -7.637 1 95.88 315 SER A O 1
ATOM 2379 N N . THR A 1 316 ? 10.258 0.105 -9.797 1 91.19 316 THR A N 1
ATOM 2380 C CA . THR A 1 316 ? 9.289 1 -10.422 1 91.19 316 THR A CA 1
ATOM 2381 C C . THR A 1 316 ? 8.32 0.219 -11.305 1 91.19 316 THR A C 1
ATOM 2383 O O . THR A 1 316 ? 7.723 0.78 -12.219 1 91.19 316 THR A O 1
ATOM 2386 N N . GLY A 1 317 ? 8.164 -1.038 -11.148 1 87.5 317 GLY A N 1
ATOM 2387 C CA . GLY A 1 317 ? 7.281 -1.849 -11.969 1 87.5 317 GLY A CA 1
ATOM 2388 C C . GLY A 1 317 ? 7.469 -3.338 -11.758 1 87.5 317 GLY A C 1
ATOM 2389 O O . GLY A 1 317 ? 8.188 -3.756 -10.844 1 87.5 317 GLY A O 1
ATOM 2390 N N . GLN A 1 318 ? 6.898 -4.105 -12.711 1 86.12 318 GLN A N 1
ATOM 2391 C CA . GLN A 1 318 ? 6.836 -5.547 -12.484 1 86.12 318 GLN A CA 1
ATOM 2392 C C . GLN A 1 318 ? 7.777 -6.293 -13.43 1 86.12 318 GLN A C 1
ATOM 2394 O O . GLN A 1 318 ? 8.031 -7.484 -13.242 1 86.12 318 GLN A O 1
ATOM 2399 N N . LYS A 1 319 ? 8.344 -5.625 -14.375 1 84.69 319 LYS A N 1
ATOM 2400 C CA . LYS A 1 319 ? 9.133 -6.309 -15.391 1 84.69 319 LYS A CA 1
ATOM 2401 C C . LYS A 1 319 ? 10.445 -6.836 -14.805 1 84.69 319 LYS A C 1
ATOM 2403 O O . LYS A 1 319 ? 11.148 -6.109 -14.109 1 84.69 319 LYS A O 1
ATOM 2408 N N . VAL A 1 320 ? 10.742 -8.055 -15.039 1 86.06 320 VAL A N 1
ATOM 2409 C CA . VAL A 1 320 ? 11.969 -8.719 -14.609 1 86.06 320 VAL A CA 1
ATOM 2410 C C . VAL A 1 320 ? 12.883 -8.953 -15.812 1 86.06 320 VAL A C 1
ATOM 2412 O O . VAL A 1 320 ? 12.461 -9.547 -16.812 1 86.06 320 VAL A O 1
ATOM 2415 N N . PRO A 1 321 ? 14.094 -8.539 -15.852 1 84.06 321 PRO A N 1
ATOM 2416 C CA . PRO A 1 321 ? 14.82 -7.969 -14.711 1 84.06 321 PRO A CA 1
ATOM 2417 C C . PRO A 1 321 ? 14.719 -6.445 -14.648 1 84.06 321 PRO A C 1
ATOM 2419 O O . PRO A 1 321 ? 15.289 -5.82 -13.75 1 84.06 321 PRO A O 1
ATOM 2422 N N . GLU A 1 322 ? 13.844 -5.973 -15.469 1 83.75 322 GLU A N 1
ATOM 2423 C CA . GLU A 1 322 ? 13.797 -4.516 -15.578 1 83.75 322 GLU A CA 1
ATOM 2424 C C . GLU A 1 322 ? 13.141 -3.891 -14.352 1 83.75 322 GLU A C 1
ATOM 2426 O O . GLU A 1 322 ? 12.641 -4.602 -13.477 1 83.75 322 GLU A O 1
ATOM 2431 N N . ASN A 1 323 ? 13.18 -2.736 -14.156 1 89.5 323 ASN A N 1
ATOM 2432 C CA . ASN A 1 323 ? 12.477 -1.896 -13.188 1 89.5 323 ASN A CA 1
ATOM 2433 C C . ASN A 1 323 ? 13.094 -2.002 -11.797 1 89.5 323 ASN A C 1
ATOM 2435 O O . ASN A 1 323 ? 12.383 -2.012 -10.797 1 89.5 323 ASN A O 1
ATOM 2439 N N . LEU A 1 324 ? 14.227 -2.482 -11.688 1 93.38 324 LEU A N 1
ATOM 2440 C CA . LEU A 1 324 ? 14.984 -2.432 -10.438 1 93.38 324 LEU A CA 1
ATOM 2441 C C . LEU A 1 324 ? 16.25 -1.589 -10.609 1 93.38 324 LEU A C 1
ATOM 2443 O O . LEU A 1 324 ? 17.094 -1.892 -11.445 1 93.38 324 LEU A O 1
ATOM 2447 N N . TYR A 1 325 ? 16.359 -0.571 -9.742 1 91.25 325 TYR A N 1
ATOM 2448 C CA . TYR A 1 325 ? 17.469 0.366 -9.883 1 91.25 325 TYR A CA 1
ATOM 2449 C C . TYR A 1 325 ? 18.188 0.57 -8.547 1 91.25 325 TYR A C 1
ATOM 2451 O O . TYR A 1 325 ? 17.562 0.473 -7.488 1 91.25 325 TYR A O 1
ATOM 2459 N N . VAL A 1 326 ? 19.469 0.845 -8.695 1 93.56 326 VAL A N 1
ATOM 2460 C CA . VAL A 1 326 ? 20.203 1.229 -7.5 1 93.56 326 VAL A CA 1
ATOM 2461 C C . VAL A 1 326 ? 19.703 2.578 -6.992 1 93.56 326 VAL A C 1
ATOM 2463 O O . VAL A 1 326 ? 19.531 3.52 -7.77 1 93.56 326 VAL A O 1
ATOM 2466 N N . ALA A 1 327 ? 19.469 2.619 -5.734 1 95.06 327 ALA A N 1
ATOM 2467 C CA . ALA A 1 327 ? 18.953 3.861 -5.152 1 95.06 327 ALA A CA 1
ATOM 2468 C C . ALA A 1 327 ? 20.062 4.918 -5.078 1 95.06 327 ALA A C 1
ATOM 2470 O O . ALA A 1 327 ? 21.172 4.633 -4.633 1 95.06 327 ALA A O 1
ATOM 2471 N N . THR A 1 328 ? 19.75 6.086 -5.535 1 92.94 328 THR A N 1
ATOM 2472 C CA . THR A 1 328 ? 20.625 7.242 -5.363 1 92.94 328 THR A CA 1
ATOM 2473 C C . THR A 1 328 ? 19.891 8.375 -4.664 1 92.94 328 THR A C 1
ATOM 2475 O O . THR A 1 328 ? 18.672 8.508 -4.797 1 92.94 328 THR A O 1
ATOM 2478 N N . LYS A 1 329 ? 20.672 9.148 -3.994 1 94.88 329 LYS A N 1
ATOM 2479 C CA . LYS A 1 329 ? 20.062 10.289 -3.312 1 94.88 329 LYS A CA 1
ATOM 2480 C C . LYS A 1 329 ? 19.391 11.234 -4.309 1 94.88 329 LYS A C 1
ATOM 2482 O O . LYS A 1 329 ? 18.281 11.695 -4.074 1 94.88 329 LYS A O 1
ATOM 2487 N N . LYS A 1 330 ? 20.078 11.445 -5.375 1 90.19 330 LYS A N 1
ATOM 2488 C CA . LYS A 1 330 ? 19.578 12.352 -6.402 1 90.19 330 LYS A CA 1
ATOM 2489 C C . LYS A 1 330 ? 18.25 11.875 -6.957 1 90.19 330 LYS A C 1
ATOM 2491 O O . LYS A 1 330 ? 17.297 12.648 -7.051 1 90.19 330 LYS A O 1
ATOM 2496 N N . PHE A 1 331 ? 18.203 10.664 -7.254 1 89.25 331 PHE A N 1
ATOM 2497 C CA . PHE A 1 331 ? 16.984 10.102 -7.816 1 89.25 331 PHE A CA 1
ATOM 2498 C C . PHE A 1 331 ? 15.836 10.18 -6.816 1 89.25 331 PHE A C 1
ATOM 2500 O O . PHE A 1 331 ? 14.734 10.609 -7.16 1 89.25 331 PHE A O 1
ATOM 2507 N N . LEU A 1 332 ? 16.047 9.797 -5.586 1 94.75 332 LEU A N 1
ATOM 2508 C CA . LEU A 1 332 ? 15.016 9.75 -4.555 1 94.75 332 LEU A CA 1
ATOM 2509 C C . LEU A 1 332 ? 14.484 11.141 -4.246 1 94.75 332 LEU A C 1
ATOM 2511 O O . LEU A 1 332 ? 13.273 11.344 -4.168 1 94.75 332 LEU A O 1
ATOM 2515 N N . LEU A 1 333 ? 15.375 12.109 -4.164 1 93 333 LEU A N 1
ATOM 2516 C CA . LEU A 1 333 ? 14.953 13.469 -3.824 1 93 333 LEU A CA 1
ATOM 2517 C C . LEU A 1 333 ? 14.258 14.133 -5.004 1 93 333 LEU A C 1
ATOM 2519 O O . LEU A 1 333 ? 13.242 14.82 -4.824 1 93 333 LEU A O 1
ATOM 2523 N N . LYS A 1 334 ? 14.773 13.898 -6.164 1 88.19 334 LYS A N 1
ATOM 2524 C CA . LYS A 1 334 ? 14.102 14.445 -7.344 1 88.19 334 LYS A CA 1
ATOM 2525 C C . LYS A 1 334 ? 12.695 13.867 -7.492 1 88.19 334 LYS A C 1
ATOM 2527 O O . LYS A 1 334 ? 11.75 14.594 -7.805 1 88.19 334 LYS A O 1
ATOM 2532 N N . SER A 1 335 ? 12.617 12.609 -7.254 1 89.31 335 SER A N 1
ATOM 2533 C CA . SER A 1 335 ? 11.32 11.945 -7.359 1 89.31 335 SER A CA 1
ATOM 2534 C C . SER A 1 335 ? 10.352 12.461 -6.305 1 89.31 335 SER A C 1
ATOM 2536 O O . SER A 1 335 ? 9.148 12.57 -6.559 1 89.31 335 SER A O 1
ATOM 2538 N N . ALA A 1 336 ? 10.812 12.789 -5.16 1 91.75 336 ALA A N 1
ATOM 2539 C CA . ALA A 1 336 ? 9.953 13.242 -4.062 1 91.75 336 ALA A CA 1
ATOM 2540 C C . ALA A 1 336 ? 9.422 14.648 -4.328 1 91.75 336 ALA A C 1
ATOM 2542 O O . ALA A 1 336 ? 8.297 14.977 -3.939 1 91.75 336 ALA A O 1
ATOM 2543 N N . PHE A 1 337 ? 10.234 15.484 -5.023 1 88.75 337 PHE A N 1
ATOM 2544 C CA . PHE A 1 337 ? 9.867 16.891 -5.113 1 88.75 337 PHE A CA 1
ATOM 2545 C C . PHE A 1 337 ? 9.445 17.266 -6.531 1 88.75 337 PHE A C 1
ATOM 2547 O O . PHE A 1 337 ? 9.047 18.391 -6.797 1 88.75 337 PHE A O 1
ATOM 2554 N N . CYS A 1 338 ? 9.711 16.422 -7.531 1 68.88 338 CYS A N 1
ATOM 2555 C CA . CYS A 1 338 ? 9.328 16.734 -8.906 1 68.88 338 CYS A CA 1
ATOM 2556 C C . CYS A 1 338 ? 7.82 16.906 -9.023 1 68.88 338 CYS A C 1
ATOM 2558 O O . CYS A 1 338 ? 7.344 17.734 -9.797 1 68.88 338 CYS A O 1
ATOM 2560 N N . ALA A 1 339 ? 7.098 15.938 -8.781 1 55.09 339 ALA A N 1
ATOM 2561 C CA . ALA A 1 339 ? 5.68 16 -9.141 1 55.09 339 ALA A CA 1
ATOM 2562 C C . ALA A 1 339 ? 4.887 16.766 -8.078 1 55.09 339 ALA A C 1
ATOM 2564 O O . ALA A 1 339 ? 4.406 16.172 -7.109 1 55.09 339 ALA A O 1
ATOM 2565 N N . PRO A 1 340 ? 5.242 18.141 -7.988 1 46.78 340 PRO A N 1
ATOM 2566 C CA . PRO A 1 340 ? 4.422 18.766 -6.953 1 46.78 340 PRO A CA 1
ATOM 2567 C C . PRO A 1 340 ? 2.928 18.516 -7.148 1 46.78 340 PRO A C 1
ATOM 2569 O O . PRO A 1 340 ? 2.418 18.641 -8.266 1 46.78 340 PRO A O 1
ATOM 2572 N N . ARG A 1 341 ? 2.422 17.516 -6.531 1 49.19 341 ARG A N 1
ATOM 2573 C CA . ARG A 1 341 ? 0.978 17.359 -6.68 1 49.19 341 ARG A CA 1
ATOM 2574 C C . ARG A 1 341 ? 0.233 18.406 -5.852 1 49.19 341 ARG A C 1
ATOM 2576 O O . ARG A 1 341 ? -0.189 18.125 -4.727 1 49.19 341 ARG A O 1
ATOM 2583 N N . GLU A 1 342 ? 0.611 19.672 -6.18 1 44.66 342 GLU A N 1
ATOM 2584 C CA . GLU A 1 342 ? -0.038 20.797 -5.508 1 44.66 342 GLU A CA 1
ATOM 2585 C C . GLU A 1 342 ? -1.521 20.516 -5.281 1 44.66 342 GLU A C 1
ATOM 2587 O O . GLU A 1 342 ? -2.104 21 -4.305 1 44.66 342 GLU A O 1
ATOM 2592 N N . ASP A 1 343 ? -2.016 19.656 -6.117 1 44.47 343 ASP A N 1
ATOM 2593 C CA . ASP A 1 343 ? -3.461 19.469 -6.047 1 44.47 343 ASP A CA 1
ATOM 2594 C C . ASP A 1 343 ? -3.818 18.25 -5.188 1 44.47 343 ASP A C 1
ATOM 2596 O O . ASP A 1 343 ? -4.93 17.719 -5.277 1 44.47 343 ASP A O 1
ATOM 2600 N N . SER A 1 344 ? -2.773 17.906 -4.391 1 45 344 SER A N 1
ATOM 2601 C CA . SER A 1 344 ? -3.096 16.734 -3.58 1 45 344 SER A CA 1
ATOM 2602 C C . SER A 1 344 ? -3.963 17.109 -2.385 1 45 344 SER A C 1
ATOM 2604 O O . SER A 1 344 ? -3.684 18.094 -1.692 1 45 344 SER A O 1
ATOM 2606 N N . PRO A 1 345 ? -5.086 16.516 -2.141 1 37.66 345 PRO A N 1
ATOM 2607 C CA . PRO A 1 345 ? -5.902 16.75 -0.949 1 37.66 345 PRO A CA 1
ATOM 2608 C C . PRO A 1 345 ? -5.129 16.531 0.35 1 37.66 345 PRO A C 1
ATOM 2610 O O . PRO A 1 345 ? -5.566 16.969 1.415 1 37.66 345 PRO A O 1
ATOM 2613 N N . PHE A 1 346 ? -3.938 15.906 0.284 1 35.88 346 PHE A N 1
ATOM 2614 C CA . PHE A 1 346 ? -3.211 15.516 1.487 1 35.88 346 PHE A CA 1
ATOM 2615 C C . PHE A 1 346 ? -2.064 16.484 1.767 1 35.88 346 PHE A C 1
ATOM 2617 O O . PHE A 1 346 ? -1.394 16.375 2.795 1 35.88 346 PHE A O 1
ATOM 2624 N N . VAL A 1 347 ? -1.468 17.328 0.918 1 40.16 347 VAL A N 1
ATOM 2625 C CA . VAL A 1 347 ? -0.446 18.344 1.119 1 40.16 347 VAL A CA 1
ATOM 2626 C C . VAL A 1 347 ? -1.072 19.594 1.753 1 40.16 347 VAL A C 1
ATOM 2628 O O . VAL A 1 347 ? -2.049 20.141 1.232 1 40.16 347 VAL A O 1
ATOM 2631 N N . PRO A 1 348 ? -0.427 19.844 2.986 1 37.66 348 PRO A N 1
ATOM 2632 C CA . PRO A 1 348 ? -0.999 21.016 3.656 1 37.66 348 PRO A CA 1
ATOM 2633 C C . PRO A 1 348 ? -0.834 22.297 2.844 1 37.66 348 PRO A C 1
ATOM 2635 O O . PRO A 1 348 ? 0.159 22.453 2.131 1 37.66 348 PRO A O 1
ATOM 2638 N N . HIS A 1 349 ? -1.672 23.094 2.453 1 37 349 HIS A N 1
ATOM 2639 C CA . HIS A 1 349 ? -1.59 24.406 1.818 1 37 349 HIS A CA 1
ATOM 2640 C C . HIS A 1 349 ? -0.858 25.406 2.709 1 37 349 HIS A C 1
ATOM 2642 O O . HIS A 1 349 ? -0.774 25.203 3.924 1 37 349 HIS A O 1
ATOM 2648 N N . ASP A 1 350 ? -0.169 26.594 2.158 1 38.12 350 ASP A N 1
ATOM 2649 C CA . ASP A 1 350 ? 0.641 27.641 2.781 1 38.12 350 ASP A CA 1
ATOM 2650 C C . ASP A 1 350 ? 0.077 28.031 4.145 1 38.12 350 ASP A C 1
ATOM 2652 O O . ASP A 1 350 ? 0.829 28.219 5.102 1 38.12 350 ASP A O 1
ATOM 2656 N N . ASP A 1 351 ? -1.096 28.312 4.266 1 36.41 351 ASP A N 1
ATOM 2657 C CA . ASP A 1 351 ? -1.708 28.891 5.457 1 36.41 351 ASP A CA 1
ATOM 2658 C C . ASP A 1 351 ? -1.771 27.875 6.594 1 36.41 351 ASP A C 1
ATOM 2660 O O . ASP A 1 351 ? -1.992 28.234 7.75 1 36.41 351 ASP A O 1
ATOM 2664 N N . ASP A 1 352 ? -1.406 26.578 6.32 1 34.97 352 ASP A N 1
ATOM 2665 C CA . ASP A 1 352 ? -1.598 25.5 7.297 1 34.97 352 ASP A CA 1
ATOM 2666 C C . ASP A 1 352 ? -0.269 25.094 7.922 1 34.97 352 ASP A C 1
ATOM 2668 O O . ASP A 1 352 ? -0.244 24.328 8.891 1 34.97 352 ASP A O 1
ATOM 2672 N N . LEU A 1 353 ? 0.878 25.469 7.562 1 37.62 353 LEU A N 1
ATOM 2673 C CA . LEU A 1 353 ? 2.227 25.016 7.883 1 37.62 353 LEU A CA 1
ATOM 2674 C C . LEU A 1 353 ? 2.588 25.359 9.32 1 37.62 353 LEU A C 1
ATOM 2676 O O . LEU A 1 353 ? 3.146 24.531 10.047 1 37.62 353 LEU A O 1
ATOM 2680 N N . PRO A 1 354 ? 2.441 26.547 9.688 1 33.31 354 PRO A N 1
ATOM 2681 C CA . PRO A 1 354 ? 2.885 26.859 11.047 1 33.31 354 PRO A CA 1
ATOM 2682 C C . PRO A 1 354 ? 2.232 25.969 12.102 1 33.31 354 PRO A C 1
ATOM 2684 O O . PRO A 1 354 ? 2.893 25.547 13.055 1 33.31 354 PRO A O 1
ATOM 2687 N N . ALA A 1 355 ? 1.006 25.688 12.039 1 33.5 355 ALA A N 1
ATOM 2688 C CA . ALA A 1 355 ? 0.266 24.906 13.023 1 33.5 355 ALA A CA 1
ATOM 2689 C C . ALA A 1 355 ? 0.725 23.453 13.031 1 33.5 355 ALA A C 1
ATOM 2691 O O . ALA A 1 355 ? 0.818 22.828 14.086 1 33.5 355 ALA A O 1
ATOM 2692 N N . MET A 1 356 ? 1.039 22.922 11.914 1 35.16 356 MET A N 1
ATOM 2693 C CA . MET A 1 356 ? 1.513 21.547 11.789 1 35.16 356 MET A CA 1
ATOM 2694 C C . MET A 1 356 ? 2.877 21.375 12.453 1 35.16 356 MET A C 1
ATOM 2696 O O . MET A 1 356 ? 3.127 20.375 13.133 1 35.16 356 MET A O 1
ATOM 2700 N N . LEU A 1 357 ? 3.719 22.391 12.344 1 33.56 357 LEU A N 1
ATOM 2701 C CA . LEU A 1 357 ? 5.066 22.312 12.906 1 33.56 357 LEU A CA 1
ATOM 2702 C C . LEU A 1 357 ? 5.035 22.469 14.422 1 33.56 357 LEU A C 1
ATOM 2704 O O . LEU A 1 357 ? 5.836 21.844 15.125 1 33.56 357 LEU A O 1
ATOM 2708 N N . SER A 1 358 ? 4.207 23.266 15.008 1 30.62 358 SER A N 1
ATOM 2709 C CA . SER A 1 358 ? 4.129 23.469 16.453 1 30.62 358 SER A CA 1
ATOM 2710 C C . SER A 1 358 ? 3.672 22.203 17.156 1 30.62 358 SER A C 1
ATOM 2712 O O . SER A 1 358 ? 4.09 21.922 18.281 1 30.62 358 SER A O 1
ATOM 2714 N N . ALA A 1 359 ? 2.777 21.469 16.656 1 30.81 359 ALA A N 1
ATOM 2715 C CA . ALA A 1 359 ? 2.301 20.25 17.281 1 30.81 359 ALA A CA 1
ATOM 2716 C C . ALA A 1 359 ? 3.402 19.188 17.328 1 30.81 359 ALA A C 1
ATOM 2718 O O . ALA A 1 359 ? 3.445 18.375 18.25 1 30.81 359 ALA A O 1
ATOM 2719 N N . LEU A 1 360 ? 4.25 19.25 16.391 1 32.31 360 LEU A N 1
ATOM 2720 C CA . LEU A 1 360 ? 5.344 18.297 16.312 1 32.31 360 LEU A CA 1
ATOM 2721 C C . LEU A 1 360 ? 6.41 18.578 17.359 1 32.31 360 LEU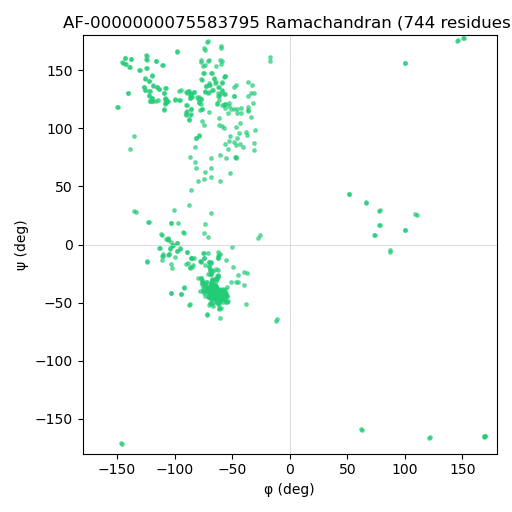 A C 1
ATOM 2723 O O . LEU A 1 360 ? 7.207 17.703 17.703 1 32.31 360 LEU A O 1
ATOM 2727 N N . SER A 1 361 ? 6.441 19.797 17.953 1 29.12 361 SER A N 1
ATOM 2728 C CA . SER A 1 361 ? 7.543 20.078 18.859 1 29.12 361 SER A CA 1
ATOM 2729 C C . SER A 1 361 ? 7.441 19.25 20.141 1 29.12 361 SER A C 1
ATOM 2731 O O . SER A 1 361 ? 8.453 19 20.797 1 29.12 361 SER A O 1
ATOM 2733 N N . THR A 1 362 ? 6.211 19.141 20.641 1 29.84 362 THR A N 1
ATOM 2734 C CA . THR A 1 362 ? 6.281 18.578 21.984 1 29.84 362 THR A CA 1
ATOM 2735 C C . THR A 1 362 ? 6.504 17.078 21.953 1 29.84 362 THR A C 1
ATOM 2737 O O . THR A 1 362 ? 6.777 16.453 22.969 1 29.84 362 THR A O 1
ATOM 2740 N N . ARG A 1 363 ? 5.871 16.438 21.062 1 30.89 363 ARG A N 1
ATOM 2741 C CA . ARG A 1 363 ? 6.035 15 21.172 1 30.89 363 ARG A CA 1
ATOM 2742 C C . ARG A 1 363 ? 7.457 14.578 20.828 1 30.89 363 ARG A C 1
ATOM 2744 O O . ARG A 1 363 ? 7.691 13.969 19.766 1 30.89 363 ARG A O 1
ATOM 2751 N N . THR A 1 364 ? 8.32 15.359 21 1 30.09 364 THR A N 1
ATOM 2752 C CA . THR A 1 364 ? 9.766 15.219 20.844 1 30.09 364 THR A CA 1
ATOM 2753 C C . THR A 1 364 ? 10.273 13.984 21.578 1 30.09 364 THR A C 1
ATOM 2755 O O . THR A 1 364 ? 11.484 13.781 21.688 1 30.09 364 THR A O 1
ATOM 2758 N N . GLY A 1 365 ? 9.32 13.344 22.219 1 28.59 365 GLY A N 1
ATOM 2759 C CA . GLY A 1 365 ? 10.109 12.359 22.953 1 28.59 365 GLY A CA 1
ATOM 2760 C C . GLY A 1 365 ? 10.648 11.258 22.062 1 28.59 365 GLY A C 1
ATOM 2761 O O . GLY A 1 365 ? 11.359 10.367 22.547 1 28.59 365 GLY A O 1
ATOM 2762 N N . ASN A 1 366 ? 9.703 10.734 21.125 1 31.67 366 ASN A N 1
ATOM 2763 C CA . ASN A 1 366 ? 10.391 9.609 20.5 1 31.67 366 ASN A CA 1
ATOM 2764 C C . ASN A 1 366 ? 11.516 10.078 19.594 1 31.67 366 ASN A C 1
ATOM 2766 O O . ASN A 1 366 ? 11.32 10.984 18.781 1 31.67 366 ASN A O 1
ATOM 2770 N N . GLU A 1 367 ? 12.719 9.852 19.812 1 30.86 367 GLU A N 1
ATOM 2771 C CA . GLU A 1 367 ? 14.055 10.281 19.406 1 30.86 367 GLU A CA 1
ATOM 2772 C C . GLU A 1 367 ? 14.211 10.25 17.891 1 30.86 367 GLU A C 1
ATOM 2774 O O . GLU A 1 367 ? 14.094 9.188 17.281 1 30.86 367 GLU A O 1
ATOM 2779 N N . LEU A 1 368 ? 13.453 11.008 17.125 1 36.06 368 LEU A N 1
ATOM 2780 C CA . LEU A 1 368 ? 14.047 11.164 15.797 1 36.06 368 LEU A CA 1
ATOM 2781 C C . LEU A 1 368 ? 15.57 11.094 15.867 1 36.06 368 LEU A C 1
ATOM 2783 O O . LEU A 1 368 ? 16.188 11.75 16.719 1 36.06 368 LEU A O 1
ATOM 2787 N N . HIS A 1 369 ? 16.078 10.07 15.602 1 36.81 369 HIS A N 1
ATOM 2788 C CA . HIS A 1 369 ? 17.531 10.109 15.453 1 36.81 369 HIS A CA 1
ATOM 2789 C C . HIS A 1 369 ? 17.984 11.453 14.883 1 36.81 369 HIS A C 1
ATOM 2791 O O . HIS A 1 369 ? 17.219 12.141 14.219 1 36.81 369 HIS A O 1
ATOM 2797 N N . GLU A 1 370 ? 19.062 12.047 15.398 1 33.53 370 GLU A N 1
ATOM 2798 C CA . GLU A 1 370 ? 19.734 13.32 15.156 1 33.53 370 GLU A CA 1
ATOM 2799 C C . GLU A 1 370 ? 19.781 13.641 13.664 1 33.53 370 GLU A C 1
ATOM 2801 O O . GLU A 1 370 ? 20.281 12.844 12.867 1 33.53 370 GLU A O 1
ATOM 2806 N N . VAL A 1 371 ? 18.703 14.188 13.258 1 36.84 371 VAL A N 1
ATOM 2807 C CA . VAL A 1 371 ? 18.828 14.758 11.922 1 36.84 371 VAL A CA 1
ATOM 2808 C C . VAL A 1 371 ? 19.984 15.766 11.906 1 36.84 371 VAL A C 1
ATOM 2810 O O . VAL A 1 371 ? 20.062 16.625 12.781 1 36.84 371 VAL A O 1
ATOM 2813 N N . ARG A 1 372 ? 21.047 15.602 11.164 1 40.38 372 ARG A N 1
ATOM 2814 C CA . ARG A 1 372 ? 22.188 16.5 11.023 1 40.38 372 ARG A CA 1
ATOM 2815 C C . ARG A 1 372 ? 21.844 17.703 10.148 1 40.38 372 ARG A C 1
ATOM 2817 O O . ARG A 1 372 ? 21.359 17.531 9.031 1 40.38 372 ARG A O 1
ATOM 2824 N N . PHE A 1 373 ? 21.688 18.781 10.719 1 33 373 PHE A N 1
ATOM 2825 C CA . PHE A 1 373 ? 21.391 20.016 10.008 1 33 373 PHE A CA 1
ATOM 2826 C C . PHE A 1 373 ? 22.688 20.703 9.562 1 33 373 PHE A C 1
ATOM 2828 O O . PHE A 1 373 ? 22.656 21.859 9.125 1 33 373 PHE A O 1
ATOM 2835 N N . GLY A 1 374 ? 23.656 20.109 9.234 1 30.84 374 GLY A N 1
ATOM 2836 C CA . GLY A 1 374 ? 24.953 20.656 8.883 1 30.84 374 GLY A CA 1
ATOM 2837 C C . GLY A 1 374 ? 26.062 20.203 9.789 1 30.84 374 GLY A C 1
ATOM 2838 O O . GLY A 1 374 ? 25.812 19.781 10.922 1 30.84 374 GLY A O 1
ATOM 2839 N N . MET B 1 1 ? 56.688 100.812 -1.824 1 26.25 1 MET B N 1
ATOM 2840 C CA . MET B 1 1 ? 55.594 101.188 -2.73 1 26.25 1 MET B CA 1
ATOM 2841 C C . MET B 1 1 ? 54.969 99.938 -3.311 1 26.25 1 MET B C 1
ATOM 2843 O O . MET B 1 1 ? 55.656 99.062 -3.863 1 26.25 1 MET B O 1
ATOM 2847 N N . ARG B 1 2 ? 53.719 99.562 -2.803 1 28.03 2 ARG B N 1
ATOM 2848 C CA . ARG B 1 2 ? 52.844 98.375 -2.555 1 28.03 2 ARG B CA 1
ATOM 2849 C C . ARG B 1 2 ? 52.031 98.062 -3.807 1 28.03 2 ARG B C 1
ATOM 2851 O O . ARG B 1 2 ? 51.281 98.875 -4.332 1 28.03 2 ARG B O 1
ATOM 2858 N N . ASN B 1 3 ? 52.875 97.438 -4.801 1 27.12 3 ASN B N 1
ATOM 2859 C CA . ASN B 1 3 ? 52.344 97.188 -6.121 1 27.12 3 ASN B CA 1
ATOM 2860 C C . ASN B 1 3 ? 50.906 96.625 -6.023 1 27.12 3 ASN B C 1
ATOM 2862 O O . ASN B 1 3 ? 50.656 95.625 -5.371 1 27.12 3 ASN B O 1
ATOM 2866 N N . ALA B 1 4 ? 50.031 97.5 -6.324 1 32.47 4 ALA B N 1
ATOM 2867 C CA . ALA B 1 4 ? 48.594 97.562 -6.215 1 32.47 4 ALA B CA 1
ATOM 2868 C C . ALA B 1 4 ? 47.906 96.688 -7.234 1 32.47 4 ALA B C 1
ATOM 2870 O O . ALA B 1 4 ? 47.938 96.938 -8.438 1 32.47 4 ALA B O 1
ATOM 2871 N N . ALA B 1 5 ? 48.25 95.312 -7.016 1 34.59 5 ALA B N 1
ATOM 2872 C CA . ALA B 1 5 ? 47.781 94.25 -7.898 1 34.59 5 ALA B CA 1
ATOM 2873 C C . ALA B 1 5 ? 46.344 94.5 -8.352 1 34.59 5 ALA B C 1
ATOM 2875 O O . ALA B 1 5 ? 45.438 94.75 -7.523 1 34.59 5 ALA B O 1
ATOM 2876 N N . ARG B 1 6 ? 46.312 95.062 -9.508 1 28.7 6 ARG B N 1
ATOM 2877 C CA . ARG B 1 6 ? 45.156 95.562 -10.234 1 28.7 6 ARG B CA 1
ATOM 2878 C C . ARG B 1 6 ? 44.031 94.5 -10.156 1 28.7 6 ARG B C 1
ATOM 2880 O O . ARG B 1 6 ? 44.25 93.312 -10.383 1 28.7 6 ARG B O 1
ATOM 2887 N N . ARG B 1 7 ? 43 94.938 -9.523 1 29.45 7 ARG B N 1
ATOM 2888 C CA . ARG B 1 7 ? 41.781 94.25 -9.117 1 29.45 7 ARG B CA 1
ATOM 2889 C C . ARG B 1 7 ? 40.938 93.875 -10.336 1 29.45 7 ARG B C 1
ATOM 2891 O O . ARG B 1 7 ? 40.469 94.75 -11.062 1 29.45 7 ARG B O 1
ATOM 2898 N N . LEU B 1 8 ? 41.625 93.062 -11.227 1 30.86 8 LEU B N 1
ATOM 2899 C CA . LEU B 1 8 ? 40.875 92.812 -12.461 1 30.86 8 LEU B CA 1
ATOM 2900 C C . LEU B 1 8 ? 39.375 92.75 -12.195 1 30.86 8 LEU B C 1
ATOM 2902 O O . LEU B 1 8 ? 38.969 92.25 -11.141 1 30.86 8 LEU B O 1
ATOM 2906 N N . PRO B 1 9 ? 38.656 93.438 -12.922 1 29.5 9 PRO B N 1
ATOM 2907 C CA . PRO B 1 9 ? 37.25 93.688 -12.742 1 29.5 9 PRO B CA 1
ATOM 2908 C C . PRO B 1 9 ? 36.406 92.438 -12.68 1 29.5 9 PRO B C 1
ATOM 2910 O O . PRO B 1 9 ? 36.844 91.375 -13.203 1 29.5 9 PRO B O 1
ATOM 2913 N N . ALA B 1 10 ? 35.375 92.375 -11.906 1 30.03 10 ALA B N 1
ATOM 2914 C CA . ALA B 1 10 ? 34.438 91.312 -11.492 1 30.03 10 ALA B CA 1
ATOM 2915 C C . ALA B 1 10 ? 33.562 90.875 -12.656 1 30.03 10 ALA B C 1
ATOM 2917 O O . ALA B 1 10 ? 32.781 91.688 -13.188 1 30.03 10 ALA B O 1
ATOM 2918 N N . ASP B 1 11 ? 34.188 90.312 -13.602 1 28.81 11 ASP B N 1
ATOM 2919 C CA . ASP B 1 11 ? 33.406 89.938 -14.773 1 28.81 11 ASP B CA 1
ATOM 2920 C C . ASP B 1 11 ? 31.969 89.562 -14.375 1 28.81 11 ASP B C 1
ATOM 2922 O O . ASP B 1 11 ? 31.75 89 -13.32 1 28.81 11 ASP B O 1
ATOM 2926 N N . GLU B 1 12 ? 31.016 90.188 -14.867 1 29.3 12 GLU B N 1
ATOM 2927 C CA . GLU B 1 12 ? 29.562 90.125 -14.695 1 29.3 12 GLU B CA 1
ATOM 2928 C C . GLU B 1 12 ? 29.031 88.75 -14.883 1 29.3 12 GLU B C 1
ATOM 2930 O O . GLU B 1 12 ? 29.453 88 -15.789 1 29.3 12 GLU B O 1
ATOM 2935 N N . PRO B 1 13 ? 28.375 88.188 -13.938 1 28.69 13 PRO B N 1
ATOM 2936 C CA . PRO B 1 13 ? 27.969 86.812 -13.93 1 28.69 13 PRO B CA 1
ATOM 2937 C C . PRO B 1 13 ? 27.078 86.438 -15.125 1 28.69 13 PRO B C 1
ATOM 2939 O O . PRO B 1 13 ? 26.25 87.25 -15.547 1 28.69 13 PRO B O 1
ATOM 2942 N N . ALA B 1 14 ? 27.594 85.812 -16.094 1 30.45 14 ALA B N 1
ATOM 2943 C CA . ALA B 1 14 ? 26.906 85.312 -17.281 1 30.45 14 ALA B CA 1
ATOM 2944 C C . ALA B 1 14 ? 25.516 84.812 -16.953 1 30.45 14 ALA B C 1
ATOM 2946 O O . ALA B 1 14 ? 25.328 84.062 -15.984 1 30.45 14 ALA B O 1
ATOM 2947 N N . ALA B 1 15 ? 24.531 85.375 -17.484 1 30.83 15 ALA B N 1
ATOM 2948 C CA . ALA B 1 15 ? 23.078 85.188 -17.469 1 30.83 15 ALA B CA 1
ATOM 2949 C C . ALA B 1 15 ? 22.75 83.688 -17.781 1 30.83 15 ALA B C 1
ATOM 2951 O O . ALA B 1 15 ? 23.312 83.125 -18.719 1 30.83 15 ALA B O 1
ATOM 2952 N N . ALA B 1 16 ? 22.188 83.062 -16.891 1 28.55 16 ALA B N 1
ATOM 2953 C CA . ALA B 1 16 ? 21.734 81.688 -16.828 1 28.55 16 ALA B CA 1
ATOM 2954 C C . ALA B 1 16 ? 20.828 81.312 -18 1 28.55 16 ALA B C 1
ATOM 2956 O O . ALA B 1 16 ? 19.828 82 -18.234 1 28.55 16 ALA B O 1
ATOM 2957 N N . LYS B 1 17 ? 21.422 81 -19.062 1 31.45 17 LYS B N 1
ATOM 2958 C CA . LYS B 1 17 ? 20.594 80.562 -20.203 1 31.45 17 LYS B CA 1
ATOM 2959 C C . LYS B 1 17 ? 19.344 79.875 -19.719 1 31.45 17 LYS B C 1
ATOM 2961 O O . LYS B 1 17 ? 19.391 79.062 -18.797 1 31.45 17 LYS B O 1
ATOM 2966 N N . PRO B 1 18 ? 18.203 80.312 -20.281 1 25.92 18 PRO B N 1
ATOM 2967 C CA . PRO B 1 18 ? 16.891 79.812 -19.859 1 25.92 18 PRO B CA 1
ATOM 2968 C C . PRO B 1 18 ? 16.734 78.312 -20.094 1 25.92 18 PRO B C 1
ATOM 2970 O O . PRO B 1 18 ? 17.188 77.812 -21.109 1 25.92 18 PRO B O 1
ATOM 2973 N N . ALA B 1 19 ? 16.719 77.562 -19.078 1 31.33 19 ALA B N 1
ATOM 2974 C CA . ALA B 1 19 ? 16.516 76.125 -19.031 1 31.33 19 ALA B CA 1
ATOM 2975 C C . ALA B 1 19 ? 15.344 75.688 -19.906 1 31.33 19 ALA B C 1
ATOM 2977 O O . ALA B 1 19 ? 14.25 76.25 -19.828 1 31.33 19 ALA B O 1
ATOM 2978 N N . LEU B 1 20 ? 15.688 75.375 -21.094 1 27.48 20 LEU B N 1
ATOM 2979 C CA . LEU B 1 20 ? 14.703 74.812 -22.031 1 27.48 20 LEU B CA 1
ATOM 2980 C C . LEU B 1 20 ? 13.648 74 -21.297 1 27.48 20 LEU B C 1
ATOM 2982 O O . LEU B 1 20 ? 13.969 72.938 -20.688 1 27.48 20 LEU B O 1
ATOM 2986 N N . ARG B 1 21 ? 12.609 74.688 -20.859 1 30 21 ARG B N 1
ATOM 2987 C CA . ARG B 1 21 ? 11.391 74.125 -20.281 1 30 21 ARG B CA 1
ATOM 2988 C C . ARG B 1 21 ? 10.758 73.125 -21.219 1 30 21 ARG B C 1
ATOM 2990 O O . ARG B 1 21 ? 10.312 73.438 -22.312 1 30 21 ARG B O 1
ATOM 2997 N N . LEU B 1 22 ? 11.375 72 -21.281 1 33 22 LEU B N 1
ATOM 2998 C CA . LEU B 1 22 ? 10.664 70.938 -22.047 1 33 22 LEU B CA 1
ATOM 2999 C C . LEU B 1 22 ? 9.164 71.062 -21.812 1 33 22 LEU B C 1
ATOM 3001 O O . LEU B 1 22 ? 8.711 71.312 -20.688 1 33 22 LEU B O 1
ATOM 3005 N N . PRO B 1 23 ? 8.414 71.375 -22.844 1 35.41 23 PRO B N 1
ATOM 3006 C CA . PRO B 1 23 ? 6.988 71.688 -22.672 1 35.41 23 PRO B CA 1
ATOM 3007 C C . PRO B 1 23 ? 6.27 70.625 -21.797 1 35.41 23 PRO B C 1
ATOM 3009 O O . PRO B 1 23 ? 6.672 69.5 -21.734 1 35.41 23 PRO B O 1
ATOM 3012 N N . GLU B 1 24 ? 5.457 71.125 -20.891 1 41 24 GLU B N 1
ATOM 3013 C CA . GLU B 1 24 ? 4.695 70.5 -19.844 1 41 24 GLU B CA 1
ATOM 3014 C C . GLU B 1 24 ? 3.951 69.25 -20.391 1 41 24 GLU B C 1
ATOM 3016 O O . GLU B 1 24 ? 3.82 68.25 -19.703 1 41 24 GLU B O 1
ATOM 3021 N N . ASP B 1 25 ? 3.588 69.375 -21.641 1 46.41 25 ASP B N 1
ATOM 3022 C CA . ASP B 1 25 ? 2.703 68.438 -22.234 1 46.41 25 ASP B CA 1
ATOM 3023 C C . ASP B 1 25 ? 3.449 67.125 -22.531 1 46.41 25 ASP B C 1
ATOM 3025 O O . ASP B 1 25 ? 2.863 66 -22.469 1 46.41 25 ASP B O 1
ATOM 3029 N N . THR B 1 26 ? 4.664 67.25 -22.984 1 44.34 26 THR B N 1
ATOM 3030 C CA . THR B 1 26 ? 5.406 66.062 -23.312 1 44.34 26 THR B CA 1
ATOM 3031 C C . THR B 1 26 ? 5.781 65.25 -22.047 1 44.34 26 THR B C 1
ATOM 3033 O O . THR B 1 26 ? 5.844 64.062 -22.047 1 44.34 26 THR B O 1
ATOM 3036 N N . ALA B 1 27 ? 6.121 66 -21.016 1 41.59 27 ALA B N 1
ATOM 3037 C CA . ALA B 1 27 ? 6.445 65.312 -19.766 1 41.59 27 ALA B CA 1
ATOM 3038 C C . ALA B 1 27 ? 5.223 64.562 -19.188 1 41.59 27 ALA B C 1
ATOM 3040 O O . ALA B 1 27 ? 5.336 63.5 -18.656 1 41.59 27 ALA B O 1
ATOM 3041 N N . ALA B 1 28 ? 4.062 65.25 -19.391 1 47.16 28 ALA B N 1
ATOM 3042 C CA . ALA B 1 28 ? 2.838 64.562 -18.938 1 47.16 28 ALA B CA 1
ATOM 3043 C C . ALA B 1 28 ? 2.572 63.312 -19.734 1 47.16 28 ALA B C 1
ATOM 3045 O O . ALA B 1 28 ? 2.15 62.281 -19.188 1 47.16 28 ALA B O 1
ATOM 3046 N N . ALA B 1 29 ? 2.871 63.375 -21.031 1 48.97 29 ALA B N 1
ATOM 3047 C CA . ALA B 1 29 ? 2.582 62.219 -21.859 1 48.97 29 ALA B CA 1
ATOM 3048 C C . ALA B 1 29 ? 3.545 61.094 -21.578 1 48.97 29 ALA B C 1
ATOM 3050 O O . ALA B 1 29 ? 3.146 59.906 -21.562 1 48.97 29 ALA B O 1
ATOM 3051 N N . VAL B 1 30 ? 4.762 61.438 -21.391 1 44.78 30 VAL B N 1
ATOM 3052 C CA . VAL B 1 30 ? 5.703 60.375 -21.047 1 44.78 30 VAL B CA 1
ATOM 3053 C C . VAL B 1 30 ? 5.391 59.844 -19.656 1 44.78 30 VAL B C 1
ATOM 3055 O O . VAL B 1 30 ? 5.434 58.625 -19.422 1 44.78 30 VAL B O 1
ATOM 3058 N N . ALA B 1 31 ? 5.059 60.844 -18.672 1 45.56 31 ALA B N 1
ATOM 3059 C CA . ALA B 1 31 ? 4.68 60.344 -17.344 1 45.56 31 ALA B CA 1
ATOM 3060 C C . ALA B 1 31 ? 3.439 59.469 -17.406 1 45.56 31 ALA B C 1
ATOM 3062 O O . ALA B 1 31 ? 3.369 58.438 -16.734 1 45.56 31 ALA B O 1
ATOM 3063 N N . ASP B 1 32 ? 2.521 59.906 -18.234 1 50.19 32 ASP B N 1
ATOM 3064 C CA . ASP B 1 32 ? 1.321 59.094 -18.391 1 50.19 32 ASP B CA 1
ATOM 3065 C C . ASP B 1 32 ? 1.652 57.75 -19.047 1 50.19 32 ASP B C 1
ATOM 3067 O O . ASP B 1 32 ? 1.091 56.719 -18.672 1 50.19 32 ASP B O 1
ATOM 3071 N N . ALA B 1 33 ? 2.539 57.812 -20.078 1 48.06 33 ALA B N 1
ATOM 3072 C CA . ALA B 1 33 ? 2.887 56.531 -20.719 1 48.06 33 ALA B CA 1
ATOM 3073 C C . ALA B 1 33 ? 3.678 55.656 -19.766 1 48.06 33 ALA B C 1
ATOM 3075 O O . ALA B 1 33 ? 3.461 54.438 -19.719 1 48.06 33 ALA B O 1
ATOM 3076 N N . VAL B 1 34 ? 4.656 56.25 -19.047 1 43.97 34 VAL B N 1
ATOM 3077 C CA . VAL B 1 34 ? 5.363 55.438 -18.062 1 43.97 34 VAL B CA 1
ATOM 3078 C C . VAL B 1 34 ? 4.395 55 -16.969 1 43.97 34 VAL B C 1
ATOM 3080 O O . VAL B 1 34 ? 4.41 53.844 -16.547 1 43.97 34 VAL B O 1
ATOM 3083 N N . LYS B 1 35 ? 3.488 56 -16.469 1 46.03 35 LYS B N 1
ATOM 3084 C CA . LYS B 1 35 ? 2.463 55.562 -15.523 1 46.03 35 LYS B CA 1
ATOM 3085 C C . LYS B 1 35 ? 1.621 54.438 -16.109 1 46.03 35 LYS B C 1
ATOM 3087 O O . LYS B 1 35 ? 1.325 53.438 -15.422 1 46.03 35 LYS B O 1
ATOM 3092 N N . ALA B 1 36 ? 1.178 54.656 -17.391 1 48.75 36 ALA B N 1
ATOM 3093 C CA . ALA B 1 36 ? 0.374 53.594 -18.016 1 48.75 36 ALA B CA 1
ATOM 3094 C C . ALA B 1 36 ? 1.179 52.312 -18.156 1 48.75 36 ALA B C 1
ATOM 3096 O O . ALA B 1 36 ? 0.649 51.219 -17.953 1 48.75 36 ALA B O 1
ATOM 3097 N N . ARG B 1 37 ? 2.438 52.438 -18.609 1 44.12 37 ARG B N 1
ATOM 3098 C CA . ARG B 1 37 ? 3.24 51.25 -18.719 1 44.12 37 ARG B CA 1
ATOM 3099 C C . ARG B 1 37 ? 3.533 50.656 -17.328 1 44.12 37 ARG B C 1
ATOM 3101 O O . ARG B 1 37 ? 3.504 49.438 -17.141 1 44.12 37 ARG B O 1
ATOM 3108 N N . ILE B 1 38 ? 3.936 51.531 -16.344 1 42.22 38 ILE B N 1
ATOM 3109 C CA . ILE B 1 38 ? 4.098 51.031 -14.984 1 42.22 38 ILE B CA 1
ATOM 3110 C C . ILE B 1 38 ? 2.762 50.5 -14.461 1 42.22 38 ILE B C 1
ATOM 3112 O O . ILE B 1 38 ? 2.709 49.438 -13.844 1 42.22 38 ILE B O 1
ATOM 3116 N N . GLU B 1 39 ? 1.59 51.25 -14.688 1 44.22 39 GLU B N 1
ATOM 3117 C CA . GLU B 1 39 ? 0.277 50.719 -14.328 1 44.22 39 GLU B CA 1
ATOM 3118 C C . GLU B 1 39 ? 0.015 49.375 -15 1 44.22 39 GLU B C 1
ATOM 3120 O O . GLU B 1 39 ? -0.544 48.469 -14.391 1 44.22 39 GLU B O 1
ATOM 3125 N N . ARG B 1 40 ? 0.284 49.25 -16.281 1 45.53 40 ARG B N 1
ATOM 3126 C CA . ARG B 1 40 ? 0.088 47.969 -16.953 1 45.53 40 ARG B CA 1
ATOM 3127 C C . ARG B 1 40 ? 1.058 46.938 -16.422 1 45.53 40 ARG B C 1
ATOM 3129 O O . ARG B 1 40 ? 0.675 45.781 -16.203 1 45.53 40 ARG B O 1
ATOM 3136 N N . ILE B 1 41 ? 2.396 47.25 -16.406 1 41.56 41 ILE B N 1
ATOM 3137 C CA . ILE B 1 41 ? 3.357 46.312 -15.852 1 41.56 41 ILE B CA 1
ATOM 3138 C C . ILE B 1 41 ? 3.068 46.094 -14.367 1 41.56 41 ILE B C 1
ATOM 3140 O O . ILE B 1 41 ? 3.096 44.969 -13.875 1 41.56 41 ILE B O 1
ATOM 3144 N N . VAL B 1 42 ? 2.85 47.188 -13.492 1 39.5 42 VAL B N 1
ATOM 3145 C CA . VAL B 1 42 ? 2.432 47.062 -12.102 1 39.5 42 VAL B CA 1
ATOM 3146 C C . VAL B 1 42 ? 1.082 46.344 -12.031 1 39.5 42 VAL B C 1
ATOM 3148 O O . VAL B 1 42 ? 0.868 45.5 -11.172 1 39.5 42 VAL B O 1
ATOM 3151 N N . ASN B 1 43 ? 0.087 46.656 -12.844 1 42.66 43 ASN B N 1
ATOM 3152 C CA . ASN B 1 43 ? -1.197 45.969 -12.82 1 42.66 43 ASN B CA 1
ATOM 3153 C C . ASN B 1 43 ? -1.037 44.469 -13.102 1 42.66 43 ASN B C 1
ATOM 3155 O O . ASN B 1 43 ? -1.634 43.625 -12.422 1 42.66 43 ASN B O 1
ATOM 3159 N N . ASP B 1 44 ? -0.419 44.094 -14.203 1 42.34 44 ASP B N 1
ATOM 3160 C CA . ASP B 1 44 ? -0.292 42.688 -14.5 1 42.34 44 ASP B CA 1
ATOM 3161 C C . ASP B 1 44 ? 0.656 42 -13.516 1 42.34 44 ASP B C 1
ATOM 3163 O O . ASP B 1 44 ? 0.381 40.875 -13.047 1 42.34 44 ASP B O 1
ATOM 3167 N N . THR B 1 45 ? 1.867 42.562 -13.312 1 39.91 45 THR B N 1
ATOM 3168 C CA . THR B 1 45 ? 2.793 42 -12.336 1 39.91 45 THR B CA 1
ATOM 3169 C C . THR B 1 45 ? 2.287 42.219 -10.914 1 39.91 45 THR B C 1
ATOM 3171 O O . THR B 1 45 ? 2.35 41.312 -10.07 1 39.91 45 THR B O 1
ATOM 3174 N N . VAL B 1 46 ? 1.751 43.438 -10.57 1 39.31 46 VAL B N 1
ATOM 3175 C CA . VAL B 1 46 ? 1.168 43.719 -9.266 1 39.31 46 VAL B CA 1
ATOM 3176 C C . VAL B 1 46 ? -0.084 42.875 -9.055 1 39.31 46 VAL B C 1
ATOM 3178 O O . VAL B 1 46 ? -0.299 42.312 -7.977 1 39.31 46 VAL B O 1
ATOM 3181 N N . MET B 1 47 ? -0.879 42.625 -10.086 1 39.09 47 MET B N 1
ATOM 3182 C CA . MET B 1 47 ? -2.051 41.781 -9.93 1 39.09 47 MET B CA 1
ATOM 3183 C C . MET B 1 47 ? -1.637 40.344 -9.648 1 39.09 47 MET B C 1
ATOM 3185 O O . MET B 1 47 ? -2.277 39.656 -8.859 1 39.09 47 MET B O 1
ATOM 3189 N N . GLN B 1 48 ? -0.638 39.844 -10.328 1 42.75 48 GLN B N 1
ATOM 3190 C CA . GLN B 1 48 ? -0.146 38.531 -10.016 1 42.75 48 GLN B CA 1
ATOM 3191 C C . GLN B 1 48 ? 0.517 38.469 -8.641 1 42.75 48 GLN B C 1
ATOM 3193 O O . GLN B 1 48 ? 0.326 37.531 -7.875 1 42.75 48 GLN B O 1
ATOM 3198 N N . GLU B 1 49 ? 1.276 39.594 -8.375 1 38.91 49 GLU B N 1
ATOM 3199 C CA . GLU B 1 49 ? 1.837 39.719 -7.031 1 38.91 49 GLU B CA 1
ATOM 3200 C C . GLU B 1 49 ? 0.744 39.969 -5.992 1 38.91 49 GLU B C 1
ATOM 3202 O O . GLU B 1 49 ? 0.783 39.406 -4.895 1 38.91 49 GLU B O 1
ATOM 3207 N N . LEU B 1 50 ? -0.235 40.781 -6.289 1 41.34 50 LEU B N 1
ATOM 3208 C CA . LEU B 1 50 ? -1.371 41.031 -5.406 1 41.34 50 LEU B CA 1
ATOM 3209 C C . LEU B 1 50 ? -2.234 39.75 -5.281 1 41.34 50 LEU B C 1
ATOM 3211 O O . LEU B 1 50 ? -2.752 39.469 -4.203 1 41.34 50 LEU B O 1
ATOM 3215 N N . GLY B 1 51 ? -2.332 38.969 -6.332 1 41.59 51 GLY B N 1
ATOM 3216 C CA . GLY B 1 51 ? -3 37.688 -6.238 1 41.59 51 GLY B CA 1
ATOM 3217 C C . GLY B 1 51 ? -2.273 36.719 -5.344 1 41.59 51 GLY B C 1
ATOM 3218 O O . GLY B 1 51 ? -2.9 36.031 -4.539 1 41.59 51 GLY B O 1
ATOM 3219 N N . SER B 1 52 ? -1.006 36.719 -5.48 1 42.91 52 SER B N 1
ATOM 3220 C CA . SER B 1 52 ? -0.208 35.906 -4.578 1 42.91 52 SER B CA 1
ATOM 3221 C C . SER B 1 52 ? -0.253 36.438 -3.152 1 42.91 52 SER B C 1
ATOM 3223 O O . SER B 1 52 ? -0.345 35.656 -2.197 1 42.91 52 SER B O 1
ATOM 3225 N N . LEU B 1 53 ? -0.212 37.781 -3.004 1 40.09 53 LEU B N 1
ATOM 3226 C CA . LEU B 1 53 ? -0.372 38.406 -1.694 1 40.09 53 LEU B CA 1
ATOM 3227 C C . LEU B 1 53 ? -1.78 38.156 -1.154 1 40.09 53 LEU B C 1
ATOM 3229 O O . LEU B 1 53 ? -1.958 37.906 0.034 1 40.09 53 LEU B O 1
ATOM 3233 N N . ARG B 1 54 ? -2.799 38.219 -1.998 1 39.97 54 ARG B N 1
ATOM 3234 C CA . ARG B 1 54 ? -4.16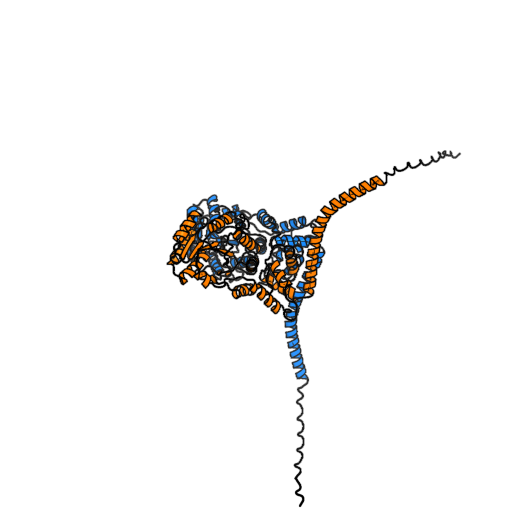8 37.938 -1.595 1 39.97 54 ARG B CA 1
ATOM 3235 C C . ARG B 1 54 ? -4.312 36.469 -1.151 1 39.97 54 ARG B C 1
ATOM 3237 O O . ARG B 1 54 ? -4.949 36.188 -0.135 1 39.97 54 ARG B O 1
ATOM 3244 N N . GLU B 1 55 ? -3.717 35.625 -1.862 1 42.59 55 GLU B N 1
ATOM 3245 C CA . GLU B 1 55 ? -3.732 34.219 -1.489 1 42.59 55 GLU B CA 1
ATOM 3246 C C . GLU B 1 55 ? -2.965 33.969 -0.193 1 42.59 55 GLU B C 1
ATOM 3248 O O . GLU B 1 55 ? -3.41 33.219 0.669 1 42.59 55 GLU B O 1
ATOM 3253 N N . LEU B 1 56 ? -1.889 34.75 -0.065 1 39.62 56 LEU B N 1
ATOM 3254 C CA . LEU B 1 56 ? -1.147 34.75 1.191 1 39.62 56 LEU B CA 1
ATOM 3255 C C . LEU B 1 56 ? -1.97 35.375 2.311 1 39.62 56 LEU B C 1
ATOM 3257 O O . LEU B 1 56 ? -2.002 34.875 3.43 1 39.62 56 LEU B O 1
ATOM 3261 N N . MET B 1 57 ? -2.582 36.438 2.041 1 39.31 57 MET B N 1
ATOM 3262 C CA . MET B 1 57 ? -3.422 37.125 3.025 1 39.31 57 MET B CA 1
ATOM 3263 C C . MET B 1 57 ? -4.648 36.281 3.363 1 39.31 57 MET B C 1
ATOM 3265 O O . MET B 1 57 ? -5.031 36.188 4.531 1 39.31 57 MET B O 1
ATOM 3269 N N . GLU B 1 58 ? -5.188 35.625 2.41 1 40.06 58 GLU B N 1
ATOM 3270 C CA . GLU B 1 58 ? -6.355 34.812 2.656 1 40.06 58 GLU B CA 1
ATOM 3271 C C . GLU B 1 58 ? -5.988 33.562 3.461 1 40.06 58 GLU B C 1
ATOM 3273 O O . GLU B 1 58 ? -6.719 33.156 4.367 1 40.06 58 GLU B O 1
ATOM 3278 N N . GLU B 1 59 ? -4.914 33.031 3.189 1 41.97 59 GLU B N 1
ATOM 3279 C CA . GLU B 1 59 ? -4.391 31.891 3.953 1 41.97 59 GLU B CA 1
ATOM 3280 C C . GLU B 1 59 ? -4.027 32.312 5.375 1 41.97 59 GLU B C 1
ATOM 3282 O O . GLU B 1 59 ? -4.312 31.594 6.332 1 41.97 59 GLU B O 1
ATOM 3287 N N . GLN B 1 60 ? -3.51 33.531 5.527 1 38.72 60 GLN B N 1
ATOM 3288 C CA . GLN B 1 60 ? -3.25 34.094 6.844 1 38.72 60 GLN B CA 1
ATOM 3289 C C . GLN B 1 60 ? -4.555 34.406 7.578 1 38.72 60 GLN B C 1
ATOM 3291 O O . GLN B 1 60 ? -4.668 34.125 8.773 1 38.72 60 GLN B O 1
ATOM 3296 N N . PHE B 1 61 ? -5.367 34.938 6.879 1 38.09 61 PHE B N 1
ATOM 3297 C CA . PHE B 1 61 ? -6.641 35.312 7.492 1 38.09 61 PHE B CA 1
ATOM 3298 C C . PHE B 1 61 ? -7.445 34.062 7.828 1 38.09 61 PHE B C 1
ATOM 3300 O O . PHE B 1 61 ? -8.086 33.969 8.883 1 38.09 61 PHE B O 1
ATOM 3307 N N . ALA B 1 62 ? -7.395 33 7.027 1 40.41 62 ALA B N 1
ATOM 3308 C CA . ALA B 1 62 ? -8.086 31.75 7.355 1 40.41 62 ALA B CA 1
ATOM 3309 C C . ALA B 1 62 ? -7.453 31.078 8.57 1 40.41 62 ALA B C 1
ATOM 3311 O O . ALA B 1 62 ? -8.156 30.547 9.438 1 40.41 62 ALA B O 1
ATOM 3312 N N . GLY B 1 63 ? -6.176 31 8.711 1 41.16 63 GLY B N 1
ATOM 3313 C CA . GLY B 1 63 ? -5.5 30.578 9.93 1 41.16 63 GLY B CA 1
ATOM 3314 C C . GLY B 1 63 ? -5.855 31.438 11.133 1 41.16 63 GLY B C 1
ATOM 3315 O O . GLY B 1 63 ? -6.125 30.906 12.211 1 41.16 63 GLY B O 1
ATOM 3316 N N . LEU B 1 64 ? -5.762 32.75 10.969 1 40.06 64 LEU B N 1
ATOM 3317 C CA . LEU B 1 64 ? -6.152 33.656 12.047 1 40.06 64 LEU B CA 1
ATOM 3318 C C . LEU B 1 64 ? -7.625 33.469 12.406 1 40.06 64 LEU B C 1
ATOM 3320 O O . LEU B 1 64 ? -7.984 33.438 13.586 1 40.06 64 LEU B O 1
ATOM 3324 N N . MET B 1 65 ? -8.391 33.438 11.461 1 40.59 65 MET B N 1
ATOM 3325 C CA . MET B 1 65 ? -9.805 33.25 11.75 1 40.59 65 MET B CA 1
ATOM 3326 C C . MET B 1 65 ? -10.062 31.875 12.367 1 40.59 65 MET B C 1
ATOM 3328 O O . MET B 1 65 ? -10.906 31.734 13.25 1 40.59 65 MET B O 1
ATOM 3332 N N . TRP B 1 66 ? -9.43 30.875 11.883 1 42.25 66 TRP B N 1
ATOM 3333 C CA . TRP B 1 66 ? -9.508 29.547 12.492 1 42.25 66 TRP B CA 1
ATOM 3334 C C . TRP B 1 66 ? -8.977 29.578 13.922 1 42.25 66 TRP B C 1
ATOM 3336 O O . TRP B 1 66 ? -9.586 29.016 14.828 1 42.25 66 TRP B O 1
ATOM 3346 N N . ASN B 1 67 ? -7.816 30.141 14.156 1 43 67 ASN B N 1
ATOM 3347 C CA . ASN B 1 67 ? -7.316 30.359 15.508 1 43 67 ASN B CA 1
ATOM 3348 C C . ASN B 1 67 ? -8.312 31.156 16.344 1 43 67 ASN B C 1
ATOM 3350 O O . ASN B 1 67 ? -8.539 30.844 17.516 1 43 67 ASN B O 1
ATOM 3354 N N . GLU B 1 68 ? -8.742 32.188 15.797 1 43.75 68 GLU B N 1
ATOM 3355 C CA . GLU B 1 68 ? -9.734 32.938 16.562 1 43.75 68 GLU B CA 1
ATOM 3356 C C . GLU B 1 68 ? -10.984 32.125 16.812 1 43.75 68 GLU B C 1
ATOM 3358 O O . GLU B 1 68 ? -11.547 32.156 17.906 1 43.75 68 GLU B O 1
ATOM 3363 N N . ARG B 1 69 ? -11.438 31.391 15.844 1 43.62 69 ARG B N 1
ATOM 3364 C CA . ARG B 1 69 ? -12.594 30.531 16.062 1 43.62 69 ARG B CA 1
ATOM 3365 C C . ARG B 1 69 ? -12.25 29.359 16.984 1 43.62 69 ARG B C 1
ATOM 3367 O O . ARG B 1 69 ? -13.062 28.953 17.797 1 43.62 69 ARG B O 1
ATOM 3374 N N . GLN B 1 70 ? -11.117 28.688 16.781 1 48.53 70 GLN B N 1
ATOM 3375 C CA . GLN B 1 70 ? -10.672 27.656 17.719 1 48.53 70 GLN B CA 1
ATOM 3376 C C . GLN B 1 70 ? -10.531 28.219 19.125 1 48.53 70 GLN B C 1
ATOM 3378 O O . GLN B 1 70 ? -10.812 27.516 20.109 1 48.53 70 GLN B O 1
ATOM 3383 N N . ARG B 1 71 ? -9.953 29.391 19.234 1 47.62 71 ARG B N 1
ATOM 3384 C CA . ARG B 1 71 ? -9.961 30.047 20.531 1 47.62 71 ARG B CA 1
ATOM 3385 C C . ARG B 1 71 ? -11.375 30.172 21.078 1 47.62 71 ARG B C 1
ATOM 3387 O O . ARG B 1 71 ? -11.602 30 22.281 1 47.62 71 ARG B O 1
ATOM 3394 N N . ARG B 1 72 ? -12.344 30.422 20.188 1 51.91 72 ARG B N 1
ATOM 3395 C CA . ARG B 1 72 ? -13.688 30.641 20.719 1 51.91 72 ARG B CA 1
ATOM 3396 C C . ARG B 1 72 ? -14.406 29.312 20.953 1 51.91 72 ARG B C 1
ATOM 3398 O O . ARG B 1 72 ? -15.281 29.219 21.812 1 51.91 72 ARG B O 1
ATOM 3405 N N . ASN B 1 73 ? -13.82 28.047 20.219 1 65.75 73 ASN B N 1
ATOM 3406 C CA . ASN B 1 73 ? -14.523 26.812 20.516 1 65.75 73 ASN B CA 1
ATOM 3407 C C . ASN B 1 73 ? -13.555 25.641 20.703 1 65.75 73 ASN B C 1
ATOM 3409 O O . ASN B 1 73 ? -13.141 25.016 19.719 1 65.75 73 ASN B O 1
ATOM 3413 N N . PRO B 1 74 ? -12.938 25.422 21.812 1 74.88 74 PRO B N 1
ATOM 3414 C CA . PRO B 1 74 ? -12.023 24.328 22.156 1 74.88 74 PRO B CA 1
ATOM 3415 C C . PRO B 1 74 ? -12.469 22.984 21.594 1 74.88 74 PRO B C 1
ATOM 3417 O O . PRO B 1 74 ? -11.641 22.125 21.297 1 74.88 74 PRO B O 1
ATOM 3420 N N . VAL B 1 75 ? -13.703 22.844 21.328 1 82.75 75 VAL B N 1
ATOM 3421 C CA . VAL B 1 75 ? -14.234 21.578 20.844 1 82.75 75 VAL B CA 1
ATOM 3422 C C . VAL B 1 75 ? -13.875 21.375 19.375 1 82.75 75 VAL B C 1
ATOM 3424 O O . VAL B 1 75 ? -13.594 20.266 18.938 1 82.75 75 VAL B O 1
ATOM 3427 N N . HIS B 1 76 ? -13.797 22.453 18.609 1 81.69 76 HIS B N 1
ATOM 3428 C CA . HIS B 1 76 ? -13.438 22.375 17.203 1 81.69 76 HIS B CA 1
ATOM 3429 C C . HIS B 1 76 ? -12.008 21.875 17.031 1 81.69 76 HIS B C 1
ATOM 3431 O O . HIS B 1 76 ? -11.75 21.016 16.188 1 81.69 76 HIS B O 1
ATOM 3437 N N . GLY B 1 77 ? -11.141 22.406 17.844 1 77.88 77 GLY B N 1
ATOM 3438 C CA . GLY B 1 77 ? -9.758 21.969 17.797 1 77.88 77 GLY B CA 1
ATOM 3439 C C . GLY B 1 77 ? -9.578 20.5 18.172 1 77.88 77 GLY B C 1
ATOM 3440 O O . GLY B 1 77 ? -8.859 19.766 17.5 1 77.88 77 GLY B O 1
ATOM 3441 N N . ALA B 1 78 ? -10.227 20.078 19.172 1 80.38 78 ALA B N 1
ATOM 3442 C CA . ALA B 1 78 ? -10.141 18.688 19.625 1 80.38 78 ALA B CA 1
ATOM 3443 C C . ALA B 1 78 ? -10.719 17.734 18.609 1 80.38 78 ALA B C 1
ATOM 3445 O O . ALA B 1 78 ? -10.164 16.656 18.359 1 80.38 78 ALA B O 1
ATOM 3446 N N . LEU B 1 79 ? -11.844 18.125 18.031 1 86.56 79 LEU B N 1
ATOM 3447 C CA . LEU B 1 79 ? -12.469 17.297 17.016 1 86.56 79 LEU B CA 1
ATOM 3448 C C . LEU B 1 79 ? -11.578 17.172 15.789 1 86.56 79 LEU B C 1
ATOM 3450 O O . LEU B 1 79 ? -11.484 16.109 15.18 1 86.56 79 LEU B O 1
ATOM 3454 N N . THR B 1 80 ? -10.984 18.266 15.438 1 82.31 80 THR B N 1
ATOM 3455 C CA . THR B 1 80 ? -10.055 18.266 14.312 1 82.31 80 THR B CA 1
ATOM 3456 C C . THR B 1 80 ? -8.922 17.266 14.547 1 82.31 80 THR B C 1
ATOM 3458 O O . THR B 1 80 ? -8.633 16.438 13.68 1 82.31 80 THR B O 1
ATOM 3461 N N . LYS B 1 81 ? -8.359 17.266 15.688 1 76.94 81 LYS B N 1
ATOM 3462 C CA . LYS B 1 81 ? -7.285 16.328 16.031 1 76.94 81 LYS B CA 1
ATOM 3463 C C . LYS B 1 81 ? -7.777 14.891 16.016 1 76.94 81 LYS B C 1
ATOM 3465 O O . LYS B 1 81 ? -7.082 14 15.531 1 76.94 81 LYS B O 1
ATOM 3470 N N . TYR B 1 82 ? -8.914 14.766 16.516 1 84.75 82 TYR B N 1
ATOM 3471 C CA . TYR B 1 82 ? -9.547 13.453 16.594 1 84.75 82 TYR B CA 1
ATOM 3472 C C . TYR B 1 82 ? -9.711 12.852 15.195 1 84.75 82 TYR B C 1
ATOM 3474 O O . TYR B 1 82 ? -9.367 11.695 14.977 1 84.75 82 TYR B O 1
ATOM 3482 N N . LEU B 1 83 ? -10.141 13.609 14.273 1 88.38 83 LEU B N 1
ATOM 3483 C CA . LEU B 1 83 ? -10.391 13.156 12.906 1 88.38 83 LEU B CA 1
ATOM 3484 C C . LEU B 1 83 ? -9.078 12.953 12.156 1 88.38 83 LEU B C 1
ATOM 3486 O O . LEU B 1 83 ? -8.945 12 11.383 1 88.38 83 LEU B O 1
ATOM 3490 N N . PHE B 1 84 ? -8.117 13.758 12.414 1 78.75 84 PHE B N 1
ATOM 3491 C CA . PHE B 1 84 ? -6.809 13.625 11.781 1 78.75 84 PHE B CA 1
ATOM 3492 C C . PHE B 1 84 ? -6.102 12.367 12.266 1 78.75 84 PHE B C 1
ATOM 3494 O O . PHE B 1 84 ? -5.434 11.68 11.484 1 78.75 84 PHE B O 1
ATOM 3501 N N . ALA B 1 85 ? -6.273 12.117 13.492 1 80.44 85 ALA B N 1
ATOM 3502 C CA . ALA B 1 85 ? -5.652 10.93 14.07 1 80.44 85 ALA B CA 1
ATOM 3503 C C . ALA B 1 85 ? -6.184 9.656 13.406 1 80.44 85 ALA B C 1
ATOM 3505 O O . ALA B 1 85 ? -5.477 8.656 13.32 1 80.44 85 ALA B O 1
ATOM 3506 N N . ALA B 1 86 ? -7.387 9.805 12.945 1 88.12 86 ALA B N 1
ATOM 3507 C CA . ALA B 1 86 ? -7.996 8.664 12.266 1 88.12 86 ALA B CA 1
ATOM 3508 C C . ALA B 1 86 ? -7.555 8.586 10.812 1 88.12 86 ALA B C 1
ATOM 3510 O O . ALA B 1 86 ? -7.832 7.602 10.125 1 88.12 86 ALA B O 1
ATOM 3511 N N . GLY B 1 87 ? -6.926 9.609 10.312 1 85.06 87 GLY B N 1
ATOM 3512 C CA . GLY B 1 87 ? -6.32 9.57 8.992 1 85.06 87 GLY B CA 1
ATOM 3513 C C . GLY B 1 87 ? -7.168 10.234 7.926 1 85.06 87 GLY B C 1
ATOM 3514 O O . GLY B 1 87 ? -6.895 10.094 6.73 1 85.06 87 GLY B O 1
ATOM 3515 N N . PHE B 1 88 ? -8.195 10.977 8.328 1 88.69 88 PHE B N 1
ATOM 3516 C CA . PHE B 1 88 ? -9.047 11.641 7.348 1 88.69 88 PHE B CA 1
ATOM 3517 C C . PHE B 1 88 ? -8.336 12.836 6.727 1 88.69 88 PHE B C 1
ATOM 3519 O O . PHE B 1 88 ? -7.438 13.414 7.34 1 88.69 88 PHE B O 1
ATOM 3526 N N . SER B 1 89 ? -8.758 13.133 5.555 1 82.38 89 SER B N 1
ATOM 3527 C CA . SER B 1 89 ? -8.133 14.219 4.812 1 82.38 89 SER B CA 1
ATOM 3528 C C . SER B 1 89 ? -8.477 15.57 5.43 1 82.38 89 SER B C 1
ATOM 3530 O O . SER B 1 89 ? -9.492 15.711 6.109 1 82.38 89 SER B O 1
ATOM 3532 N N . ALA B 1 90 ? -7.641 16.469 5.125 1 73.38 90 ALA B N 1
ATOM 3533 C CA . ALA B 1 90 ? -7.859 17.828 5.605 1 73.38 90 ALA B CA 1
ATOM 3534 C C . ALA B 1 90 ? -9.18 18.391 5.086 1 73.38 90 ALA B C 1
ATOM 3536 O O . ALA B 1 90 ? -9.914 19.062 5.82 1 73.38 90 ALA B O 1
ATOM 3537 N N . GLN B 1 91 ? -9.484 18.109 3.916 1 77 91 GLN B N 1
ATOM 3538 C CA . GLN B 1 91 ? -10.711 18.609 3.305 1 77 91 GLN B CA 1
ATOM 3539 C C . GLN B 1 91 ? -11.945 18.062 4.02 1 77 91 GLN B C 1
ATOM 3541 O O . GLN B 1 91 ? -12.852 18.828 4.375 1 77 91 GLN B O 1
ATOM 3546 N N . LEU B 1 92 ? -11.992 16.844 4.223 1 85.25 92 LEU B N 1
ATOM 3547 C CA . LEU B 1 92 ? -13.141 16.234 4.879 1 85.25 92 LEU B CA 1
ATOM 3548 C C . LEU B 1 92 ? -13.234 16.672 6.336 1 85.25 92 LEU B C 1
ATOM 3550 O O . LEU B 1 92 ? -14.328 16.953 6.836 1 85.25 92 LEU B O 1
ATOM 3554 N N . VAL B 1 93 ? -12.125 16.766 6.984 1 83 93 VAL B N 1
ATOM 3555 C CA . VAL B 1 93 ? -12.094 17.203 8.375 1 83 93 VAL B CA 1
ATOM 3556 C C . VAL B 1 93 ? -12.656 18.609 8.484 1 83 93 VAL B C 1
ATOM 3558 O O . VAL B 1 93 ? -13.508 18.891 9.336 1 83 93 VAL B O 1
ATOM 3561 N N . ARG B 1 94 ? -12.25 19.453 7.637 1 77.38 94 ARG B N 1
ATOM 3562 C CA . ARG B 1 94 ? -12.75 20.828 7.637 1 77.38 94 ARG B CA 1
ATOM 3563 C C . ARG B 1 94 ? -14.258 20.859 7.402 1 77.38 94 ARG B C 1
ATOM 3565 O O . ARG B 1 94 ? -14.977 21.578 8.102 1 77.38 94 ARG B O 1
ATOM 3572 N N . MET B 1 95 ? -14.664 20.125 6.504 1 82.25 95 MET B N 1
ATOM 3573 C CA . MET B 1 95 ? -16.078 20.078 6.176 1 82.25 95 MET B CA 1
ATOM 3574 C C . MET B 1 95 ? -16.906 19.625 7.383 1 82.25 95 MET B C 1
ATOM 3576 O O . MET B 1 95 ? -17.953 20.203 7.676 1 82.25 95 MET B O 1
ATOM 3580 N N . ILE B 1 96 ? -16.422 18.641 8.039 1 88.19 96 ILE B N 1
ATOM 3581 C CA . ILE B 1 96 ? -17.141 18.109 9.188 1 88.19 96 ILE B CA 1
ATOM 3582 C C . ILE B 1 96 ? -17.125 19.109 10.328 1 88.19 96 ILE B C 1
ATOM 3584 O O . ILE B 1 96 ? -18.172 19.406 10.922 1 88.19 96 ILE B O 1
ATOM 3588 N N . VAL B 1 97 ? -16.016 19.703 10.617 1 83.94 97 VAL B N 1
ATOM 3589 C CA . VAL B 1 97 ? -15.844 20.609 11.75 1 83.94 97 VAL B CA 1
ATOM 3590 C C . VAL B 1 97 ? -16.625 21.906 11.5 1 83.94 97 VAL B C 1
ATOM 3592 O O . VAL B 1 97 ? -17.266 22.422 12.414 1 83.94 97 VAL B O 1
ATOM 3595 N N . ASP B 1 98 ? -16.594 22.344 10.25 1 77.44 98 ASP B N 1
ATOM 3596 C CA . ASP B 1 98 ? -17.281 23.594 9.898 1 77.44 98 ASP B CA 1
ATOM 3597 C C . ASP B 1 98 ? -18.797 23.422 10.016 1 77.44 98 ASP B C 1
ATOM 3599 O O . ASP B 1 98 ? -19.516 24.406 10.188 1 77.44 98 ASP B O 1
ATOM 3603 N N . ASN B 1 99 ? -19.25 22.234 9.961 1 87.12 99 ASN B N 1
ATOM 3604 C CA . ASN B 1 99 ? -20.688 22 9.969 1 87.12 99 ASN B CA 1
ATOM 3605 C C . ASN B 1 99 ? -21.156 21.469 11.32 1 87.12 99 ASN B C 1
ATOM 3607 O O . ASN B 1 99 ? -22.328 21.094 11.469 1 87.12 99 ASN B O 1
ATOM 3611 N N . LEU B 1 100 ? -20.234 21.406 12.195 1 88.44 100 LEU B N 1
ATOM 3612 C CA . LEU B 1 100 ? -20.625 21 13.539 1 88.44 100 LEU B CA 1
ATOM 3613 C C . LEU B 1 100 ? -21.719 21.906 14.078 1 88.44 100 LEU B C 1
ATOM 3615 O O . LEU B 1 100 ? -21.562 23.141 14.086 1 88.44 100 LEU B O 1
ATOM 3619 N N . PRO B 1 101 ? -22.828 21.297 14.398 1 86.38 101 PRO B N 1
ATOM 3620 C CA . PRO B 1 101 ? -23.906 22.141 14.93 1 86.38 101 PRO B CA 1
ATOM 3621 C C . PRO B 1 101 ? -23.469 22.953 16.156 1 86.38 101 PRO B C 1
ATOM 3623 O O . PRO B 1 101 ? -22.625 22.484 16.938 1 86.38 101 PRO B O 1
ATOM 3626 N N . GLU B 1 102 ? -24.047 24.188 16.203 1 76.31 102 GLU B N 1
ATOM 3627 C CA . GLU B 1 102 ? -23.797 25.062 17.344 1 76.31 102 GLU B CA 1
ATOM 3628 C C . GLU B 1 102 ? -24.828 24.828 18.453 1 76.31 102 GLU B C 1
ATOM 3630 O O . GLU B 1 102 ? -25.969 24.484 18.172 1 76.31 102 GLU B O 1
ATOM 3635 N N . GLY B 1 103 ? -24.359 24.641 19.75 1 70.44 103 GLY B N 1
ATOM 3636 C CA . GLY B 1 103 ? -25.312 24.562 20.844 1 70.44 103 GLY B CA 1
ATOM 3637 C C . GLY B 1 103 ? -24.891 23.625 21.953 1 70.44 103 GLY B C 1
ATOM 3638 O O . GLY B 1 103 ? -23.812 23.016 21.875 1 70.44 103 GLY B O 1
ATOM 3639 N N . GLU B 1 104 ? -25.625 23.516 23.062 1 67 104 GLU B N 1
ATOM 3640 C CA . GLU B 1 104 ? -25.328 22.875 24.328 1 67 104 GLU B CA 1
ATOM 3641 C C . GLU B 1 104 ? -25.109 21.375 24.141 1 67 104 GLU B C 1
ATOM 3643 O O . GLU B 1 104 ? -24.344 20.75 24.875 1 67 104 GLU B O 1
ATOM 3648 N N . GLY B 1 105 ? -25.375 20.797 23 1 77.75 105 GLY B N 1
ATOM 3649 C CA . GLY B 1 105 ? -25.266 19.344 22.844 1 77.75 105 GLY B CA 1
ATOM 3650 C C . GLY B 1 105 ? -24.016 18.922 22.109 1 77.75 105 GLY B C 1
ATOM 3651 O O . GLY B 1 105 ? -23.719 17.734 22.016 1 77.75 105 GLY B O 1
ATOM 3652 N N . TYR B 1 106 ? -23.234 19.844 21.781 1 80 106 TYR B N 1
ATOM 3653 C CA . TYR B 1 106 ? -22.047 19.516 21 1 80 106 TYR B CA 1
ATOM 3654 C C . TYR B 1 106 ? -20.828 20.234 21.547 1 80 106 TYR B C 1
ATOM 3656 O O . TYR B 1 106 ? -19.875 20.516 20.812 1 80 106 TYR B O 1
ATOM 3664 N N . ASP B 1 107 ? -20.859 20.516 22.906 1 80.25 107 ASP B N 1
ATOM 3665 C CA . ASP B 1 107 ? -19.828 21.328 23.531 1 80.25 107 ASP B CA 1
ATOM 3666 C C . ASP B 1 107 ? -18.734 20.453 24.141 1 80.25 107 ASP B C 1
ATOM 3668 O O . ASP B 1 107 ? -17.797 20.953 24.75 1 80.25 107 ASP B O 1
ATOM 3672 N N . THR B 1 108 ? -18.938 19.172 24.078 1 86.44 108 THR B N 1
ATOM 3673 C CA . THR B 1 108 ? -17.906 18.234 24.516 1 86.44 108 THR B CA 1
ATOM 3674 C C . THR B 1 108 ? -17.312 17.469 23.328 1 86.44 108 THR B C 1
ATOM 3676 O O . THR B 1 108 ? -17.984 17.312 22.297 1 86.44 108 THR B O 1
ATOM 3679 N N . LEU B 1 109 ? -16.141 17.047 23.5 1 87 109 LEU B N 1
ATOM 3680 C CA . LEU B 1 109 ? -15.477 16.266 22.453 1 87 109 LEU B CA 1
ATOM 3681 C C . LEU B 1 109 ? -16.25 14.984 22.156 1 87 109 LEU B C 1
ATOM 3683 O O . LEU B 1 109 ? -16.391 14.594 21 1 87 109 LEU B O 1
ATOM 3687 N N . ASP B 1 110 ? -16.75 14.383 23.219 1 90.12 110 ASP B N 1
ATOM 3688 C CA . ASP B 1 110 ? -17.469 13.133 23.031 1 90.12 110 ASP B CA 1
ATOM 3689 C C . ASP B 1 110 ? -18.719 13.336 22.172 1 90.12 110 ASP B C 1
ATOM 3691 O O . ASP B 1 110 ? -18.969 12.555 21.25 1 90.12 110 ASP B O 1
ATOM 3695 N N . ALA B 1 111 ? -19.438 14.352 22.469 1 91 111 ALA B N 1
ATOM 3696 C CA . ALA B 1 111 ? -20.641 14.648 21.703 1 91 111 ALA B CA 1
ATOM 3697 C C . ALA B 1 111 ? -20.297 15.031 20.266 1 91 111 ALA B C 1
ATOM 3699 O O . ALA B 1 111 ? -20.984 14.602 19.328 1 91 111 ALA B O 1
ATOM 3700 N N . ALA B 1 112 ? -19.344 15.875 20.141 1 91.31 112 ALA B N 1
ATOM 3701 C CA . ALA B 1 112 ? -18.891 16.281 18.812 1 91.31 112 ALA B CA 1
ATOM 3702 C C . ALA B 1 112 ? -18.406 15.094 18 1 91.31 112 ALA B C 1
ATOM 3704 O O . ALA B 1 112 ? -18.719 14.984 16.797 1 91.31 112 ALA B O 1
ATOM 3705 N N . ALA B 1 113 ? -17.656 14.188 18.625 1 92.12 113 ALA B N 1
ATOM 3706 C CA . ALA B 1 113 ? -17.156 12.984 17.969 1 92.12 113 ALA B CA 1
ATOM 3707 C C . ALA B 1 113 ? -18.297 12.07 17.547 1 92.12 113 ALA B C 1
ATOM 3709 O O . ALA B 1 113 ? -18.281 11.516 16.438 1 92.12 113 ALA B O 1
ATOM 3710 N N . ASP B 1 114 ? -19.266 11.938 18.375 1 92.94 114 ASP B N 1
ATOM 3711 C CA . ASP B 1 114 ? -20.438 11.125 18.047 1 92.94 114 ASP B CA 1
ATOM 3712 C C . ASP B 1 114 ? -21.172 11.695 16.844 1 92.94 114 ASP B C 1
ATOM 3714 O O . ASP B 1 114 ? -21.594 10.945 15.961 1 92.94 114 ASP B O 1
ATOM 3718 N N . TRP B 1 115 ? -21.359 12.945 16.875 1 93.31 115 TRP B N 1
ATOM 3719 C CA . TRP B 1 115 ? -22.016 13.594 15.742 1 93.31 115 TRP B CA 1
ATOM 3720 C C . TRP B 1 115 ? -21.203 13.383 14.469 1 93.31 115 TRP B C 1
ATOM 3722 O O . TRP B 1 115 ? -21.766 13.023 13.43 1 93.31 115 TRP B O 1
ATOM 3732 N N . ALA B 1 116 ? -19.875 13.625 14.562 1 94.44 116 ALA B N 1
ATOM 3733 C CA . ALA B 1 116 ? -19.016 13.438 13.406 1 94.44 116 ALA B CA 1
ATOM 3734 C C . ALA B 1 116 ? -19.109 12.008 12.875 1 94.44 116 ALA B C 1
ATOM 3736 O O . ALA B 1 116 ? -19.172 11.805 11.656 1 94.44 116 ALA B O 1
ATOM 3737 N N . GLN B 1 117 ? -19.125 11.047 13.758 1 94.81 117 GLN B N 1
ATOM 3738 C CA . GLN B 1 117 ? -19.234 9.648 13.352 1 94.81 117 GLN B CA 1
ATOM 3739 C C . GLN B 1 117 ? -20.578 9.383 12.672 1 94.81 117 GLN B C 1
ATOM 3741 O O . GLN B 1 117 ? -20.656 8.594 11.727 1 94.81 117 GLN B O 1
ATOM 3746 N N . SER B 1 118 ? -21.609 10.023 13.156 1 94.69 118 SER B N 1
ATOM 3747 C CA . SER B 1 118 ? -22.922 9.867 12.531 1 94.69 118 SER B CA 1
ATOM 3748 C C . SER B 1 118 ? -22.922 10.438 11.117 1 94.69 118 SER B C 1
ATOM 3750 O O . SER B 1 118 ? -23.562 9.883 10.227 1 94.69 118 SER B O 1
ATOM 3752 N N . VAL B 1 119 ? -22.281 11.562 10.938 1 94.31 119 VAL B N 1
ATOM 3753 C CA . VAL B 1 119 ? -22.156 12.172 9.609 1 94.31 119 VAL B CA 1
ATOM 3754 C C . VAL B 1 119 ? -21.391 11.234 8.68 1 94.31 119 VAL B C 1
ATOM 3756 O O . VAL B 1 119 ? -21.812 11.008 7.539 1 94.31 119 VAL B O 1
ATOM 3759 N N . LEU B 1 120 ? -20.297 10.68 9.211 1 95.75 120 LEU B N 1
ATOM 3760 C CA . LEU B 1 120 ? -19.5 9.75 8.414 1 95.75 120 LEU B CA 1
ATOM 3761 C C . LEU B 1 120 ? -20.328 8.516 8.055 1 95.75 120 LEU B C 1
ATOM 3763 O O . LEU B 1 120 ? -20.281 8.055 6.91 1 95.75 120 LEU B O 1
ATOM 3767 N N . ALA B 1 121 ? -21.062 8.023 8.984 1 95.69 121 ALA B N 1
ATOM 3768 C CA . ALA B 1 121 ? -21.891 6.848 8.758 1 95.69 121 ALA B CA 1
ATOM 3769 C C . ALA B 1 121 ? -22.938 7.117 7.684 1 95.69 121 ALA B C 1
ATOM 3771 O O . ALA B 1 121 ? -23.188 6.273 6.82 1 95.69 121 ALA B O 1
ATOM 3772 N N . ALA B 1 122 ? -23.484 8.25 7.703 1 94.94 122 ALA B N 1
ATOM 3773 C CA . ALA B 1 122 ? -24.547 8.609 6.766 1 94.94 122 ALA B CA 1
ATOM 3774 C C . ALA B 1 122 ? -24 8.719 5.34 1 94.94 122 ALA B C 1
ATOM 3776 O O . ALA B 1 122 ? -24.75 8.523 4.375 1 94.94 122 ALA B O 1
ATOM 3777 N N . ASN B 1 123 ? -22.75 9 5.23 1 95.44 123 ASN B N 1
ATOM 3778 C CA . ASN B 1 123 ? -22.172 9.227 3.91 1 95.44 123 ASN B CA 1
ATOM 3779 C C . ASN B 1 123 ? -21.359 8.031 3.443 1 95.44 123 ASN B C 1
ATOM 3781 O O . ASN B 1 123 ? -20.844 8.023 2.324 1 95.44 123 ASN B O 1
ATOM 3785 N N . LEU B 1 124 ? -21.234 7.047 4.258 1 95.69 124 LEU B N 1
ATOM 3786 C CA . LEU B 1 124 ? -20.453 5.859 3.924 1 95.69 124 LEU B CA 1
ATOM 3787 C C . LEU B 1 124 ? -21.312 4.836 3.188 1 95.69 124 LEU B C 1
ATOM 3789 O O . LEU B 1 124 ? -22.188 4.207 3.789 1 95.69 124 LEU B O 1
ATOM 3793 N N . PRO B 1 125 ? -21.062 4.703 1.9 1 95.19 125 PRO B N 1
ATOM 3794 C CA . PRO B 1 125 ? -21.859 3.715 1.167 1 95.19 125 PRO B CA 1
ATOM 3795 C C . PRO B 1 125 ? -21.375 2.285 1.381 1 95.19 125 PRO B C 1
ATOM 3797 O O . PRO B 1 125 ? -20.188 1.999 1.189 1 95.19 125 PRO B O 1
ATOM 3800 N N . VAL B 1 126 ? -22.172 1.454 1.842 1 94.56 126 VAL B N 1
ATOM 3801 C CA . VAL B 1 126 ? -21.875 0.031 1.965 1 94.56 126 VAL B CA 1
ATOM 3802 C C . VAL B 1 126 ? -22.938 -0.785 1.226 1 94.56 126 VAL B C 1
ATOM 3804 O O . VAL B 1 126 ? -23.984 -0.26 0.855 1 94.56 126 VAL B O 1
ATOM 3807 N N . LEU B 1 127 ? -22.5 -2.01 0.918 1 86.88 127 LEU B N 1
ATOM 3808 C CA . LEU B 1 127 ? -23.422 -2.939 0.284 1 86.88 127 LEU B CA 1
ATOM 3809 C C . LEU B 1 127 ? -24.672 -3.129 1.138 1 86.88 127 LEU B C 1
ATOM 3811 O O . LEU B 1 127 ? -24.578 -3.334 2.35 1 86.88 127 LEU B O 1
ATOM 3815 N N . ASP B 1 128 ? -25.828 -2.998 0.564 1 81.31 128 ASP B N 1
ATOM 3816 C CA . ASP B 1 128 ? -27.094 -3.121 1.296 1 81.31 128 ASP B CA 1
ATOM 3817 C C . ASP B 1 128 ? -27.328 -4.562 1.747 1 81.31 128 ASP B C 1
ATOM 3819 O O . ASP B 1 128 ? -27.688 -4.805 2.898 1 81.31 128 ASP B O 1
ATOM 3823 N N . SER B 1 129 ? -27.094 -5.453 0.769 1 84.94 129 SER B N 1
ATOM 3824 C CA . SER B 1 129 ? -27.344 -6.863 1.043 1 84.94 129 SER B CA 1
ATOM 3825 C C . SER B 1 129 ? -26.406 -7.762 0.244 1 84.94 129 SER B C 1
ATOM 3827 O O . SER B 1 129 ? -26.469 -7.789 -0.987 1 84.94 129 SER B O 1
ATOM 3829 N N . GLU B 1 130 ? -25.641 -8.492 1.003 1 86.25 130 GLU B N 1
ATOM 3830 C CA . GLU B 1 130 ? -24.812 -9.492 0.325 1 86.25 130 GLU B CA 1
ATOM 3831 C C . GLU B 1 130 ? -25.688 -10.547 -0.358 1 86.25 130 GLU B C 1
ATOM 3833 O O . GLU B 1 130 ? -25.359 -11.008 -1.453 1 86.25 130 GLU B O 1
ATOM 3838 N N . ASP B 1 131 ? -26.703 -10.844 0.284 1 87.12 131 ASP B N 1
ATOM 3839 C CA . ASP B 1 131 ? -27.609 -11.859 -0.262 1 87.12 131 ASP B CA 1
ATOM 3840 C C . ASP B 1 131 ? -28.141 -11.438 -1.632 1 87.12 131 ASP B C 1
ATOM 3842 O O . ASP B 1 131 ? -28.172 -12.242 -2.562 1 87.12 131 ASP B O 1
ATOM 3846 N N . ALA B 1 132 ? -28.469 -10.188 -1.712 1 86 132 ALA B N 1
ATOM 3847 C CA . ALA B 1 132 ? -28.984 -9.688 -2.984 1 86 132 ALA B CA 1
ATOM 3848 C C . ALA B 1 132 ? -27.906 -9.75 -4.07 1 86 132 ALA B C 1
ATOM 3850 O O . ALA B 1 132 ? -28.188 -10.133 -5.207 1 86 132 ALA B O 1
ATOM 3851 N N . LEU B 1 133 ? -26.703 -9.43 -3.691 1 87.94 133 LEU B N 1
ATOM 3852 C CA . LEU B 1 133 ? -25.594 -9.484 -4.637 1 87.94 133 LEU B CA 1
ATOM 3853 C C . LEU B 1 133 ? -25.328 -10.922 -5.086 1 87.94 133 LEU B C 1
ATOM 3855 O O . LEU B 1 133 ? -25.219 -11.188 -6.285 1 87.94 133 LEU B O 1
ATOM 3859 N N . MET B 1 134 ? -25.328 -11.789 -4.164 1 89.94 134 MET B N 1
ATOM 3860 C CA . MET B 1 134 ? -25.031 -13.195 -4.434 1 89.94 134 MET B CA 1
ATOM 3861 C C . MET B 1 134 ? -26.172 -13.852 -5.199 1 89.94 134 MET B C 1
ATOM 3863 O O . MET B 1 134 ? -25.938 -14.672 -6.086 1 89.94 134 MET B O 1
ATOM 3867 N N . GLU B 1 135 ? -27.344 -13.492 -4.879 1 90 135 GLU B N 1
ATOM 3868 C CA . GLU B 1 135 ? -28.5 -14.07 -5.559 1 90 135 GLU B CA 1
ATOM 3869 C C . GLU B 1 135 ? -28.594 -13.586 -7 1 90 135 GLU B C 1
ATOM 3871 O O . GLU B 1 135 ? -28.953 -14.352 -7.898 1 90 135 GLU B O 1
ATOM 3876 N N . ARG B 1 136 ? -28.312 -12.383 -7.164 1 90.5 136 ARG B N 1
ATOM 3877 C CA . ARG B 1 136 ? -28.344 -11.828 -8.516 1 90.5 136 ARG B CA 1
ATOM 3878 C C . ARG B 1 136 ? -27.281 -12.484 -9.391 1 90.5 136 ARG B C 1
ATOM 3880 O O . ARG B 1 136 ? -27.531 -12.797 -10.562 1 90.5 136 ARG B O 1
ATOM 3887 N N . GLY B 1 137 ? -26.141 -12.711 -8.852 1 93.75 137 GLY B N 1
ATOM 3888 C CA . GLY B 1 137 ? -25.031 -13.266 -9.609 1 93.75 137 GLY B CA 1
ATOM 3889 C C . GLY B 1 137 ? -24.578 -12.359 -10.742 1 93.75 137 GLY B C 1
ATOM 3890 O O . GLY B 1 137 ? -24.734 -11.141 -10.672 1 93.75 137 GLY B O 1
ATOM 3891 N N . GLY B 1 138 ? -23.891 -12.984 -11.703 1 95.88 138 GLY B N 1
ATOM 3892 C CA . GLY B 1 138 ? -23.391 -12.219 -12.836 1 95.88 138 GLY B CA 1
ATOM 3893 C C . GLY B 1 138 ? -21.875 -12.32 -12.984 1 95.88 138 GLY B C 1
ATOM 3894 O O . GLY B 1 138 ? -21.25 -13.25 -12.469 1 95.88 138 GLY B O 1
ATOM 3895 N N . VAL B 1 139 ? -21.391 -11.414 -13.797 1 97.31 139 VAL B N 1
ATOM 3896 C CA . VAL B 1 139 ? -19.969 -11.398 -14.094 1 97.31 139 VAL B CA 1
ATOM 3897 C C . VAL B 1 139 ? -19.297 -10.234 -13.375 1 97.31 139 VAL B C 1
ATOM 3899 O O . VAL B 1 139 ? -19.719 -9.078 -13.523 1 97.31 139 VAL B O 1
ATOM 3902 N N . PHE B 1 140 ? -18.281 -10.586 -12.555 1 97.38 140 PHE B N 1
ATOM 3903 C CA . PHE B 1 140 ? -17.562 -9.562 -11.805 1 97.38 140 PHE B CA 1
ATOM 3904 C C . PHE B 1 140 ? -16.078 -9.578 -12.148 1 97.38 140 PHE B C 1
ATOM 3906 O O . PHE B 1 140 ? -15.445 -10.641 -12.164 1 97.38 140 PHE B O 1
ATOM 3913 N N . ALA B 1 141 ? -15.57 -8.445 -12.406 1 97.31 141 ALA B N 1
ATOM 3914 C CA . ALA B 1 141 ? -14.125 -8.289 -12.602 1 97.31 141 ALA B CA 1
ATOM 3915 C C . ALA B 1 141 ? -13.492 -7.57 -11.414 1 97.31 141 ALA B C 1
ATOM 3917 O O . ALA B 1 141 ? -13.93 -6.488 -11.023 1 97.31 141 ALA B O 1
ATOM 3918 N N . LEU B 1 142 ? -12.555 -8.219 -10.836 1 97.81 142 LEU B N 1
ATOM 3919 C CA . LEU B 1 142 ? -11.797 -7.602 -9.75 1 97.81 142 LEU B CA 1
ATOM 3920 C C . LEU B 1 142 ? -10.578 -6.863 -10.297 1 97.81 142 LEU B C 1
ATOM 3922 O O . LEU B 1 142 ? -9.695 -7.477 -10.898 1 97.81 142 LEU B O 1
ATOM 3926 N N . MET B 1 143 ? -10.547 -5.559 -10.039 1 96.62 143 MET B N 1
ATOM 3927 C CA . MET B 1 143 ? -9.5 -4.703 -10.586 1 96.62 143 MET B CA 1
ATOM 3928 C C . MET B 1 143 ? -8.773 -3.949 -9.477 1 96.62 143 MET B C 1
ATOM 3930 O O . MET B 1 143 ? -9.281 -3.842 -8.359 1 96.62 143 MET B O 1
ATOM 3934 N N . GLY B 1 144 ? -7.625 -3.455 -9.828 1 96.75 144 GLY B N 1
ATOM 3935 C CA . GLY B 1 144 ? -6.832 -2.67 -8.898 1 96.75 144 GLY B CA 1
ATOM 3936 C C . GLY B 1 144 ? -5.34 -2.762 -9.156 1 96.75 144 GLY B C 1
ATOM 3937 O O . GLY B 1 144 ? -4.902 -3.494 -10.047 1 96.75 144 GLY B O 1
ATOM 3938 N N . PRO B 1 145 ? -4.59 -2.029 -8.359 1 95.88 145 PRO B N 1
ATOM 3939 C CA . PRO B 1 145 ? -3.139 -1.986 -8.555 1 95.88 145 PRO B CA 1
ATOM 3940 C C . PRO B 1 145 ? -2.451 -3.291 -8.156 1 95.88 145 PRO B C 1
ATOM 3942 O O . PRO B 1 145 ? -3.109 -4.219 -7.684 1 95.88 145 PRO B O 1
ATOM 3945 N N . THR B 1 146 ? -1.158 -3.295 -8.438 1 93.56 146 THR B N 1
ATOM 3946 C CA . THR B 1 146 ? -0.371 -4.496 -8.172 1 93.56 146 THR B CA 1
ATOM 3947 C C . THR B 1 146 ? -0.327 -4.797 -6.68 1 93.56 146 THR B C 1
ATOM 3949 O O . THR B 1 146 ? -0.246 -3.883 -5.855 1 93.56 146 THR B O 1
ATOM 3952 N N . GLY B 1 147 ? -0.434 -6.09 -6.328 1 93.62 147 GLY B N 1
ATOM 3953 C CA . GLY B 1 147 ? -0.224 -6.531 -4.957 1 93.62 147 GLY B CA 1
ATOM 3954 C C . GLY B 1 147 ? -1.364 -6.156 -4.027 1 93.62 147 GLY B C 1
ATOM 3955 O O . GLY B 1 147 ? -1.268 -6.34 -2.812 1 93.62 147 GLY B O 1
ATOM 3956 N N . VAL B 1 148 ? -2.467 -5.648 -4.562 1 96.94 148 VAL B N 1
ATOM 3957 C CA . VAL B 1 148 ? -3.562 -5.176 -3.723 1 96.94 148 VAL B CA 1
ATOM 3958 C C . VAL B 1 148 ? -4.363 -6.367 -3.195 1 96.94 148 VAL B C 1
ATOM 3960 O O . VAL B 1 148 ? -5.164 -6.223 -2.27 1 96.94 148 VAL B O 1
ATOM 3963 N N . GLY B 1 149 ? -4.176 -7.578 -3.766 1 95.31 149 GLY B N 1
ATOM 3964 C CA . GLY B 1 149 ? -4.832 -8.781 -3.268 1 95.31 149 GLY B CA 1
ATOM 3965 C C . GLY B 1 149 ? -5.914 -9.297 -4.195 1 95.31 149 GLY B C 1
ATOM 3966 O O . GLY B 1 149 ? -6.859 -9.945 -3.75 1 95.31 149 GLY B O 1
ATOM 3967 N N . LYS B 1 150 ? -5.867 -9.047 -5.457 1 96.81 150 LYS B N 1
ATOM 3968 C CA . LYS B 1 150 ? -6.902 -9.391 -6.43 1 96.81 150 LYS B CA 1
ATOM 3969 C C . LYS B 1 150 ? -7.105 -10.898 -6.504 1 96.81 150 LYS B C 1
ATOM 3971 O O . LYS B 1 150 ? -8.227 -11.391 -6.344 1 96.81 150 LYS B O 1
ATOM 3976 N N . THR B 1 151 ? -6.055 -11.656 -6.754 1 95.25 151 THR B N 1
ATOM 3977 C CA . THR B 1 151 ? -6.145 -13.094 -6.938 1 95.25 151 THR B CA 1
ATOM 3978 C C . THR B 1 151 ? -6.68 -13.766 -5.676 1 95.25 151 THR B C 1
ATOM 3980 O O . THR B 1 151 ? -7.586 -14.602 -5.746 1 95.25 151 THR B O 1
ATOM 3983 N N . THR B 1 152 ? -6.16 -13.375 -4.523 1 94.38 152 THR B N 1
ATOM 3984 C CA . THR B 1 152 ? -6.586 -13.961 -3.256 1 94.38 152 THR B CA 1
ATOM 3985 C C . THR B 1 152 ? -8.039 -13.609 -2.959 1 94.38 152 THR B C 1
ATOM 3987 O O . THR B 1 152 ? -8.812 -14.461 -2.516 1 94.38 152 THR B O 1
ATOM 3990 N N . THR B 1 153 ? -8.383 -12.336 -3.223 1 96.94 153 THR B N 1
ATOM 3991 C CA . THR B 1 153 ? -9.75 -11.906 -2.992 1 96.94 153 THR B CA 1
ATOM 3992 C C . THR B 1 153 ? -10.711 -12.609 -3.951 1 96.94 153 THR B C 1
ATOM 3994 O O . THR B 1 153 ? -11.828 -12.969 -3.568 1 96.94 153 THR B O 1
ATOM 3997 N N . THR B 1 154 ? -10.312 -12.789 -5.211 1 97.25 154 THR B N 1
ATOM 3998 C CA . THR B 1 154 ? -11.109 -13.547 -6.168 1 97.25 154 THR B CA 1
ATOM 3999 C C . THR B 1 154 ? -11.383 -14.961 -5.648 1 97.25 154 THR B C 1
ATOM 4001 O O . THR B 1 154 ? -12.523 -15.438 -5.703 1 97.25 154 THR B O 1
ATOM 4004 N N . ALA B 1 155 ? -10.375 -15.602 -5.117 1 96.44 155 ALA B N 1
ATOM 4005 C CA . ALA B 1 155 ? -10.523 -16.953 -4.562 1 96.44 155 ALA B CA 1
ATOM 4006 C C . ALA B 1 155 ? -11.477 -16.953 -3.373 1 96.44 155 ALA B C 1
ATOM 4008 O O . ALA B 1 155 ? -12.305 -17.859 -3.229 1 96.44 155 ALA B O 1
ATOM 4009 N N . LYS B 1 156 ? -11.359 -15.945 -2.518 1 96.5 156 LYS B N 1
ATOM 4010 C CA . LYS B 1 156 ? -12.234 -15.844 -1.352 1 96.5 156 LYS B CA 1
ATOM 4011 C C . LYS B 1 156 ? -13.688 -15.672 -1.77 1 96.5 156 LYS B C 1
ATOM 4013 O O . LYS B 1 156 ? -14.578 -16.312 -1.208 1 96.5 156 LYS B O 1
ATOM 4018 N N . LEU B 1 157 ? -13.898 -14.805 -2.705 1 96.5 157 LEU B N 1
ATOM 4019 C CA . LEU B 1 157 ? -15.25 -14.57 -3.203 1 96.5 157 LEU B CA 1
ATOM 4020 C C . LEU B 1 157 ? -15.805 -15.828 -3.861 1 96.5 157 LEU B C 1
ATOM 4022 O O . LEU B 1 157 ? -16.969 -16.172 -3.666 1 96.5 157 LEU B O 1
ATOM 4026 N N . ALA B 1 158 ? -15.023 -16.5 -4.652 1 97.5 158 ALA B N 1
ATOM 4027 C CA . ALA B 1 158 ? -15.422 -17.766 -5.281 1 97.5 158 ALA B CA 1
ATOM 4028 C C . ALA B 1 158 ? -15.812 -18.797 -4.23 1 97.5 158 ALA B C 1
ATOM 4030 O O . ALA B 1 158 ? -16.844 -19.469 -4.367 1 97.5 158 ALA B O 1
ATOM 4031 N N . ALA B 1 159 ? -14.969 -18.891 -3.213 1 96.88 159 ALA B N 1
ATOM 4032 C CA . ALA B 1 159 ? -15.25 -19.828 -2.137 1 96.88 159 ALA B CA 1
ATOM 4033 C C . ALA B 1 159 ? -16.594 -19.531 -1.487 1 96.88 159 ALA B C 1
ATOM 4035 O O . ALA B 1 159 ? -17.375 -20.453 -1.217 1 96.88 159 ALA B O 1
ATOM 4036 N N . ARG B 1 160 ? -16.812 -18.297 -1.272 1 94.88 160 ARG B N 1
ATOM 4037 C CA . ARG B 1 160 ? -18.078 -17.875 -0.682 1 94.88 160 ARG B CA 1
ATOM 4038 C C . ARG B 1 160 ? -19.25 -18.25 -1.577 1 94.88 160 ARG B C 1
ATOM 4040 O O . ARG B 1 160 ? -20.281 -18.734 -1.091 1 94.88 160 ARG B O 1
ATOM 4047 N N . CYS B 1 161 ? -19.156 -18.078 -2.818 1 95.62 161 CYS B N 1
ATOM 4048 C CA . CYS B 1 161 ? -20.203 -18.422 -3.779 1 95.62 161 CYS B CA 1
ATOM 4049 C C . CYS B 1 161 ? -20.391 -19.922 -3.865 1 95.62 161 CYS B C 1
ATOM 4051 O O . CYS B 1 161 ? -21.531 -20.406 -3.926 1 95.62 161 CYS B O 1
ATOM 4053 N N . VAL B 1 162 ? -19.281 -20.641 -3.869 1 96.75 162 VAL B N 1
ATOM 4054 C CA . VAL B 1 162 ? -19.344 -22.109 -3.938 1 96.75 162 VAL B CA 1
ATOM 4055 C C . VAL B 1 162 ? -20.078 -22.641 -2.719 1 96.75 162 VAL B C 1
ATOM 4057 O O . VAL B 1 162 ? -20.891 -23.578 -2.838 1 96.75 162 VAL B O 1
ATOM 4060 N N . MET B 1 163 ? -19.812 -22.078 -1.606 1 94.62 163 MET B N 1
ATOM 4061 C CA . MET B 1 163 ? -20.453 -22.516 -0.37 1 94.62 163 MET B CA 1
ATOM 4062 C C . MET B 1 163 ? -21.953 -22.281 -0.426 1 94.62 163 MET B C 1
ATOM 4064 O O . MET B 1 163 ? -22.719 -23.062 0.146 1 94.62 163 MET B O 1
ATOM 4068 N N . ARG B 1 164 ? -22.344 -21.281 -1.158 1 93.69 164 ARG B N 1
ATOM 4069 C CA . ARG B 1 164 ? -23.766 -20.906 -1.189 1 93.69 164 ARG B CA 1
ATOM 4070 C C . ARG B 1 164 ? -24.484 -21.609 -2.318 1 93.69 164 ARG B C 1
ATOM 4072 O O . ARG B 1 164 ? -25.641 -22.031 -2.154 1 93.69 164 ARG B O 1
ATOM 4079 N N . PHE B 1 165 ? -23.844 -21.797 -3.477 1 96.12 165 PHE B N 1
ATOM 4080 C CA . PHE B 1 165 ? -24.578 -22.219 -4.664 1 96.12 165 PHE B CA 1
ATOM 4081 C C . PHE B 1 165 ? -24 -23.484 -5.25 1 96.12 165 PHE B C 1
ATOM 4083 O O . PHE B 1 165 ? -24.594 -24.109 -6.121 1 96.12 165 PHE B O 1
ATOM 4090 N N . GLY B 1 166 ? -22.797 -23.844 -4.812 1 96.56 166 GLY B N 1
ATOM 4091 C CA . GLY B 1 166 ? -22.125 -25.016 -5.352 1 96.56 166 GLY B CA 1
ATOM 4092 C C . GLY B 1 166 ? -21.078 -24.672 -6.395 1 96.56 166 GLY B C 1
ATOM 4093 O O . GLY B 1 166 ? -21.188 -23.656 -7.09 1 96.56 166 GLY B O 1
ATOM 4094 N N . ALA B 1 167 ? -20.141 -25.547 -6.562 1 97.62 167 ALA B N 1
ATOM 4095 C CA . ALA B 1 167 ? -18.984 -25.344 -7.441 1 97.62 167 ALA B CA 1
ATOM 4096 C C . ALA B 1 167 ? -19.422 -25.297 -8.906 1 97.62 167 ALA B C 1
ATOM 4098 O O . ALA B 1 167 ? -18.828 -24.578 -9.711 1 97.62 167 ALA B O 1
ATOM 4099 N N . SER B 1 168 ? -20.469 -26 -9.266 1 97.12 168 SER B N 1
ATOM 4100 C CA . SER B 1 168 ? -20.922 -26.078 -10.648 1 97.12 168 SER B CA 1
ATOM 4101 C C . SER B 1 168 ? -21.484 -24.75 -11.125 1 97.12 168 SER B C 1
ATOM 4103 O O . SER B 1 168 ? -21.656 -24.531 -12.328 1 97.12 168 SER B O 1
ATOM 4105 N N . LYS B 1 169 ? -21.781 -23.875 -10.188 1 97.69 169 LYS B N 1
ATOM 4106 C CA . LYS B 1 169 ? -22.438 -22.625 -10.516 1 97.69 169 LYS B CA 1
ATOM 4107 C C . LYS B 1 169 ? -21.422 -21.484 -10.625 1 97.69 169 LYS B C 1
ATOM 4109 O O . LYS B 1 169 ?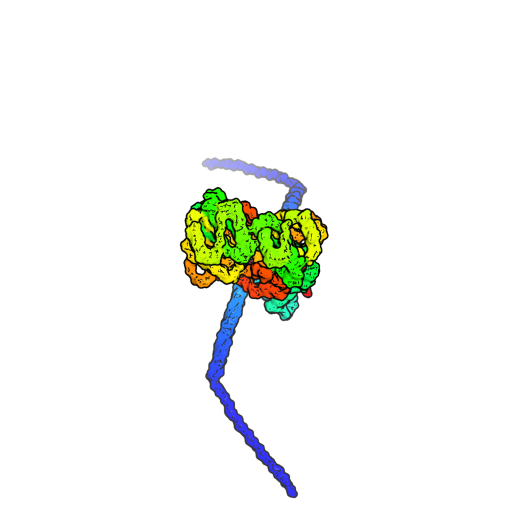 -21.797 -20.344 -10.906 1 97.69 169 LYS B O 1
ATOM 4114 N N . VAL B 1 170 ? -20.156 -21.75 -10.445 1 98.12 170 VAL B N 1
ATOM 4115 C CA . VAL B 1 170 ? -19.125 -20.719 -10.398 1 98.12 170 VAL B CA 1
ATOM 4116 C C . VAL B 1 170 ? -18.031 -21.031 -11.414 1 98.12 170 VAL B C 1
ATOM 4118 O O . VAL B 1 170 ? -17.719 -22.188 -11.656 1 98.12 170 VAL B O 1
ATOM 4121 N N . ALA B 1 171 ? -17.484 -20 -12.039 1 98.56 171 ALA B N 1
ATOM 4122 C CA . ALA B 1 171 ? -16.328 -20.109 -12.906 1 98.56 171 ALA B CA 1
ATOM 4123 C C . ALA B 1 171 ? -15.359 -18.938 -12.695 1 98.56 171 ALA B C 1
ATOM 4125 O O . ALA B 1 171 ? -15.781 -17.859 -12.281 1 98.56 171 ALA B O 1
ATOM 4126 N N . LEU B 1 172 ? -14.117 -19.203 -12.961 1 98.19 172 LEU B N 1
ATOM 4127 C CA . LEU B 1 172 ? -13.078 -18.188 -12.82 1 98.19 172 LEU B CA 1
ATOM 4128 C C . LEU B 1 172 ? -12.406 -17.922 -14.164 1 98.19 172 LEU B C 1
ATOM 4130 O O . LEU B 1 172 ? -12.156 -18.844 -14.938 1 98.19 172 LEU B O 1
ATOM 4134 N N . LEU B 1 173 ? -12.195 -16.688 -14.453 1 97.44 173 LEU B N 1
ATOM 4135 C CA . LEU B 1 173 ? -11.414 -16.234 -15.602 1 97.44 173 LEU B CA 1
ATOM 4136 C C . LEU B 1 173 ? -10.211 -15.414 -15.148 1 97.44 173 LEU B C 1
ATOM 4138 O O . LEU B 1 173 ? -10.266 -14.727 -14.133 1 97.44 173 LEU B O 1
ATOM 4142 N N . THR B 1 174 ? -9.141 -15.523 -15.844 1 96.19 174 THR B N 1
ATOM 4143 C CA . THR B 1 174 ? -7.992 -14.672 -15.57 1 96.19 174 THR B CA 1
ATOM 4144 C C . THR B 1 174 ? -7.535 -13.953 -16.844 1 96.19 174 THR B C 1
ATOM 4146 O O . THR B 1 174 ? -7.535 -14.539 -17.922 1 96.19 174 THR B O 1
ATOM 4149 N N . THR B 1 175 ? -7.266 -12.703 -16.672 1 92.31 175 THR B N 1
ATOM 4150 C CA . THR B 1 175 ? -6.672 -11.922 -17.75 1 92.31 175 THR B CA 1
ATOM 4151 C C . THR B 1 175 ? -5.238 -11.523 -17.406 1 92.31 175 THR B C 1
ATOM 4153 O O . THR B 1 175 ? -4.645 -10.68 -18.078 1 92.31 175 THR B O 1
ATOM 4156 N N . ASP B 1 176 ? -4.758 -12.117 -16.312 1 87 176 ASP B N 1
ATOM 4157 C CA . ASP B 1 176 ? -3.398 -11.812 -15.891 1 87 176 ASP B CA 1
ATOM 4158 C C . ASP B 1 176 ? -2.375 -12.625 -16.672 1 87 176 ASP B C 1
ATOM 4160 O O . ASP B 1 176 ? -2.008 -13.727 -16.266 1 87 176 ASP B O 1
ATOM 4164 N N . SER B 1 177 ? -1.897 -12.07 -17.781 1 79.62 177 SER B N 1
ATOM 4165 C CA . SER B 1 177 ? -0.892 -12.742 -18.594 1 79.62 177 SER B CA 1
ATOM 4166 C C . SER B 1 177 ? 0.498 -12.164 -18.344 1 79.62 177 SER B C 1
ATOM 4168 O O . SER B 1 177 ? 1.49 -12.672 -18.875 1 79.62 177 SER B O 1
ATOM 4170 N N . TYR B 1 178 ? 0.558 -11.211 -17.5 1 78.19 178 TYR B N 1
ATOM 4171 C CA . TYR B 1 178 ? 1.812 -10.492 -17.297 1 78.19 178 TYR B CA 1
ATOM 4172 C C . TYR B 1 178 ? 2.596 -11.078 -16.125 1 78.19 178 TYR B C 1
ATOM 4174 O O . TYR B 1 178 ? 3.816 -11.234 -16.203 1 78.19 178 TYR B O 1
ATOM 4182 N N . ARG B 1 179 ? 1.893 -11.367 -15.102 1 84.12 179 ARG B N 1
ATOM 4183 C CA . ARG B 1 179 ? 2.564 -11.844 -13.898 1 84.12 179 ARG B CA 1
ATOM 4184 C C . ARG B 1 179 ? 2.973 -13.305 -14.047 1 84.12 179 ARG B C 1
ATOM 4186 O O . ARG B 1 179 ? 2.131 -14.172 -14.297 1 84.12 179 ARG B O 1
ATOM 4193 N N . ILE B 1 180 ? 4.176 -13.523 -13.852 1 82.19 180 ILE B N 1
ATOM 4194 C CA . ILE B 1 180 ? 4.688 -14.891 -13.852 1 82.19 180 ILE B CA 1
ATOM 4195 C C . ILE B 1 180 ? 4.051 -15.688 -12.719 1 82.19 180 ILE B C 1
ATOM 4197 O O . ILE B 1 180 ? 4.07 -15.258 -11.562 1 82.19 180 ILE B O 1
ATOM 4201 N N . GLY B 1 181 ? 3.387 -16.766 -13.078 1 82.44 181 GLY B N 1
ATOM 4202 C CA . GLY B 1 181 ? 2.807 -17.641 -12.086 1 82.44 181 GLY B CA 1
ATOM 4203 C C . GLY B 1 181 ? 1.412 -17.234 -11.656 1 82.44 181 GLY B C 1
ATOM 4204 O O . GLY B 1 181 ? 0.8 -17.875 -10.797 1 82.44 181 GLY B O 1
ATOM 4205 N N . GLY B 1 182 ? 0.945 -16.094 -12.125 1 81.06 182 GLY B N 1
ATOM 4206 C CA . GLY B 1 182 ? -0.378 -15.633 -11.742 1 81.06 182 GLY B CA 1
ATOM 4207 C C . GLY B 1 182 ? -1.483 -16.609 -12.109 1 81.06 182 GLY B C 1
ATOM 4208 O O . GLY B 1 182 ? -2.355 -16.891 -11.289 1 81.06 182 GLY B O 1
ATOM 4209 N N . HIS B 1 183 ? -1.419 -17.141 -13.273 1 86.19 183 HIS B N 1
ATOM 4210 C CA . HIS B 1 183 ? -2.404 -18.109 -13.75 1 86.19 183 HIS B CA 1
ATOM 4211 C C . HIS B 1 183 ? -2.365 -19.391 -12.914 1 86.19 183 HIS B C 1
ATOM 4213 O O . HIS B 1 183 ? -3.412 -19.938 -12.555 1 86.19 183 HIS B O 1
ATOM 4219 N N . GLU B 1 184 ? -1.153 -19.766 -12.586 1 89.25 184 GLU B N 1
ATOM 4220 C CA . GLU B 1 184 ? -0.994 -20.984 -11.82 1 89.25 184 GLU B CA 1
ATOM 4221 C C . GLU B 1 184 ? -1.594 -20.859 -10.422 1 89.25 184 GLU B C 1
ATOM 4223 O O . GLU B 1 184 ? -2.201 -21.797 -9.906 1 89.25 184 GLU B O 1
ATOM 4228 N N . GLN B 1 185 ? -1.407 -19.75 -9.875 1 91.31 185 GLN B N 1
ATOM 4229 C CA . GLN B 1 185 ? -1.967 -19.5 -8.547 1 91.31 185 GLN B CA 1
ATOM 4230 C C . GLN B 1 185 ? -3.486 -19.641 -8.562 1 91.31 185 GLN B C 1
ATOM 4232 O O . GLN B 1 185 ? -4.059 -20.359 -7.742 1 91.31 185 GLN B O 1
ATOM 4237 N N . LEU B 1 186 ? -4.129 -19.047 -9.508 1 94.44 186 LEU B N 1
ATOM 4238 C CA . LEU B 1 186 ? -5.586 -19.109 -9.594 1 94.44 186 LEU B CA 1
ATOM 4239 C C . LEU B 1 186 ? -6.051 -20.531 -9.922 1 94.44 186 LEU B C 1
ATOM 4241 O O . LEU B 1 186 ? -7.086 -20.969 -9.422 1 94.44 186 LEU B O 1
ATOM 4245 N N . ARG B 1 187 ? -5.32 -21.203 -10.719 1 94.44 187 ARG B N 1
ATOM 4246 C CA . ARG B 1 187 ? -5.66 -22.578 -11.094 1 94.44 187 ARG B CA 1
ATOM 4247 C C . ARG B 1 187 ? -5.652 -23.5 -9.883 1 94.44 187 ARG B C 1
ATOM 4249 O O . ARG B 1 187 ? -6.523 -24.359 -9.742 1 94.44 187 ARG B O 1
ATOM 4256 N N . ILE B 1 188 ? -4.668 -23.312 -9.023 1 93.94 188 ILE B N 1
ATOM 4257 C CA . ILE B 1 188 ? -4.609 -24.125 -7.812 1 93.94 188 ILE B CA 1
ATOM 4258 C C . ILE B 1 188 ? -5.828 -23.859 -6.941 1 93.94 188 ILE B C 1
ATOM 4260 O O . ILE B 1 188 ? -6.457 -24.781 -6.426 1 93.94 188 ILE B O 1
ATOM 4264 N N . PHE B 1 189 ? -6.215 -22.609 -6.785 1 94.5 189 PHE B N 1
ATOM 4265 C CA . PHE B 1 189 ? -7.434 -22.266 -6.055 1 94.5 189 PHE B CA 1
ATOM 4266 C C . PHE B 1 189 ? -8.648 -22.922 -6.699 1 94.5 189 PHE B C 1
ATOM 4268 O O . PHE B 1 189 ? -9.516 -23.469 -6.004 1 94.5 189 PHE B O 1
ATOM 4275 N N . GLY B 1 190 ? -8.719 -22.828 -8.039 1 96.88 190 GLY B N 1
ATOM 4276 C CA . GLY B 1 190 ? -9.805 -23.469 -8.766 1 96.88 190 GLY B CA 1
ATOM 4277 C C . GLY B 1 190 ? -9.914 -24.953 -8.477 1 96.88 190 GLY B C 1
ATOM 4278 O O . GLY B 1 190 ? -11.016 -25.469 -8.258 1 96.88 190 GLY B O 1
ATOM 4279 N N . LYS B 1 191 ? -8.797 -25.625 -8.445 1 96.44 191 LYS B N 1
ATOM 4280 C CA . LYS B 1 191 ? -8.766 -27.062 -8.164 1 96.44 191 LYS B CA 1
ATOM 4281 C C . LYS B 1 191 ? -9.258 -27.344 -6.75 1 96.44 191 LYS B C 1
ATOM 4283 O O . LYS B 1 191 ? -10.031 -28.281 -6.535 1 96.44 191 LYS B O 1
ATOM 4288 N N . ILE B 1 192 ? -8.836 -26.562 -5.816 1 94.62 192 ILE B N 1
ATOM 4289 C CA . ILE B 1 192 ? -9.219 -26.75 -4.418 1 94.62 192 ILE B CA 1
ATOM 4290 C C . ILE B 1 192 ? -10.727 -26.547 -4.266 1 94.62 192 ILE B C 1
ATOM 4292 O O . ILE B 1 192 ? -11.383 -27.297 -3.539 1 94.62 192 ILE B O 1
ATOM 4296 N N . LEU B 1 193 ? -11.25 -25.594 -5.004 1 96.25 193 LEU B N 1
ATOM 4297 C CA . LEU B 1 193 ? -12.656 -25.234 -4.867 1 96.25 193 LEU B CA 1
ATOM 4298 C C . LEU B 1 193 ? -13.531 -26.078 -5.789 1 96.25 193 LEU B C 1
ATOM 4300 O O . LEU B 1 193 ? -14.75 -26.094 -5.641 1 96.25 193 LEU B O 1
ATOM 4304 N N . GLY B 1 194 ? -12.883 -26.719 -6.766 1 97.19 194 GLY B N 1
ATOM 4305 C CA . GLY B 1 194 ? -13.625 -27.469 -7.766 1 97.19 194 GLY B CA 1
ATOM 4306 C C . GLY B 1 194 ? -14.266 -26.594 -8.828 1 97.19 194 GLY B C 1
ATOM 4307 O O . GLY B 1 194 ? -15.352 -26.891 -9.312 1 97.19 194 GLY B O 1
ATOM 4308 N N . VAL B 1 195 ? -13.68 -25.484 -9.102 1 97.69 195 VAL B N 1
ATOM 4309 C CA . VAL B 1 195 ? -14.219 -24.516 -10.047 1 97.69 195 VAL B CA 1
ATOM 4310 C C . VAL B 1 195 ? -13.312 -24.406 -11.266 1 97.69 195 VAL B C 1
ATOM 4312 O O . VAL B 1 195 ? -12.086 -24.375 -11.141 1 97.69 195 VAL B O 1
ATOM 4315 N N . PRO B 1 196 ? -13.859 -24.422 -12.469 1 97.12 196 PRO B N 1
ATOM 4316 C CA . PRO B 1 196 ? -13.016 -24.266 -13.656 1 97.12 196 PRO B CA 1
ATOM 4317 C C . PRO B 1 196 ? -12.367 -22.891 -13.758 1 97.12 196 PRO B C 1
ATOM 4319 O O . PRO B 1 196 ? -12.992 -21.891 -13.398 1 97.12 196 PRO B O 1
ATOM 4322 N N . VAL B 1 197 ? -11.133 -22.891 -14.25 1 97 197 VAL B N 1
ATOM 4323 C CA . VAL B 1 197 ? -10.375 -21.656 -14.469 1 97 197 VAL B CA 1
ATOM 4324 C C . VAL B 1 197 ? -9.969 -21.547 -15.938 1 97 197 VAL B C 1
ATOM 4326 O O . VAL B 1 197 ? -9.414 -22.5 -16.5 1 97 197 VAL B O 1
ATOM 4329 N N . HIS B 1 198 ? -10.258 -20.453 -16.547 1 95.62 198 HIS B N 1
ATOM 4330 C CA . HIS B 1 198 ? -9.906 -20.203 -17.953 1 95.62 198 HIS B CA 1
ATOM 4331 C C . HIS B 1 198 ? -9.039 -18.953 -18.094 1 95.62 198 HIS B C 1
ATOM 4333 O O . HIS B 1 198 ? -9.266 -17.953 -17.406 1 95.62 198 HIS B O 1
ATOM 4339 N N . ALA B 1 199 ? -8.109 -19.047 -18.953 1 94.19 199 ALA B N 1
ATOM 4340 C CA . ALA B 1 199 ? -7.277 -17.891 -19.281 1 94.19 199 ALA B CA 1
ATOM 4341 C C . ALA B 1 199 ? -7.801 -17.156 -20.5 1 94.19 199 ALA B C 1
ATOM 4343 O O . ALA B 1 199 ? -8.172 -17.781 -21.5 1 94.19 199 ALA B O 1
ATOM 4344 N N . VAL B 1 200 ? -7.883 -15.867 -20.375 1 92.62 200 VAL B N 1
ATOM 4345 C CA . VAL B 1 200 ? -8.359 -15.016 -21.453 1 92.62 200 VAL B CA 1
ATOM 4346 C C . VAL B 1 200 ? -7.23 -14.086 -21.922 1 92.62 200 VAL B C 1
ATOM 4348 O O . VAL B 1 200 ? -6.598 -13.414 -21.094 1 92.62 200 VAL B O 1
ATOM 4351 N N . LYS B 1 201 ? -7.043 -13.93 -23.219 1 86.94 201 LYS B N 1
ATOM 4352 C CA . LYS B 1 201 ? -5.91 -13.18 -23.75 1 86.94 201 LYS B CA 1
ATOM 4353 C C . LYS B 1 201 ? -6.336 -11.797 -24.219 1 86.94 201 LYS B C 1
ATOM 4355 O O . LYS B 1 201 ? -5.59 -10.828 -24.078 1 86.94 201 LYS B O 1
ATOM 4360 N N . ASP B 1 202 ? -7.5 -11.781 -24.875 1 88.69 202 ASP B N 1
ATOM 4361 C CA . ASP B 1 202 ? -7.965 -10.508 -25.422 1 88.69 202 ASP B CA 1
ATOM 4362 C C . ASP B 1 202 ? -9.484 -10.414 -25.359 1 88.69 202 ASP B C 1
ATOM 4364 O O . ASP B 1 202 ? -10.141 -11.242 -24.734 1 88.69 202 ASP B O 1
ATOM 4368 N N . GLY B 1 203 ? -9.961 -9.398 -25.969 1 90.81 203 GLY B N 1
ATOM 4369 C CA . GLY B 1 203 ? -11.391 -9.125 -25.922 1 90.81 203 GLY B CA 1
ATOM 4370 C C . GLY B 1 203 ? -12.219 -10.203 -26.594 1 90.81 203 GLY B C 1
ATOM 4371 O O . GLY B 1 203 ? -13.297 -10.562 -26.109 1 90.81 203 GLY B O 1
ATOM 4372 N N . GLY B 1 204 ? -11.711 -10.625 -27.734 1 92.19 204 GLY B N 1
ATOM 4373 C CA . GLY B 1 204 ? -12.406 -11.695 -28.422 1 92.19 204 GLY B CA 1
ATOM 4374 C C . GLY B 1 204 ? -12.492 -12.969 -27.609 1 92.19 204 GLY B C 1
ATOM 4375 O O . GLY B 1 204 ? -13.547 -13.602 -27.531 1 92.19 204 GLY B O 1
ATOM 4376 N N . ASP B 1 205 ? -11.445 -13.305 -26.969 1 94 205 ASP B N 1
ATOM 4377 C CA . ASP B 1 205 ? -11.398 -14.469 -26.094 1 94 205 ASP B CA 1
ATOM 4378 C C . ASP B 1 205 ? -12.375 -14.312 -24.922 1 94 205 ASP B C 1
ATOM 4380 O O . ASP B 1 205 ? -13.023 -15.273 -24.516 1 94 205 ASP B O 1
ATOM 4384 N N . LEU B 1 206 ? -12.398 -13.141 -24.391 1 95.12 206 LEU B N 1
ATOM 4385 C CA . LEU B 1 206 ? -13.297 -12.867 -23.266 1 95.12 206 LEU B CA 1
ATOM 4386 C C . LEU B 1 206 ? -14.75 -13.07 -23.672 1 95.12 206 LEU B C 1
ATOM 4388 O O . LEU B 1 206 ? -15.516 -13.711 -22.953 1 95.12 206 LEU B O 1
ATOM 4392 N N . GLN B 1 207 ? -15.109 -12.609 -24.781 1 95.19 207 GLN B N 1
ATOM 4393 C CA . GLN B 1 207 ? -16.469 -12.75 -25.297 1 95.19 207 GLN B CA 1
ATOM 4394 C C . GLN B 1 207 ? -16.844 -14.219 -25.453 1 95.19 207 GLN B C 1
ATOM 4396 O O . GLN B 1 207 ? -17.938 -14.633 -25.062 1 95.19 207 GLN B O 1
ATOM 4401 N N . LEU B 1 208 ? -15.93 -14.906 -26.062 1 95.31 208 LEU B N 1
ATOM 4402 C CA . LEU B 1 208 ? -16.172 -16.328 -26.281 1 95.31 208 LEU B CA 1
ATOM 4403 C C . LEU B 1 208 ? -16.297 -17.078 -24.953 1 95.31 208 LEU B C 1
ATOM 4405 O O . LEU B 1 208 ? -17.188 -17.906 -24.797 1 95.31 208 LEU B O 1
ATOM 4409 N N . ALA B 1 209 ? -15.422 -16.797 -24.031 1 96.44 209 ALA B N 1
ATOM 4410 C CA . ALA B 1 209 ? -15.438 -17.438 -22.719 1 96.44 209 ALA B CA 1
ATOM 4411 C C . ALA B 1 209 ? -16.734 -17.141 -21.969 1 96.44 209 ALA B C 1
ATOM 4413 O O . ALA B 1 209 ? -17.344 -18.047 -21.406 1 96.44 209 ALA B O 1
ATOM 4414 N N . LEU B 1 210 ? -17.156 -15.898 -22 1 96.69 210 LEU B N 1
ATOM 4415 C CA . LEU B 1 210 ? -18.359 -15.508 -21.281 1 96.69 210 LEU B CA 1
ATOM 4416 C C . LEU B 1 210 ? -19.594 -16.141 -21.922 1 96.69 210 LEU B C 1
ATOM 4418 O O . LEU B 1 210 ? -20.547 -16.484 -21.219 1 96.69 210 LEU B O 1
ATOM 4422 N N . ALA B 1 211 ? -19.578 -16.312 -23.219 1 95.81 211 ALA B N 1
ATOM 4423 C CA . ALA B 1 211 ? -20.672 -16.984 -23.906 1 95.81 211 ALA B CA 1
ATOM 4424 C C . ALA B 1 211 ? -20.766 -18.438 -23.484 1 95.81 211 ALA B C 1
ATOM 4426 O O . ALA B 1 211 ? -21.859 -18.969 -23.266 1 95.81 211 ALA B O 1
ATOM 4427 N N . GLU B 1 212 ? -19.625 -19.031 -23.359 1 95.75 212 GLU B N 1
ATOM 4428 C CA . GLU B 1 212 ? -19.578 -20.438 -22.953 1 95.75 212 GLU B CA 1
ATOM 4429 C C . GLU B 1 212 ? -20.016 -20.625 -21.5 1 95.75 212 GLU B C 1
ATOM 4431 O O . GLU B 1 212 ? -20.547 -21.672 -21.141 1 95.75 212 GLU B O 1
ATOM 4436 N N . LEU B 1 213 ? -19.859 -19.578 -20.688 1 96.69 213 LEU B N 1
ATOM 4437 C CA . LEU B 1 213 ? -20.109 -19.672 -19.25 1 96.69 213 LEU B CA 1
ATOM 4438 C C . LEU B 1 213 ? -21.453 -19.031 -18.906 1 96.69 213 LEU B C 1
ATOM 4440 O O . LEU B 1 213 ? -21.703 -18.703 -17.75 1 96.69 213 LEU B O 1
ATOM 4444 N N . ARG B 1 214 ? -22.297 -18.859 -19.844 1 94.44 214 ARG B N 1
ATOM 4445 C CA . ARG B 1 214 ? -23.547 -18.141 -19.672 1 94.44 214 ARG B CA 1
ATOM 4446 C C . ARG B 1 214 ? -24.453 -18.875 -18.672 1 94.44 214 ARG B C 1
ATOM 4448 O O . ARG B 1 214 ? -25.312 -18.25 -18.047 1 94.44 214 ARG B O 1
ATOM 4455 N N . ASN B 1 215 ? -24.234 -20.125 -18.469 1 95.06 215 ASN B N 1
ATOM 4456 C CA . ASN B 1 215 ? -25.078 -20.906 -17.594 1 95.06 215 ASN B CA 1
ATOM 4457 C C . ASN B 1 215 ? -24.578 -20.875 -16.156 1 95.06 215 ASN B C 1
ATOM 4459 O O . ASN B 1 215 ? -25.234 -21.391 -15.242 1 95.06 215 ASN B O 1
ATOM 4463 N N . LYS B 1 216 ? -23.469 -20.312 -15.914 1 96.94 216 LYS B N 1
ATOM 4464 C CA . LYS B 1 216 ? -22.953 -20.156 -14.555 1 96.94 216 LYS B CA 1
ATOM 4465 C C . LYS B 1 216 ? -23.672 -19.016 -13.828 1 96.94 216 LYS B C 1
ATOM 4467 O O . LYS B 1 216 ? -24.016 -18 -14.43 1 96.94 216 LYS B O 1
ATOM 4472 N N . HIS B 1 217 ? -23.891 -19.25 -12.57 1 97.44 217 HIS B N 1
ATOM 4473 C CA . HIS B 1 217 ? -24.531 -18.25 -11.734 1 97.44 217 HIS B CA 1
ATOM 4474 C C . HIS B 1 217 ? -23.609 -17.047 -11.523 1 97.44 217 HIS B C 1
ATOM 4476 O O . HIS B 1 217 ? -24.062 -15.898 -11.547 1 97.44 217 HIS B O 1
ATOM 4482 N N . MET B 1 218 ? -22.312 -17.375 -11.32 1 97.31 218 MET B N 1
ATOM 4483 C CA . MET B 1 218 ? -21.344 -16.312 -11.055 1 97.31 218 MET B CA 1
ATOM 4484 C C . MET B 1 218 ? -20.031 -16.594 -11.773 1 97.31 218 MET B C 1
ATOM 4486 O O . MET B 1 218 ? -19.5 -17.719 -11.711 1 97.31 218 MET B O 1
ATOM 4490 N N . VAL B 1 219 ? -19.547 -15.609 -12.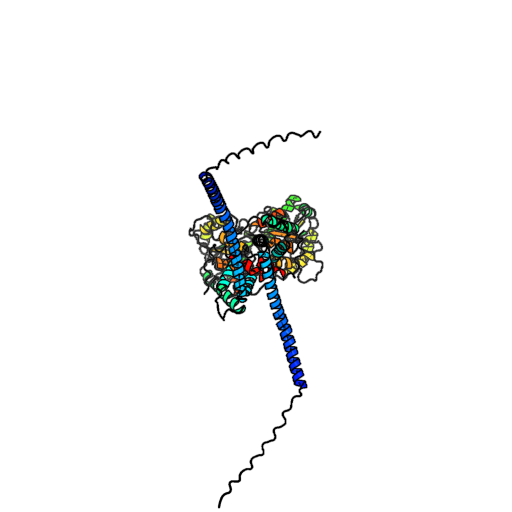484 1 98.25 219 VAL B N 1
ATOM 4491 C CA . VAL B 1 219 ? -18.234 -15.656 -13.125 1 98.25 219 VAL B CA 1
ATOM 4492 C C . VAL B 1 219 ? -17.359 -14.547 -12.562 1 98.25 219 VAL B C 1
ATOM 4494 O O . VAL B 1 219 ? -17.734 -13.375 -12.555 1 98.25 219 VAL B O 1
ATOM 4497 N N . LEU B 1 220 ? -16.234 -14.906 -12.039 1 98.31 220 LEU B N 1
ATOM 4498 C CA . LEU B 1 220 ? -15.281 -13.945 -11.477 1 98.31 220 LEU B CA 1
ATOM 4499 C C . LEU B 1 220 ? -14.047 -13.82 -12.359 1 98.31 220 LEU B C 1
ATOM 4501 O O . LEU B 1 220 ? -13.438 -14.828 -12.727 1 98.31 220 LEU B O 1
ATOM 4505 N N . ILE B 1 221 ? -13.695 -12.602 -12.656 1 97.69 221 ILE B N 1
ATOM 4506 C CA . ILE B 1 221 ? -12.547 -12.328 -13.516 1 97.69 221 ILE B CA 1
ATOM 4507 C C . ILE B 1 221 ? -11.414 -11.734 -12.68 1 97.69 221 ILE B C 1
ATOM 4509 O O . ILE B 1 221 ? -11.547 -10.633 -12.133 1 97.69 221 ILE B O 1
ATOM 4513 N N . ASP B 1 222 ? -10.32 -12.438 -12.594 1 97.19 222 ASP B N 1
ATOM 4514 C CA . ASP B 1 222 ? -9.086 -11.945 -11.992 1 97.19 222 ASP B CA 1
ATOM 4515 C C . ASP B 1 222 ? -8.25 -11.172 -13.016 1 97.19 222 ASP B C 1
ATOM 4517 O O . ASP B 1 222 ? -7.703 -11.766 -13.945 1 97.19 222 ASP B O 1
ATOM 4521 N N . THR B 1 223 ? -8.133 -9.93 -12.828 1 95.12 223 THR B N 1
ATOM 4522 C CA . THR B 1 223 ? -7.453 -9.109 -13.828 1 95.12 223 THR B CA 1
ATOM 4523 C C . THR B 1 223 ? -6.004 -8.859 -13.43 1 95.12 223 THR B C 1
ATOM 4525 O O . THR B 1 223 ? -5.625 -9.07 -12.273 1 95.12 223 THR B O 1
ATOM 4528 N N . ILE B 1 224 ? -5.254 -8.375 -14.359 1 90.56 224 ILE B N 1
ATOM 4529 C CA . ILE B 1 224 ? -3.863 -8.008 -14.117 1 90.56 224 ILE B CA 1
ATOM 4530 C C . ILE B 1 224 ? -3.805 -6.762 -13.234 1 90.56 224 ILE B C 1
ATOM 4532 O O . ILE B 1 224 ? -4.598 -5.836 -13.406 1 90.56 224 ILE B O 1
ATOM 4536 N N . GLY B 1 225 ? -2.881 -6.852 -12.289 1 90.75 225 GLY B N 1
ATOM 4537 C CA . GLY B 1 225 ? -2.6 -5.648 -11.523 1 90.75 225 GLY B CA 1
ATOM 4538 C C . GLY B 1 225 ? -1.628 -4.711 -12.211 1 90.75 225 GLY B C 1
ATOM 4539 O O . GLY B 1 225 ? -0.574 -5.141 -12.688 1 90.75 225 GLY B O 1
ATOM 4540 N N . MET B 1 226 ? -1.992 -3.428 -12.273 1 88.38 226 MET B N 1
ATOM 4541 C CA . MET B 1 226 ? -1.141 -2.436 -12.922 1 88.38 226 MET B CA 1
ATOM 4542 C C . MET B 1 226 ? -1.182 -1.109 -12.172 1 88.38 226 MET B C 1
ATOM 4544 O O . MET B 1 226 ? -2.162 -0.807 -11.492 1 88.38 226 MET B O 1
ATOM 4548 N N . SER B 1 227 ? -0.05 -0.406 -12.406 1 90.94 227 SER B N 1
ATOM 4549 C CA . SER B 1 227 ? -0.038 0.957 -11.883 1 90.94 227 SER B CA 1
ATOM 4550 C C . SER B 1 227 ? -1.183 1.78 -12.469 1 90.94 227 SER B C 1
ATOM 4552 O O . SER B 1 227 ? -1.484 1.681 -13.656 1 90.94 227 SER B O 1
ATOM 4554 N N . GLN B 1 228 ? -1.788 2.59 -11.594 1 90.75 228 GLN B N 1
ATOM 4555 C CA . GLN B 1 228 ? -2.877 3.451 -12.039 1 90.75 228 GLN B CA 1
ATOM 4556 C C . GLN B 1 228 ? -2.395 4.449 -13.094 1 90.75 228 GLN B C 1
ATOM 4558 O O . GLN B 1 228 ? -3.203 5.082 -13.773 1 90.75 228 GLN B O 1
ATOM 4563 N N . ARG B 1 229 ? -1.105 4.539 -13.258 1 87.12 229 ARG B N 1
ATOM 4564 C CA . ARG B 1 229 ? -0.546 5.48 -14.219 1 87.12 229 ARG B CA 1
ATOM 4565 C C . ARG B 1 229 ? -0.221 4.781 -15.539 1 87.12 229 ARG B C 1
ATOM 4567 O O . ARG B 1 229 ? 0.17 5.43 -16.516 1 87.12 229 ARG B O 1
ATOM 4574 N N . ASP B 1 230 ? -0.388 3.518 -15.492 1 87.12 230 ASP B N 1
ATOM 4575 C CA . ASP B 1 230 ? -0.155 2.752 -16.719 1 87.12 230 ASP B CA 1
ATOM 4576 C C . ASP B 1 230 ? -1.271 2.986 -17.734 1 87.12 230 ASP B C 1
ATOM 4578 O O . ASP B 1 230 ? -2.453 2.859 -17.406 1 87.12 230 ASP B O 1
ATOM 4582 N N . ARG B 1 231 ? -0.948 3.176 -18.969 1 83.06 231 ARG B N 1
ATOM 4583 C CA . ARG B 1 231 ? -1.902 3.447 -20.031 1 83.06 231 ARG B CA 1
ATOM 4584 C C . ARG B 1 231 ? -2.752 2.217 -20.344 1 83.06 231 ARG B C 1
ATOM 4586 O O . ARG B 1 231 ? -3.879 2.34 -20.828 1 83.06 231 ARG B O 1
ATOM 4593 N N . THR B 1 232 ? -2.27 1.126 -20 1 86.19 232 THR B N 1
ATOM 4594 C CA . THR B 1 232 ? -2.953 -0.121 -20.328 1 86.19 232 THR B CA 1
ATOM 4595 C C . THR B 1 232 ? -4.18 -0.31 -19.438 1 86.19 232 THR B C 1
ATOM 4597 O O . THR B 1 232 ? -5.035 -1.154 -19.719 1 86.19 232 THR B O 1
ATOM 4600 N N . VAL B 1 233 ? -4.312 0.503 -18.375 1 90.12 233 VAL B N 1
ATOM 4601 C CA . VAL B 1 233 ? -5.496 0.437 -17.531 1 90.12 233 VAL B CA 1
ATOM 4602 C C . VAL B 1 233 ? -6.746 0.727 -18.359 1 90.12 233 VAL B C 1
ATOM 4604 O O . VAL B 1 233 ? -7.738 -0.002 -18.266 1 90.12 233 VAL B O 1
ATOM 4607 N N . SER B 1 234 ? -6.656 1.708 -19.203 1 87.81 234 SER B N 1
ATOM 4608 C CA . SER B 1 234 ? -7.785 2.074 -20.047 1 87.81 234 SER B CA 1
ATOM 4609 C C . SER B 1 234 ? -8.125 0.958 -21.031 1 87.81 234 SER B C 1
ATOM 4611 O O . SER B 1 234 ? -9.297 0.711 -21.312 1 87.81 234 SER B O 1
ATOM 4613 N N . ASP B 1 235 ? -7.098 0.277 -21.5 1 87.25 235 ASP B N 1
ATOM 4614 C CA . ASP B 1 235 ? -7.305 -0.837 -22.422 1 87.25 235 ASP B CA 1
ATOM 4615 C C . ASP B 1 235 ? -8.039 -1.985 -21.734 1 87.25 235 ASP B C 1
ATOM 4617 O O . ASP B 1 235 ? -8.922 -2.611 -22.328 1 87.25 235 ASP B O 1
ATOM 4621 N N . GLN B 1 236 ? -7.668 -2.209 -20.531 1 90.25 236 GLN B N 1
ATOM 4622 C CA . GLN B 1 236 ? -8.32 -3.264 -19.766 1 90.25 236 GLN B CA 1
ATOM 4623 C C . GLN B 1 236 ? -9.797 -2.941 -19.531 1 90.25 236 GLN B C 1
ATOM 4625 O O . GLN B 1 236 ? -10.656 -3.811 -19.672 1 90.25 236 GLN B O 1
ATOM 4630 N N . ILE B 1 237 ? -10.055 -1.735 -19.172 1 91.25 237 ILE B N 1
ATOM 4631 C CA . ILE B 1 237 ? -11.422 -1.294 -18.938 1 91.25 237 ILE B CA 1
ATOM 4632 C C . ILE B 1 237 ? -12.242 -1.422 -20.219 1 91.25 237 ILE B C 1
ATOM 4634 O O . ILE B 1 237 ? -13.375 -1.91 -20.188 1 91.25 237 ILE B O 1
ATOM 4638 N N . ALA B 1 238 ? -11.641 -1.067 -21.312 1 88.56 238 ALA B N 1
ATOM 4639 C CA . ALA B 1 238 ? -12.32 -1.151 -22.609 1 88.56 238 ALA B CA 1
ATOM 4640 C C . ALA B 1 238 ? -12.633 -2.6 -22.969 1 88.56 238 ALA B C 1
ATOM 4642 O O . ALA B 1 238 ? -13.719 -2.896 -23.484 1 88.56 238 ALA B O 1
ATOM 4643 N N . MET B 1 239 ? -11.727 -3.418 -22.656 1 89.94 239 MET B N 1
ATOM 4644 C CA . MET B 1 239 ? -11.922 -4.84 -22.938 1 89.94 239 MET B CA 1
ATOM 4645 C C . MET B 1 239 ? -13.102 -5.391 -22.141 1 89.94 239 MET B C 1
ATOM 4647 O O . MET B 1 239 ? -13.938 -6.113 -22.688 1 89.94 239 MET B O 1
ATOM 4651 N N . LEU B 1 240 ? -13.18 -5.043 -20.906 1 92.06 240 LEU B N 1
ATOM 4652 C CA . LEU B 1 240 ? -14.242 -5.531 -20.047 1 92.06 240 LEU B CA 1
ATOM 4653 C C . LEU B 1 240 ? -15.594 -4.953 -20.453 1 92.06 240 LEU B C 1
ATOM 4655 O O . LEU B 1 240 ? -16.625 -5.629 -20.359 1 92.06 240 LEU B O 1
ATOM 4659 N N . HIS B 1 241 ? -15.602 -3.785 -20.922 1 88.38 241 HIS B N 1
ATOM 4660 C CA . HIS B 1 241 ? -16.828 -3.111 -21.344 1 88.38 241 HIS B CA 1
ATOM 4661 C C . HIS B 1 241 ? -17.297 -3.619 -22.703 1 88.38 241 HIS B C 1
ATOM 4663 O O . HIS B 1 241 ? -18.484 -3.549 -23.016 1 88.38 241 HIS B O 1
ATOM 4669 N N . GLY B 1 242 ? -16.422 -4.043 -23.516 1 84.38 242 GLY B N 1
ATOM 4670 C CA . GLY B 1 242 ? -16.719 -4.457 -24.891 1 84.38 242 GLY B CA 1
ATOM 4671 C C . GLY B 1 242 ? -17.406 -5.805 -24.953 1 84.38 242 GLY B C 1
ATOM 4672 O O . GLY B 1 242 ? -17.938 -6.18 -26 1 84.38 242 GLY B O 1
ATOM 4673 N N . ALA B 1 243 ? -17.484 -6.414 -23.859 1 85.44 243 ALA B N 1
ATOM 4674 C CA . ALA B 1 243 ? -18.141 -7.723 -23.844 1 85.44 243 ALA B CA 1
ATOM 4675 C C . ALA B 1 243 ? -19.656 -7.578 -23.953 1 85.44 243 ALA B C 1
ATOM 4677 O O . ALA B 1 243 ? -20.234 -6.613 -23.453 1 85.44 243 ALA B O 1
ATOM 4678 N N . ASP B 1 244 ? -20.281 -8.547 -24.594 1 88.69 244 ASP B N 1
ATOM 4679 C CA . ASP B 1 244 ? -21.734 -8.555 -24.75 1 88.69 244 ASP B CA 1
ATOM 4680 C C . ASP B 1 244 ? -22.422 -8.742 -23.391 1 88.69 244 ASP B C 1
ATOM 4682 O O . ASP B 1 244 ? -23.469 -8.141 -23.125 1 88.69 244 ASP B O 1
ATOM 4686 N N . THR B 1 245 ? -21.828 -9.586 -22.656 1 91 245 THR B N 1
ATOM 4687 C CA . THR B 1 245 ? -22.312 -9.781 -21.297 1 91 245 THR B CA 1
ATOM 4688 C C . THR B 1 245 ? -21.812 -8.664 -20.375 1 91 245 THR B C 1
ATOM 4690 O O . THR B 1 245 ? -20.609 -8.398 -20.312 1 91 245 THR B O 1
ATOM 4693 N N . PRO B 1 246 ? -22.734 -8.031 -19.719 1 92.38 246 PRO B N 1
ATOM 4694 C CA . PRO B 1 246 ? -22.312 -6.941 -18.828 1 92.38 246 PRO B CA 1
ATOM 4695 C C . PRO B 1 246 ? -21.375 -7.41 -17.719 1 92.38 246 PRO B C 1
ATOM 4697 O O . PRO B 1 246 ? -21.672 -8.383 -17.016 1 92.38 246 PRO B O 1
ATOM 4700 N N . VAL B 1 247 ? -20.297 -6.734 -17.594 1 94.69 247 VAL B N 1
ATOM 4701 C CA . VAL B 1 247 ? -19.312 -7.039 -16.562 1 94.69 247 VAL B CA 1
ATOM 4702 C C . VAL B 1 247 ? -19.344 -5.961 -15.484 1 94.69 247 VAL B C 1
ATOM 4704 O O . VAL B 1 247 ? -19.156 -4.777 -15.773 1 94.69 247 VAL B O 1
ATOM 4707 N N . GLN B 1 248 ? -19.594 -6.375 -14.266 1 95.12 248 GLN B N 1
ATOM 4708 C CA . GLN B 1 248 ? -19.5 -5.465 -13.133 1 95.12 248 GLN B CA 1
ATOM 4709 C C . GLN B 1 248 ? -18.078 -5.371 -12.602 1 95.12 248 GLN B C 1
ATOM 4711 O O . GLN B 1 248 ? -17.438 -6.395 -12.352 1 95.12 248 GLN B O 1
ATOM 4716 N N . ARG B 1 249 ? -17.625 -4.211 -12.492 1 96 249 ARG B N 1
ATOM 4717 C CA . ARG B 1 249 ? -16.234 -4.012 -12.07 1 96 249 ARG B CA 1
ATOM 4718 C C . ARG B 1 249 ? -16.172 -3.662 -10.586 1 96 249 ARG B C 1
ATOM 4720 O O . ARG B 1 249 ? -16.844 -2.736 -10.125 1 96 249 ARG B O 1
ATOM 4727 N N . LEU B 1 250 ? -15.391 -4.438 -9.844 1 96.81 250 LEU B N 1
ATOM 4728 C CA . LEU B 1 250 ? -15.094 -4.18 -8.445 1 96.81 250 LEU B CA 1
ATOM 4729 C C . LEU B 1 250 ? -13.648 -3.725 -8.266 1 96.81 250 LEU B C 1
ATOM 4731 O O . LEU B 1 250 ? -12.719 -4.418 -8.68 1 96.81 250 LEU B O 1
ATOM 4735 N N . LEU B 1 251 ? -13.5 -2.596 -7.652 1 97.75 251 LEU B N 1
ATOM 4736 C CA . LEU B 1 251 ? -12.164 -2.037 -7.449 1 97.75 251 LEU B CA 1
ATOM 4737 C C . LEU B 1 251 ? -11.625 -2.402 -6.07 1 97.75 251 LEU B C 1
ATOM 4739 O O . LEU B 1 251 ? -12.297 -2.178 -5.059 1 97.75 251 LEU B O 1
ATOM 4743 N N . LEU B 1 252 ? -10.508 -2.996 -6.062 1 98.56 252 LEU B N 1
ATOM 4744 C CA . LEU B 1 252 ? -9.852 -3.268 -4.785 1 98.56 252 LEU B CA 1
ATOM 4745 C C . LEU B 1 252 ? -8.977 -2.092 -4.363 1 98.56 252 LEU B C 1
ATOM 4747 O O . LEU B 1 252 ? -8.211 -1.562 -5.168 1 98.56 252 LEU B O 1
ATOM 4751 N N . LEU B 1 253 ? -9.117 -1.692 -3.129 1 98.38 253 LEU B N 1
ATOM 4752 C CA . LEU B 1 253 ? -8.352 -0.593 -2.553 1 98.38 253 LEU B CA 1
ATOM 4753 C C . LEU B 1 253 ? -7.523 -1.07 -1.363 1 98.38 253 LEU B C 1
ATOM 4755 O O . LEU B 1 253 ? -8.062 -1.678 -0.433 1 98.38 253 LEU B O 1
ATOM 4759 N N . ASN B 1 254 ? -6.242 -0.795 -1.439 1 98.12 254 ASN B N 1
ATOM 4760 C CA . ASN B 1 254 ? -5.32 -1.125 -0.358 1 98.12 254 ASN B CA 1
ATOM 4761 C C . ASN B 1 254 ? -5.453 -0.151 0.809 1 98.12 254 ASN B C 1
ATOM 4763 O O . ASN B 1 254 ? -5.09 1.02 0.691 1 98.12 254 ASN B O 1
ATOM 4767 N N . ALA B 1 255 ? -5.848 -0.654 1.949 1 97.38 255 ALA B N 1
ATOM 4768 C CA . ALA B 1 255 ? -6.164 0.2 3.092 1 97.38 255 ALA B CA 1
ATOM 4769 C C . ALA B 1 255 ? -4.898 0.829 3.672 1 97.38 255 ALA B C 1
ATOM 4771 O O . ALA B 1 255 ? -4.973 1.785 4.449 1 97.38 255 ALA B O 1
ATOM 4772 N N . THR B 1 256 ? -3.773 0.353 3.332 1 96.38 256 THR B N 1
ATOM 4773 C CA . THR B 1 256 ? -2.521 0.871 3.871 1 96.38 256 THR B CA 1
ATOM 4774 C C . THR B 1 256 ? -2.039 2.07 3.061 1 96.38 256 THR B C 1
ATOM 4776 O O . THR B 1 256 ? -1.135 2.791 3.486 1 96.38 256 THR B O 1
ATOM 4779 N N . SER B 1 257 ? -2.613 2.326 1.949 1 95.81 257 SER B N 1
ATOM 4780 C CA . SER B 1 257 ? -2.111 3.314 1.001 1 95.81 257 SER B CA 1
ATOM 4781 C C . SER B 1 257 ? -2.445 4.734 1.453 1 95.81 257 SER B C 1
ATOM 4783 O O . SER B 1 257 ? -3.432 4.949 2.16 1 95.81 257 SER B O 1
ATOM 4785 N N . HIS B 1 258 ? -1.647 5.617 0.944 1 90.06 258 HIS B N 1
ATOM 4786 C CA . HIS B 1 258 ? -1.913 7.035 1.156 1 90.06 258 HIS B CA 1
ATOM 4787 C C . HIS B 1 258 ? -3.18 7.473 0.427 1 90.06 258 HIS B C 1
ATOM 4789 O O . HIS B 1 258 ? -3.484 6.969 -0.655 1 90.06 258 HIS B O 1
ATOM 4795 N N . GLY B 1 259 ? -3.854 8.438 1.05 1 89.62 259 GLY B N 1
ATOM 4796 C CA . GLY B 1 259 ? -5.102 8.922 0.482 1 89.62 259 GLY B CA 1
ATOM 4797 C C . GLY B 1 259 ? -4.949 9.445 -0.935 1 89.62 259 GLY B C 1
ATOM 4798 O O . GLY B 1 259 ? -5.805 9.195 -1.788 1 89.62 259 GLY B O 1
ATOM 4799 N N . ASP B 1 260 ? -3.842 10.133 -1.205 1 86.44 260 ASP B N 1
ATOM 4800 C CA . ASP B 1 260 ? -3.613 10.672 -2.541 1 86.44 260 ASP B CA 1
ATOM 4801 C C . ASP B 1 260 ? -3.455 9.555 -3.566 1 86.44 260 ASP B C 1
ATOM 4803 O O . ASP B 1 260 ? -3.941 9.664 -4.695 1 86.44 260 ASP B O 1
ATOM 4807 N N . THR B 1 261 ? -2.764 8.609 -3.168 1 92.56 261 THR B N 1
ATOM 4808 C CA . THR B 1 261 ? -2.605 7.457 -4.047 1 92.56 261 THR B CA 1
ATOM 4809 C C . THR B 1 261 ? -3.953 6.789 -4.316 1 92.56 261 THR B C 1
ATOM 4811 O O . THR B 1 261 ? -4.273 6.461 -5.457 1 92.56 261 THR B O 1
ATOM 4814 N N . LEU B 1 262 ? -4.715 6.613 -3.271 1 95.44 262 LEU B N 1
ATOM 4815 C CA . LEU B 1 262 ? -6.039 6.02 -3.414 1 95.44 262 LEU B CA 1
ATOM 4816 C C . LEU B 1 262 ? -6.906 6.844 -4.359 1 95.44 262 LEU B C 1
ATOM 4818 O O . LEU B 1 262 ? -7.625 6.289 -5.191 1 95.44 262 LEU B O 1
ATOM 4822 N N . ASN B 1 263 ? -6.832 8.156 -4.227 1 90.69 263 ASN B N 1
ATOM 4823 C CA . ASN B 1 263 ? -7.57 9.039 -5.121 1 90.69 263 ASN B CA 1
ATOM 4824 C C . ASN B 1 263 ? -7.18 8.812 -6.578 1 90.69 263 ASN B C 1
ATOM 4826 O O . ASN B 1 263 ? -8.047 8.719 -7.453 1 90.69 263 ASN B O 1
ATOM 4830 N N . GLU B 1 264 ? -5.918 8.711 -6.824 1 90.5 264 GLU B N 1
ATOM 4831 C CA . GLU B 1 264 ? -5.438 8.453 -8.18 1 90.5 264 GLU B CA 1
ATOM 4832 C C . GLU B 1 264 ? -5.945 7.113 -8.703 1 90.5 264 GLU B C 1
ATOM 4834 O O . GLU B 1 264 ? -6.324 7 -9.867 1 90.5 264 GLU B O 1
ATOM 4839 N N . VAL B 1 265 ? -5.922 6.152 -7.855 1 94.75 265 VAL B N 1
ATOM 4840 C CA . VAL B 1 265 ? -6.352 4.812 -8.242 1 94.75 265 VAL B CA 1
ATOM 4841 C C . VAL B 1 265 ? -7.82 4.836 -8.648 1 94.75 265 VAL B C 1
ATOM 4843 O O . VAL B 1 265 ? -8.18 4.332 -9.711 1 94.75 265 VAL B O 1
ATOM 4846 N N . VAL B 1 266 ? -8.695 5.453 -7.848 1 94.31 266 VAL B N 1
ATOM 4847 C CA . VAL B 1 266 ? -10.117 5.496 -8.148 1 94.31 266 VAL B CA 1
ATOM 4848 C C . VAL B 1 266 ? -10.344 6.234 -9.469 1 94.31 266 VAL B C 1
ATOM 4850 O O . VAL B 1 266 ? -11.102 5.77 -10.32 1 94.31 266 VAL B O 1
ATOM 4853 N N . GLN B 1 267 ? -9.68 7.293 -9.656 1 90 267 GLN B N 1
ATOM 4854 C CA . GLN B 1 267 ? -9.852 8.086 -10.867 1 90 267 GLN B CA 1
ATOM 4855 C C . GLN B 1 267 ? -9.414 7.301 -12.102 1 90 267 GLN B C 1
ATOM 4857 O O . GLN B 1 267 ? -10.109 7.297 -13.117 1 90 267 GLN B O 1
ATOM 4862 N N . ALA B 1 268 ? -8.352 6.668 -11.984 1 90.75 268 ALA B N 1
ATOM 4863 C CA . ALA B 1 268 ? -7.805 5.926 -13.117 1 90.75 268 ALA B CA 1
ATOM 4864 C C . ALA B 1 268 ? -8.703 4.75 -13.484 1 90.75 268 ALA B C 1
ATOM 4866 O O . ALA B 1 268 ? -8.93 4.477 -14.672 1 90.75 268 ALA B O 1
ATOM 4867 N N . TYR B 1 269 ? -9.188 4.078 -12.5 1 93.94 269 TYR B N 1
ATOM 4868 C CA . TYR B 1 269 ? -9.93 2.848 -12.766 1 93.94 269 TYR B CA 1
ATOM 4869 C C . TYR B 1 269 ? -11.398 3.146 -13.031 1 93.94 269 TYR B C 1
ATOM 4871 O O . TYR B 1 269 ? -12.141 2.281 -13.508 1 93.94 269 TYR B O 1
ATOM 4879 N N . ARG B 1 270 ? -11.875 4.355 -12.602 1 88.12 270 ARG B N 1
ATOM 4880 C CA . ARG B 1 270 ? -13.234 4.773 -12.945 1 88.12 270 ARG B CA 1
ATOM 4881 C C . ARG B 1 270 ? -13.336 5.137 -14.422 1 88.12 270 ARG B C 1
ATOM 4883 O O . ARG B 1 270 ? -14.289 4.75 -15.102 1 88.12 270 ARG B O 1
ATOM 4890 N N . SER B 1 271 ? -12.367 6.336 -14.828 1 71.31 271 SER B N 1
ATOM 4891 C CA . SER B 1 271 ? -12.453 6.996 -16.125 1 71.31 271 SER B CA 1
ATOM 4892 C C . SER B 1 271 ? -11.781 6.164 -17.219 1 71.31 271 SER B C 1
ATOM 4894 O O . SER B 1 271 ? -10.773 5.496 -16.953 1 71.31 271 SER B O 1
ATOM 4896 N N . ALA B 1 272 ? -12.398 5.359 -17.922 1 53.19 272 ALA B N 1
ATOM 4897 C CA . ALA B 1 272 ? -11.641 5.129 -19.156 1 53.19 272 ALA B CA 1
ATOM 4898 C C . ALA B 1 272 ? -11.172 6.449 -19.766 1 53.19 272 ALA B C 1
ATOM 4900 O O . ALA B 1 272 ? -11.984 7.293 -20.141 1 53.19 272 ALA B O 1
ATOM 4901 N N . ALA B 1 273 ? -10.039 7.129 -19.078 1 44.22 273 ALA B N 1
ATOM 4902 C CA . ALA B 1 273 ? -9.578 8.484 -19.375 1 44.22 273 ALA B CA 1
ATOM 4903 C C . ALA B 1 273 ? -10.203 9 -20.672 1 44.22 273 ALA B C 1
ATOM 4905 O O . ALA B 1 273 ? -10.484 10.195 -20.797 1 44.22 273 ALA B O 1
ATOM 4906 N N . GLY B 1 274 ? -9.906 8.414 -21.859 1 41.28 274 GLY B N 1
ATOM 4907 C CA . GLY B 1 274 ? -10.086 8.922 -23.219 1 41.28 274 GLY B CA 1
ATOM 4908 C C . GLY B 1 274 ? -11.539 9.094 -23.594 1 41.28 274 GLY B C 1
ATOM 4909 O O . GLY B 1 274 ? -11.852 9.539 -24.703 1 41.28 274 GLY B O 1
ATOM 4910 N N . GLN B 1 275 ? -12.367 8.312 -23.266 1 43.38 275 GLN B N 1
ATOM 4911 C CA . GLN B 1 275 ? -13.656 8.445 -23.938 1 43.38 275 GLN B CA 1
ATOM 4912 C C . GLN B 1 275 ? -14.578 9.391 -23.172 1 43.38 275 GLN B C 1
ATOM 4914 O O . GLN B 1 275 ? -14.664 9.32 -21.938 1 43.38 275 GLN B O 1
ATOM 4919 N N . PRO B 1 276 ? -14.953 10.703 -23.859 1 42.31 276 PRO B N 1
ATOM 4920 C CA . PRO B 1 276 ? -15.984 11.602 -23.344 1 42.31 276 PRO B CA 1
ATOM 4921 C C . PRO B 1 276 ? -16.906 10.922 -22.344 1 42.31 276 PRO B C 1
ATOM 4923 O O . PRO B 1 276 ? -17.016 9.695 -22.328 1 42.31 276 PRO B O 1
ATOM 4926 N N . LYS B 1 277 ? -17.641 11.945 -21.5 1 43.28 277 LYS B N 1
ATOM 4927 C CA . LYS B 1 277 ? -18.766 11.641 -20.594 1 43.28 277 LYS B CA 1
ATOM 4928 C C . LYS B 1 277 ? -19.531 10.406 -21.062 1 43.28 277 LYS B C 1
ATOM 4930 O O . LYS B 1 277 ? -20.672 10.195 -20.672 1 43.28 277 LYS B O 1
ATOM 4935 N N . ALA B 1 278 ? -19.062 9.758 -22.047 1 37.56 278 ALA B N 1
ATOM 4936 C CA . ALA B 1 278 ? -19.922 8.648 -22.469 1 37.56 278 ALA B CA 1
ATOM 4937 C C . ALA B 1 278 ? -20.109 7.645 -21.328 1 37.56 278 ALA B C 1
ATOM 4939 O O . ALA B 1 278 ? -19.281 7.551 -20.422 1 37.56 278 ALA B O 1
ATOM 4940 N N . ALA B 1 279 ? -21.031 6.637 -21.375 1 49.75 279 ALA B N 1
ATOM 4941 C CA . ALA B 1 279 ? -21.891 5.707 -20.656 1 49.75 279 ALA B CA 1
ATOM 4942 C C . ALA B 1 279 ? -21.078 4.566 -20.047 1 49.75 279 ALA B C 1
ATOM 4944 O O . ALA B 1 279 ? -21.547 3.426 -19.984 1 49.75 279 ALA B O 1
ATOM 4945 N N . LEU B 1 280 ? -19.672 4.688 -20.078 1 52.53 280 LEU B N 1
ATOM 4946 C CA . LEU B 1 280 ? -19.219 3.42 -19.516 1 52.53 280 LEU B CA 1
ATOM 4947 C C . LEU B 1 280 ? -19.719 3.25 -18.094 1 52.53 280 LEU B C 1
ATOM 4949 O O . LEU B 1 280 ? -19.797 4.223 -17.344 1 52.53 280 LEU B O 1
ATOM 4953 N N . PRO B 1 281 ? -20.156 2.096 -17.906 1 57.97 281 PRO B N 1
ATOM 4954 C CA . PRO B 1 281 ? -20.688 1.861 -16.562 1 57.97 281 PRO B CA 1
ATOM 4955 C C . PRO B 1 281 ? -19.656 2.102 -15.461 1 57.97 281 PRO B C 1
ATOM 4957 O O . PRO B 1 281 ? -18.469 1.847 -15.664 1 57.97 281 PRO B O 1
ATOM 4960 N N . ASP B 1 282 ? -20.016 2.785 -14.5 1 79.56 282 ASP B N 1
ATOM 4961 C CA . ASP B 1 282 ? -19.266 3.133 -13.297 1 79.56 282 ASP B CA 1
ATOM 4962 C C . ASP B 1 282 ? -18.859 1.882 -12.523 1 79.56 282 ASP B C 1
ATOM 4964 O O . ASP B 1 282 ? -19.266 0.771 -12.875 1 79.56 282 ASP B O 1
ATOM 4968 N N . LEU B 1 283 ? -17.922 1.966 -11.75 1 93.12 283 LEU B N 1
ATOM 4969 C CA . LEU B 1 283 ? -17.547 0.932 -10.789 1 93.12 283 LEU B CA 1
ATOM 4970 C C . LEU B 1 283 ? -18.766 0.46 -10 1 93.12 283 LEU B C 1
ATOM 4972 O O . LEU B 1 283 ? -19.594 1.273 -9.578 1 93.12 283 LEU B O 1
ATOM 4976 N N . ALA B 1 284 ? -18.953 -0.822 -9.992 1 93.44 284 ALA B N 1
ATOM 4977 C CA . ALA B 1 284 ? -20.062 -1.404 -9.227 1 93.44 284 ALA B CA 1
ATOM 4978 C C . ALA B 1 284 ? -19.828 -1.224 -7.727 1 93.44 284 ALA B C 1
ATOM 4980 O O . ALA B 1 284 ? -20.781 -1.175 -6.945 1 93.44 284 ALA B O 1
ATOM 4981 N N . GLY B 1 285 ? -18.625 -1.186 -7.34 1 95.5 285 GLY B N 1
ATOM 4982 C CA . GLY B 1 285 ? -18.234 -1.021 -5.949 1 95.5 285 GLY B CA 1
ATOM 4983 C C . GLY B 1 285 ? -16.75 -1.273 -5.719 1 95.5 285 GLY B C 1
ATOM 4984 O O . GLY B 1 285 ? -15.969 -1.287 -6.668 1 95.5 285 GLY B O 1
ATOM 4985 N N . CYS B 1 286 ? -16.438 -1.445 -4.402 1 97.62 286 CYS B N 1
ATOM 4986 C CA . CYS B 1 286 ? -15.039 -1.699 -4.086 1 97.62 286 CYS B CA 1
ATOM 4987 C C . CYS B 1 286 ? -14.914 -2.688 -2.932 1 97.62 286 CYS B C 1
ATOM 4989 O O . CYS B 1 286 ? -15.906 -3.02 -2.279 1 97.62 286 CYS B O 1
ATOM 4991 N N . ILE B 1 287 ? -13.789 -3.236 -2.854 1 98.25 287 ILE B N 1
ATOM 4992 C CA . ILE B 1 287 ? -13.383 -4.105 -1.755 1 98.25 287 ILE B CA 1
ATOM 4993 C C . ILE B 1 287 ? -12.141 -3.537 -1.08 1 98.25 287 ILE B C 1
ATOM 4995 O O . ILE B 1 287 ? -11.148 -3.227 -1.749 1 98.25 287 ILE B O 1
ATOM 4999 N N . LEU B 1 288 ? -12.219 -3.301 0.232 1 98.38 288 LEU B N 1
ATOM 5000 C CA . LEU B 1 288 ? -11.062 -2.83 0.978 1 98.38 288 LEU B CA 1
ATOM 5001 C C . LEU B 1 288 ? -10.203 -4 1.444 1 98.38 288 LEU B C 1
ATOM 5003 O O . LEU B 1 288 ? -10.703 -4.934 2.074 1 98.38 288 LEU B O 1
ATOM 5007 N N . THR B 1 289 ? -8.945 -3.926 1.097 1 98.12 289 THR B N 1
ATOM 5008 C CA . THR B 1 289 ? -8.055 -5.035 1.436 1 98.12 289 THR B CA 1
ATOM 5009 C C . THR B 1 289 ? -6.973 -4.582 2.41 1 98.12 289 THR B C 1
ATOM 5011 O O . THR B 1 289 ? -6.742 -3.381 2.576 1 98.12 289 THR B O 1
ATOM 5014 N N . LYS B 1 290 ? -6.352 -5.578 3.186 1 96.81 290 LYS B N 1
ATOM 5015 C CA . LYS B 1 290 ? -5.203 -5.402 4.07 1 96.81 290 LYS B CA 1
ATOM 5016 C C . LYS B 1 290 ? -5.555 -4.516 5.258 1 96.81 290 LYS B C 1
ATOM 5018 O O . LYS B 1 290 ? -4.742 -3.699 5.695 1 96.81 290 LYS B O 1
ATOM 5023 N N . LEU B 1 291 ? -6.746 -4.656 5.719 1 95.38 291 LEU B N 1
ATOM 5024 C CA . LEU B 1 291 ? -7.148 -3.902 6.902 1 95.38 291 LEU B CA 1
ATOM 5025 C C . LEU B 1 291 ? -6.305 -4.297 8.109 1 95.38 291 LEU B C 1
ATOM 5027 O O . LEU B 1 291 ? -6.059 -3.477 9 1 95.38 291 LEU B O 1
ATOM 5031 N N . ASP B 1 292 ? -5.809 -5.531 8.07 1 93.12 292 ASP B N 1
ATOM 5032 C CA . ASP B 1 292 ? -4.973 -6.051 9.148 1 93.12 292 ASP B CA 1
ATOM 5033 C C . ASP B 1 292 ? -3.609 -5.367 9.172 1 93.12 292 ASP B C 1
ATOM 5035 O O . ASP B 1 292 ? -2.908 -5.395 10.18 1 93.12 292 ASP B O 1
ATOM 5039 N N . GLU B 1 293 ? -3.246 -4.762 8.094 1 94.62 293 GLU B N 1
ATOM 5040 C CA . GLU B 1 293 ? -1.937 -4.129 7.969 1 94.62 293 GLU B CA 1
ATOM 5041 C C . GLU B 1 293 ? -2.045 -2.611 8.07 1 94.62 293 GLU B C 1
ATOM 5043 O O . GLU B 1 293 ? -1.031 -1.917 8.188 1 94.62 293 GLU B O 1
ATOM 5048 N N . ALA B 1 294 ? -3.225 -2.08 8.078 1 93.94 294 ALA B N 1
ATOM 5049 C CA . ALA B 1 294 ? -3.426 -0.635 8.047 1 93.94 294 ALA B CA 1
ATOM 5050 C C . ALA B 1 294 ? -3.375 -0.042 9.445 1 93.94 294 ALA B C 1
ATOM 5052 O O . ALA B 1 294 ? -4.059 -0.521 10.359 1 93.94 294 ALA B O 1
ATOM 5053 N N . SER B 1 295 ? -2.57 1.001 9.57 1 88.44 295 SER B N 1
ATOM 5054 C CA . SER B 1 295 ? -2.504 1.684 10.859 1 88.44 295 SER B CA 1
ATOM 5055 C C . SER B 1 295 ? -3.729 2.564 11.086 1 88.44 295 SER B C 1
ATOM 5057 O O . SER B 1 295 ? -4.117 2.82 12.227 1 88.44 295 SER B O 1
ATOM 5059 N N . ASN B 1 296 ? -4.258 3.059 10.047 1 87.69 296 ASN B N 1
ATOM 5060 C CA . ASN B 1 296 ? -5.488 3.838 10.094 1 87.69 296 ASN B CA 1
ATOM 5061 C C . ASN B 1 296 ? -6.34 3.617 8.844 1 87.69 296 ASN B C 1
ATOM 5063 O O . ASN B 1 296 ? -5.828 3.189 7.805 1 87.69 296 ASN B O 1
ATOM 5067 N N . LEU B 1 297 ? -7.602 3.873 9.023 1 93.94 297 LEU B N 1
ATOM 5068 C CA . LEU B 1 297 ? -8.516 3.604 7.922 1 93.94 297 LEU B CA 1
ATOM 5069 C C . LEU B 1 297 ? -9.102 4.898 7.375 1 93.94 297 LEU B C 1
ATOM 5071 O O . LEU B 1 297 ? -9.852 4.883 6.391 1 93.94 297 LEU B O 1
ATOM 5075 N N . GLY B 1 298 ? -8.758 6.043 7.996 1 92.75 298 GLY B N 1
ATOM 5076 C CA . GLY B 1 298 ? -9.336 7.316 7.586 1 92.75 298 GLY B CA 1
ATOM 5077 C C . GLY B 1 298 ? -9.125 7.621 6.117 1 92.75 298 GLY B C 1
ATOM 5078 O O . GLY B 1 298 ? -10.031 8.117 5.441 1 92.75 298 GLY B O 1
ATOM 5079 N N . GLY B 1 299 ? -7.945 7.332 5.625 1 92.25 299 GLY B N 1
ATOM 5080 C CA . GLY B 1 299 ? -7.629 7.609 4.234 1 92.25 299 GLY B CA 1
ATOM 5081 C C . GLY B 1 299 ? -8.523 6.859 3.262 1 92.25 299 GLY B C 1
ATOM 5082 O O . GLY B 1 299 ? -9.062 7.453 2.324 1 92.25 299 GLY B O 1
ATOM 5083 N N . VAL B 1 300 ? -8.68 5.594 3.469 1 96.69 300 VAL B N 1
ATOM 5084 C CA . VAL B 1 300 ? -9.461 4.781 2.539 1 96.69 300 VAL B CA 1
ATOM 5085 C C . VAL B 1 300 ? -10.945 5.102 2.689 1 96.69 300 VAL B C 1
ATOM 5087 O O . VAL B 1 300 ? -11.68 5.133 1.701 1 96.69 300 VAL B O 1
ATOM 5090 N N . LEU B 1 301 ? -11.414 5.379 3.902 1 96.44 301 LEU B N 1
ATOM 5091 C CA . LEU B 1 301 ? -12.805 5.75 4.102 1 96.44 301 LEU B CA 1
ATOM 5092 C C . LEU B 1 301 ? -13.102 7.109 3.475 1 96.44 301 LEU B C 1
ATOM 5094 O O . LEU B 1 301 ? -14.18 7.312 2.898 1 96.44 301 LEU B O 1
ATOM 5098 N N . ASP B 1 302 ? -12.164 8.031 3.639 1 93.56 302 ASP B N 1
ATOM 5099 C CA . ASP B 1 302 ? -12.273 9.328 2.99 1 93.56 302 ASP B CA 1
ATOM 5100 C C . ASP B 1 302 ? -12.461 9.18 1.482 1 93.56 302 ASP B C 1
ATOM 5102 O O . ASP B 1 302 ? -13.359 9.797 0.899 1 93.56 302 ASP B O 1
ATOM 5106 N N . THR B 1 303 ? -11.742 8.344 0.888 1 94.69 303 THR B N 1
ATOM 5107 C CA . THR B 1 303 ? -11.781 8.102 -0.552 1 94.69 303 THR B CA 1
ATOM 5108 C C . THR B 1 303 ? -13.125 7.512 -0.962 1 94.69 303 THR B C 1
ATOM 5110 O O . THR B 1 303 ? -13.734 7.957 -1.937 1 94.69 303 THR B O 1
ATOM 5113 N N . VAL B 1 304 ? -13.57 6.551 -0.22 1 96.06 304 VAL B N 1
ATOM 5114 C CA . VAL B 1 304 ? -14.836 5.883 -0.509 1 96.06 304 VAL B CA 1
ATOM 5115 C C . VAL B 1 304 ? -15.984 6.887 -0.403 1 96.06 304 VAL B C 1
ATOM 5117 O O . VAL B 1 304 ? -16.906 6.863 -1.214 1 96.06 304 VAL B O 1
ATOM 5120 N N . ILE B 1 305 ? -15.953 7.711 0.58 1 93.19 305 ILE B N 1
ATOM 5121 C CA . ILE B 1 305 ? -16.984 8.727 0.782 1 93.19 305 ILE B CA 1
ATOM 5122 C C . ILE B 1 305 ? -16.922 9.75 -0.353 1 93.19 305 ILE B C 1
ATOM 5124 O O . ILE B 1 305 ? -17.953 10.102 -0.93 1 93.19 305 ILE B O 1
ATOM 5128 N N . ARG B 1 306 ? -15.742 10.164 -0.673 1 90 306 ARG B N 1
ATOM 5129 C CA . ARG B 1 306 ? -15.523 11.18 -1.693 1 90 306 ARG B CA 1
ATOM 5130 C C . ARG B 1 306 ? -16.094 10.734 -3.039 1 90 306 ARG B C 1
ATOM 5132 O O . ARG B 1 306 ? -16.734 11.523 -3.738 1 90 306 ARG B O 1
ATOM 5139 N N . TYR B 1 307 ? -15.953 9.516 -3.381 1 92.12 307 TYR B N 1
ATOM 5140 C CA . TYR B 1 307 ? -16.344 9.047 -4.707 1 92.12 307 TYR B CA 1
ATOM 5141 C C . TYR B 1 307 ? -17.625 8.234 -4.645 1 92.12 307 TYR B C 1
ATOM 5143 O O . TYR B 1 307 ? -18.047 7.645 -5.641 1 92.12 307 TYR B O 1
ATOM 5151 N N . LYS B 1 308 ? -18.234 8.164 -3.496 1 93.12 308 LYS B N 1
ATOM 5152 C CA . LYS B 1 308 ? -19.484 7.441 -3.293 1 93.12 308 LYS B CA 1
ATOM 5153 C C . LYS B 1 308 ? -19.391 6.012 -3.828 1 93.12 308 LYS B C 1
ATOM 5155 O O . LYS B 1 308 ? -20.266 5.559 -4.559 1 93.12 308 LYS B O 1
ATOM 5160 N N . LEU B 1 309 ? -18.312 5.367 -3.555 1 93.94 309 LEU B N 1
ATOM 5161 C CA . LEU B 1 309 ? -18.047 4.004 -4 1 93.94 309 LEU B CA 1
ATOM 5162 C C . LEU B 1 309 ? -18.547 2.99 -2.975 1 93.94 309 LEU B C 1
ATOM 5164 O O . LEU B 1 309 ? -17.984 2.885 -1.879 1 93.94 309 LEU B O 1
ATOM 5168 N N . PRO B 1 310 ? -19.547 2.234 -3.277 1 95.56 310 PRO B N 1
ATOM 5169 C CA . PRO B 1 310 ? -20.062 1.276 -2.293 1 95.56 310 PRO B CA 1
ATOM 5170 C C . PRO B 1 310 ? -19.031 0.221 -1.905 1 95.56 310 PRO B C 1
ATOM 5172 O O . PRO B 1 310 ? -18.438 -0.421 -2.777 1 95.56 310 PRO B O 1
ATOM 5175 N N . VAL B 1 311 ? -18.812 0.074 -0.59 1 97.56 311 VAL B N 1
ATOM 5176 C CA . VAL B 1 311 ? -17.906 -0.95 -0.083 1 97.56 311 VAL B CA 1
ATOM 5177 C C . VAL B 1 311 ? -18.656 -2.27 0.083 1 97.56 311 VAL B C 1
ATOM 5179 O O . VAL B 1 311 ? -19.578 -2.373 0.905 1 97.56 311 VAL B O 1
ATOM 5182 N N . HIS B 1 312 ? -18.25 -3.262 -0.674 1 97.06 312 HIS B N 1
ATOM 5183 C CA . HIS B 1 312 ? -18.922 -4.555 -0.632 1 97.06 312 HIS B CA 1
ATOM 5184 C C . HIS B 1 312 ? -18.344 -5.441 0.469 1 97.06 312 HIS B C 1
ATOM 5186 O O . HIS B 1 312 ? -19.094 -5.977 1.295 1 97.06 312 HIS B O 1
ATOM 5192 N N . TYR B 1 313 ? -17.031 -5.57 0.455 1 96.94 313 TYR B N 1
ATOM 5193 C CA . TYR B 1 313 ? -16.344 -6.465 1.384 1 96.94 313 TYR B CA 1
ATOM 5194 C C . TYR B 1 313 ? -15.086 -5.82 1.938 1 96.94 313 TYR B C 1
ATOM 5196 O O . TYR B 1 313 ? -14.578 -4.848 1.373 1 96.94 313 TYR B O 1
ATOM 5204 N N . VAL B 1 314 ? -14.633 -6.352 3.068 1 96.88 314 VAL B N 1
ATOM 5205 C CA . VAL B 1 314 ? -13.344 -6.016 3.664 1 96.88 314 VAL B CA 1
ATOM 5206 C C . VAL B 1 314 ? -12.539 -7.289 3.896 1 96.88 314 VAL B C 1
ATOM 5208 O O . VAL B 1 314 ? -13.086 -8.312 4.309 1 96.88 314 VAL B O 1
ATOM 5211 N N . SER B 1 315 ? -11.305 -7.211 3.49 1 96.88 315 SER B N 1
ATOM 5212 C CA . SER B 1 315 ? -10.398 -8.336 3.711 1 96.88 315 SER B CA 1
ATOM 5213 C C . SER B 1 315 ? -9.375 -8.016 4.797 1 96.88 315 SER B C 1
ATOM 5215 O O . SER B 1 315 ? -8.75 -6.953 4.773 1 96.88 315 SER B O 1
ATOM 5217 N N . THR B 1 316 ? -9.109 -8.969 5.781 1 93.75 316 THR B N 1
ATOM 5218 C CA . THR B 1 316 ? -8.258 -8.719 6.938 1 93.75 316 THR B CA 1
ATOM 5219 C C . THR B 1 316 ? -7.117 -9.734 6.996 1 93.75 316 THR B C 1
ATOM 5221 O O . THR B 1 316 ? -6.547 -9.977 8.062 1 93.75 316 THR B O 1
ATOM 5224 N N . GLY B 1 317 ? -6.781 -10.391 5.965 1 89.5 317 GLY B N 1
ATOM 5225 C CA . GLY B 1 317 ? -5.723 -11.383 5.949 1 89.5 317 GLY B CA 1
ATOM 5226 C C . GLY B 1 317 ? -5.684 -12.195 4.672 1 89.5 317 GLY B C 1
ATOM 5227 O O . GLY B 1 317 ? -6.391 -11.883 3.709 1 89.5 317 GLY B O 1
ATOM 5228 N N . GLN B 1 318 ? -4.938 -13.312 4.75 1 87.12 318 GLN B N 1
ATOM 5229 C CA . GLN B 1 318 ? -4.664 -14.047 3.521 1 87.12 318 GLN B CA 1
ATOM 5230 C C . GLN B 1 318 ? -5.41 -15.383 3.506 1 87.12 318 GLN B C 1
ATOM 5232 O O . GLN B 1 318 ? -5.488 -16.047 2.469 1 87.12 318 GLN B O 1
ATOM 5237 N N . LYS B 1 319 ? -5.992 -15.766 4.582 1 86.75 319 LYS B N 1
ATOM 5238 C CA . LYS B 1 319 ? -6.598 -17.094 4.668 1 86.75 319 LYS B CA 1
ATOM 5239 C C . LYS B 1 319 ? -7.848 -17.172 3.799 1 86.75 319 LYS B C 1
ATOM 5241 O O . LYS B 1 319 ? -8.711 -16.297 3.846 1 86.75 319 LYS B O 1
ATOM 5246 N N . VAL B 1 320 ? -7.945 -18.172 3.012 1 87.25 320 VAL B N 1
ATOM 5247 C CA . VAL B 1 320 ? -9.086 -18.453 2.148 1 87.25 320 VAL B CA 1
ATOM 5248 C C . VAL B 1 320 ? -9.852 -19.656 2.691 1 87.25 320 VAL B C 1
ATOM 5250 O O . VAL B 1 320 ? -9.266 -20.734 2.906 1 87.25 320 VAL B O 1
ATOM 5253 N N . PRO B 1 321 ? -11.102 -19.625 2.934 1 85.88 321 PRO B N 1
ATOM 5254 C CA . PRO B 1 321 ? -11.992 -18.516 2.574 1 85.88 321 PRO B CA 1
ATOM 5255 C C . PRO B 1 321 ? -12.125 -17.484 3.691 1 85.88 321 PRO B C 1
ATOM 5257 O O . PRO B 1 321 ? -12.859 -16.5 3.543 1 85.88 321 PRO B O 1
ATOM 5260 N N . GLU B 1 322 ? -11.281 -17.672 4.633 1 86.75 322 GLU B N 1
ATOM 5261 C CA . GLU B 1 322 ? -11.438 -16.828 5.816 1 86.75 322 GLU B CA 1
ATOM 5262 C C . GLU B 1 322 ? -10.984 -15.398 5.539 1 86.75 322 GLU B C 1
ATOM 5264 O O . GLU B 1 322 ? -10.469 -15.102 4.461 1 86.75 322 GLU B O 1
ATOM 5269 N N . ASN B 1 323 ? -11.219 -14.523 6.273 1 91.62 323 ASN B N 1
ATOM 5270 C CA . ASN B 1 323 ? -10.734 -13.148 6.336 1 91.62 323 ASN B CA 1
ATOM 5271 C C . ASN B 1 323 ? -11.43 -12.266 5.309 1 91.62 323 ASN B C 1
ATOM 5273 O O . ASN B 1 323 ? -10.805 -11.398 4.703 1 91.62 323 ASN B O 1
ATOM 5277 N N . LEU B 1 324 ? -12.477 -12.656 4.781 1 94.75 324 LEU B N 1
ATOM 5278 C CA . LEU B 1 324 ? -13.32 -11.805 3.959 1 94.75 324 LEU B CA 1
ATOM 5279 C C . LEU B 1 324 ? -14.68 -11.586 4.621 1 94.75 324 LEU B C 1
ATOM 5281 O O . LEU B 1 324 ? -15.406 -12.547 4.879 1 94.75 324 LEU B O 1
ATOM 5285 N N . TYR B 1 325 ? -15.023 -10.32 4.812 1 94.5 325 TYR B N 1
ATOM 5286 C CA . TYR B 1 325 ? -16.25 -10 5.539 1 94.5 325 TYR B CA 1
ATOM 5287 C C . TYR B 1 325 ? -17.078 -8.977 4.777 1 94.5 325 TYR B C 1
ATOM 5289 O O . TYR B 1 325 ? -16.531 -8.141 4.055 1 94.5 325 TYR B O 1
ATOM 5297 N N . VAL B 1 326 ? -18.375 -9.102 4.992 1 95.25 326 VAL B N 1
ATOM 5298 C CA . VAL B 1 326 ? -19.25 -8.07 4.457 1 95.25 326 VAL B CA 1
ATOM 5299 C C . VAL B 1 326 ? -19 -6.754 5.18 1 95.25 326 VAL B C 1
ATOM 5301 O O . VAL B 1 326 ? -18.922 -6.719 6.41 1 95.25 326 VAL B O 1
ATOM 5304 N N . ALA B 1 327 ? -18.875 -5.734 4.41 1 95.94 327 ALA B N 1
ATOM 5305 C CA . ALA B 1 327 ? -18.609 -4.43 5.008 1 95.94 327 ALA B CA 1
ATOM 5306 C C . ALA B 1 327 ? -19.859 -3.875 5.684 1 95.94 327 ALA B C 1
ATOM 5308 O O . ALA B 1 327 ? -20.953 -3.9 5.102 1 95.94 327 ALA B O 1
ATOM 5309 N N . THR B 1 328 ? -19.703 -3.424 6.871 1 95.19 328 THR B N 1
ATOM 5310 C CA . THR B 1 328 ? -20.75 -2.697 7.574 1 95.19 328 THR B CA 1
ATOM 5311 C C . THR B 1 328 ? -20.25 -1.333 8.039 1 95.19 328 THR B C 1
ATOM 5313 O O . THR B 1 328 ? -19.062 -1.165 8.312 1 95.19 328 THR B O 1
ATOM 5316 N N . LYS B 1 329 ? -21.188 -0.468 8.133 1 95.25 329 LYS B N 1
ATOM 5317 C CA . LYS B 1 329 ? -20.828 0.865 8.602 1 95.25 329 LYS B CA 1
ATOM 5318 C C . LYS B 1 329 ? -20.234 0.811 10.008 1 95.25 329 LYS B C 1
ATOM 5320 O O . LYS B 1 329 ? -19.219 1.454 10.289 1 95.25 329 LYS B O 1
ATOM 5325 N N . LYS B 1 330 ? -20.859 0.029 10.797 1 92.25 330 LYS B N 1
ATOM 5326 C CA . LYS B 1 330 ? -20.438 -0.094 12.188 1 92.25 330 LYS B CA 1
ATOM 5327 C C . LYS B 1 330 ? -19 -0.613 12.281 1 92.25 330 LYS B C 1
ATOM 5329 O O . LYS B 1 330 ? -18.172 -0.041 12.992 1 92.25 330 LYS B O 1
ATOM 5334 N N . PHE B 1 331 ? -18.75 -1.591 11.586 1 92.62 331 PHE B N 1
ATOM 5335 C CA . PHE B 1 331 ? -17.422 -2.188 11.609 1 92.62 331 PHE B CA 1
ATOM 5336 C C . PHE B 1 331 ? -16.375 -1.201 11.094 1 92.62 331 PHE B C 1
ATOM 5338 O O . PHE B 1 331 ? -15.328 -1.023 11.719 1 92.62 331 PHE B O 1
ATOM 5345 N N . LEU B 1 332 ? -16.625 -0.562 9.992 1 95.75 332 LEU B N 1
ATOM 5346 C CA . LEU B 1 332 ? -15.68 0.345 9.352 1 95.75 332 LEU B CA 1
ATOM 5347 C C . LEU B 1 332 ? -15.391 1.545 10.25 1 95.75 332 LEU B C 1
ATOM 5349 O O . LEU B 1 332 ? -14.234 1.921 10.438 1 95.75 332 LEU B O 1
ATOM 5353 N N . LEU B 1 333 ? -16.406 2.094 10.875 1 94 333 LEU B N 1
ATOM 5354 C CA . LEU B 1 333 ? -16.219 3.275 11.711 1 94 333 LEU B CA 1
ATOM 5355 C C . LEU B 1 333 ? -15.555 2.908 13.031 1 94 333 LEU B C 1
ATOM 5357 O O . LEU B 1 333 ? -14.68 3.635 13.508 1 94 333 LEU B O 1
ATOM 5361 N N . LYS B 1 334 ? -15.938 1.803 13.555 1 91.12 334 LYS B N 1
ATOM 5362 C CA . LYS B 1 334 ? -15.281 1.353 14.781 1 91.12 334 LYS B CA 1
ATOM 5363 C C . LYS B 1 334 ? -13.789 1.096 14.539 1 91.12 334 LYS B C 1
ATOM 5365 O O . LYS B 1 334 ? -12.953 1.473 15.359 1 91.12 334 LYS B O 1
ATOM 5370 N N . SER B 1 335 ? -13.531 0.481 13.445 1 91.88 335 SER B N 1
ATOM 5371 C CA . SER B 1 335 ? -12.148 0.178 13.102 1 91.88 335 SER B CA 1
ATOM 5372 C C . SER B 1 335 ? -11.344 1.453 12.875 1 91.88 335 SER B C 1
ATOM 5374 O O . SER B 1 335 ? -10.156 1.508 13.195 1 91.88 335 SER B O 1
ATOM 5376 N N . ALA B 1 336 ? -11.922 2.457 12.352 1 93 336 ALA B N 1
ATOM 5377 C CA . ALA B 1 336 ? -11.227 3.707 12.047 1 93 336 ALA B CA 1
ATOM 5378 C C . ALA B 1 336 ? -10.898 4.477 13.328 1 93 336 ALA B C 1
ATOM 5380 O O . ALA B 1 336 ? -9.875 5.164 13.398 1 93 336 ALA B O 1
ATOM 5381 N N . PHE B 1 337 ? -11.75 4.363 14.344 1 90.38 337 PHE B N 1
ATOM 5382 C CA . PHE B 1 337 ? -11.594 5.23 15.5 1 90.38 337 PHE B CA 1
ATOM 5383 C C . PHE B 1 337 ? -11.141 4.43 16.719 1 90.38 337 PHE B C 1
ATOM 5385 O O . PHE B 1 337 ? -10.883 5 17.781 1 90.38 337 PHE B O 1
ATOM 5392 N N . CYS B 1 338 ? -11.133 3.096 16.672 1 73.25 338 CYS B N 1
ATOM 5393 C CA . CYS B 1 338 ? -10.633 2.307 17.797 1 73.25 338 CYS B CA 1
ATOM 5394 C C . CYS B 1 338 ? -9.125 2.492 17.969 1 73.25 338 CYS B C 1
ATOM 5396 O O . CYS B 1 338 ? -8.625 2.504 19.078 1 73.25 338 CYS B O 1
ATOM 5398 N N . ALA B 1 339 ? -8.352 2.402 16.953 1 56.06 339 ALA B N 1
ATOM 5399 C CA . ALA B 1 339 ? -6.898 2.402 17.047 1 56.06 339 ALA B CA 1
ATOM 5400 C C . ALA B 1 339 ? -6.348 3.826 17.062 1 56.06 339 ALA B C 1
ATOM 5402 O O . ALA B 1 339 ? -5.871 4.324 16.047 1 56.06 339 ALA B O 1
ATOM 5403 N N . PRO B 1 340 ? -6.938 4.703 17.891 1 52.34 340 PRO B N 1
ATOM 5404 C CA . PRO B 1 340 ? -6.379 6.039 17.703 1 52.34 340 PRO B CA 1
ATOM 5405 C C . PRO B 1 340 ? -4.887 6.105 18.016 1 52.34 340 PRO B C 1
ATOM 5407 O O . PRO B 1 340 ? -4.445 5.578 19.047 1 52.34 340 PRO B O 1
ATOM 5410 N N . ARG B 1 341 ? -3.977 6.129 16.984 1 53.19 341 ARG B N 1
ATOM 5411 C CA . ARG B 1 341 ? -2.547 6.23 17.25 1 53.19 341 ARG B CA 1
ATOM 5412 C C . ARG B 1 341 ? -2.135 7.684 17.484 1 53.19 341 ARG B C 1
ATOM 5414 O O . ARG B 1 341 ? -1.823 8.406 16.531 1 53.19 341 ARG B O 1
ATOM 5421 N N . GLU B 1 342 ? -2.539 8.195 18.609 1 50.78 342 GLU B N 1
ATOM 5422 C CA . GLU B 1 342 ? -2.184 9.562 18.969 1 50.78 342 GLU B CA 1
ATOM 5423 C C . GLU B 1 342 ? -0.687 9.812 18.797 1 50.78 342 GLU B C 1
ATOM 5425 O O . GLU B 1 342 ? -0.262 10.938 18.531 1 50.78 342 GLU B O 1
ATOM 5430 N N . ASP B 1 343 ? 0.081 8.719 18.75 1 50.59 343 ASP B N 1
ATOM 5431 C CA . ASP B 1 343 ? 1.526 8.922 18.703 1 50.59 343 ASP B CA 1
ATOM 5432 C C . ASP B 1 343 ? 2.066 8.766 17.281 1 50.59 343 ASP B C 1
ATOM 5434 O O . ASP B 1 343 ? 3.256 8.508 17.094 1 50.59 343 ASP B O 1
ATOM 5438 N N . SER B 1 344 ? 1.182 9.102 16.359 1 57.28 344 SER B N 1
ATOM 5439 C CA . SER B 1 344 ? 1.67 8.953 14.992 1 57.28 344 SER B CA 1
ATOM 5440 C C . SER B 1 344 ? 2.414 10.203 14.531 1 57.28 344 SER B C 1
ATOM 5442 O O . SER B 1 344 ? 1.933 11.32 14.719 1 57.28 344 SER B O 1
ATOM 5444 N N . PRO B 1 345 ? 3.605 10.016 14.016 1 51.69 345 PRO B N 1
ATOM 5445 C CA . PRO B 1 345 ? 4.34 11.172 13.5 1 51.69 345 PRO B CA 1
ATOM 5446 C C . PRO B 1 345 ? 3.605 11.875 12.367 1 51.69 345 PRO B C 1
ATOM 5448 O O . PRO B 1 345 ? 3.973 12.992 11.992 1 51.69 345 PRO B O 1
ATOM 5451 N N . PHE B 1 346 ? 2.477 11.227 11.898 1 53.41 346 PHE B N 1
ATOM 5452 C CA . PHE B 1 346 ? 1.774 11.773 10.742 1 53.41 346 PHE B CA 1
ATOM 5453 C C . PHE B 1 346 ? 0.502 12.5 11.172 1 53.41 346 PHE B C 1
ATOM 5455 O O . PHE B 1 346 ? -0.245 13 10.336 1 53.41 346 PHE B O 1
ATOM 5462 N N . VAL B 1 347 ? 0.004 12.32 12.328 1 52.84 347 VAL B N 1
ATOM 5463 C CA . VAL B 1 347 ? -1.156 13.023 12.859 1 52.84 347 VAL B CA 1
ATOM 5464 C C . VAL B 1 347 ? -0.748 14.422 13.312 1 52.84 347 VAL B C 1
ATOM 5466 O O . VAL B 1 347 ? 0.154 14.578 14.141 1 52.84 347 VAL B O 1
ATOM 5469 N N . PRO B 1 348 ? -1.437 15.273 12.5 1 46.66 348 PRO B N 1
ATOM 5470 C CA . PRO B 1 348 ? -1.08 16.641 12.922 1 46.66 348 PRO B CA 1
ATOM 5471 C C . PRO B 1 348 ? -1.418 16.906 14.391 1 46.66 348 PRO B C 1
ATOM 5473 O O . PRO B 1 348 ? -2.43 16.406 14.891 1 46.66 348 PRO B O 1
ATOM 5476 N N . HIS B 1 349 ? -0.548 17.219 15.195 1 45.34 349 HIS B N 1
ATOM 5477 C CA . HIS B 1 349 ? -0.803 17.625 16.578 1 45.34 349 HIS B CA 1
ATOM 5478 C C . HIS B 1 349 ? -1.603 18.922 16.625 1 45.34 349 HIS B C 1
ATOM 5480 O O . HIS B 1 349 ? -1.614 19.688 15.664 1 45.34 349 HIS B O 1
ATOM 5486 N N . ASP B 1 350 ? -2.371 19.125 17.75 1 45.28 350 ASP B N 1
ATOM 5487 C CA . ASP B 1 350 ? -3.293 20.234 17.938 1 45.28 350 ASP B CA 1
ATOM 5488 C C . ASP B 1 350 ? -2.697 21.531 17.391 1 45.28 350 ASP B C 1
ATOM 5490 O O . ASP B 1 350 ? -3.406 22.344 16.781 1 45.28 350 ASP B O 1
ATOM 5494 N N . ASP B 1 351 ? -1.472 21.719 17.484 1 42.66 351 ASP B N 1
ATOM 5495 C CA . ASP B 1 351 ? -0.819 22.953 17.062 1 42.66 351 ASP B CA 1
ATOM 5496 C C . ASP B 1 351 ? -0.657 23.016 15.547 1 42.66 351 ASP B C 1
ATOM 5498 O O . ASP B 1 351 ? -0.454 24.094 14.984 1 42.66 351 ASP B O 1
ATOM 5502 N N . ASP B 1 352 ? -0.84 21.875 14.922 1 43.69 352 ASP B N 1
ATOM 5503 C CA . ASP B 1 352 ? -0.578 21.75 13.492 1 43.69 352 ASP B CA 1
ATOM 5504 C C . ASP B 1 352 ? -1.872 21.828 12.688 1 43.69 352 ASP B C 1
ATOM 5506 O O . ASP B 1 352 ? -1.84 21.969 11.461 1 43.69 352 ASP B O 1
ATOM 5510 N N . LEU B 1 353 ? -3.012 21.781 13.297 1 47.03 353 LEU B N 1
ATOM 5511 C CA . LEU B 1 353 ? -4.309 21.578 12.656 1 47.03 353 LEU B CA 1
ATOM 5512 C C . LEU B 1 353 ? -4.719 22.797 11.844 1 47.03 353 LEU B C 1
ATOM 5514 O O . LEU B 1 353 ? -5.191 22.672 10.711 1 47.03 353 LEU B O 1
ATOM 5518 N N . PRO B 1 354 ? -4.551 23.969 12.375 1 42.47 354 PRO B N 1
ATOM 5519 C CA . PRO B 1 354 ? -5 25.094 11.547 1 42.47 354 PRO B CA 1
ATOM 5520 C C . PRO B 1 354 ? -4.238 25.203 10.234 1 42.47 354 PRO B C 1
ATOM 5522 O O . PRO B 1 354 ? -4.832 25.5 9.195 1 42.47 354 PRO B O 1
ATOM 5525 N N . ALA B 1 355 ? -3.006 24.984 10.266 1 42.97 355 ALA B N 1
ATOM 5526 C CA . ALA B 1 355 ? -2.215 25.062 9.039 1 42.97 355 ALA B CA 1
ATOM 5527 C C . ALA B 1 355 ? -2.619 23.969 8.055 1 42.97 355 ALA B C 1
ATOM 5529 O O . ALA B 1 355 ? -2.684 24.203 6.844 1 42.97 355 ALA B O 1
ATOM 5530 N N . MET B 1 356 ? -2.953 22.875 8.586 1 45.78 356 MET B N 1
ATOM 5531 C CA . MET B 1 356 ? -3.346 21.75 7.746 1 45.78 356 MET B CA 1
ATOM 5532 C C . MET B 1 356 ? -4.699 22 7.098 1 45.78 356 MET B C 1
ATOM 5534 O O . MET B 1 356 ? -4.883 21.734 5.91 1 45.78 356 MET B O 1
ATOM 5538 N N . LEU B 1 357 ? -5.637 22.562 7.918 1 43.5 357 LEU B N 1
ATOM 5539 C CA . LEU B 1 357 ? -6.988 22.797 7.418 1 43.5 357 LEU B CA 1
ATOM 5540 C C . LEU B 1 357 ? -7.012 24 6.469 1 43.5 357 LEU B C 1
ATOM 5542 O O . LEU B 1 357 ? -7.773 24 5.496 1 43.5 357 LEU B O 1
ATOM 5546 N N . SER B 1 358 ? -6.371 25.031 6.734 1 39.06 358 SER B N 1
ATOM 5547 C CA . SER B 1 358 ? -6.305 26.188 5.844 1 39.06 358 SER B CA 1
ATOM 5548 C C . SER B 1 358 ? -5.715 25.812 4.488 1 39.06 358 SER B C 1
ATOM 5550 O O . SER B 1 358 ? -6.176 26.281 3.449 1 39.06 358 SER B O 1
ATOM 5552 N N . ALA B 1 359 ? -4.758 25.062 4.457 1 39.19 359 ALA B N 1
ATOM 5553 C CA . ALA B 1 359 ? -4.156 24.609 3.205 1 39.19 359 ALA B CA 1
ATOM 5554 C C . ALA B 1 359 ? -5.148 23.781 2.389 1 39.19 359 ALA B C 1
ATOM 5556 O O . ALA B 1 359 ? -5.113 23.797 1.156 1 39.19 359 ALA B O 1
ATOM 5557 N N . LEU B 1 360 ? -6.047 23.156 3.053 1 37.25 360 LEU B N 1
ATOM 5558 C CA . LEU B 1 360 ? -7.062 22.328 2.42 1 37.25 360 LEU B CA 1
ATOM 5559 C C . LEU B 1 360 ? -8.188 23.172 1.85 1 37.25 360 LEU B C 1
ATOM 5561 O O . LEU B 1 360 ? -8.812 22.812 0.851 1 37.25 360 LEU B O 1
ATOM 5565 N N . SER B 1 361 ? -8.562 24.375 2.359 1 33.25 361 SER B N 1
ATOM 5566 C CA . SER B 1 361 ? -9.727 25.141 1.943 1 33.25 361 SER B CA 1
ATOM 5567 C C . SER B 1 361 ? -9.555 25.688 0.53 1 33.25 361 SER B C 1
ATOM 5569 O O . SER B 1 361 ? -10.539 25.953 -0.164 1 33.25 361 SER B O 1
ATOM 5571 N N . THR B 1 362 ? -8.461 26.156 0.166 1 33.19 362 THR B N 1
ATOM 5572 C CA . THR B 1 362 ? -8.453 26.766 -1.156 1 33.19 362 THR B CA 1
ATOM 5573 C C . THR B 1 362 ? -8.656 25.719 -2.244 1 33.19 362 THR B C 1
ATOM 5575 O O . THR B 1 362 ? -8.914 26.047 -3.4 1 33.19 362 THR B O 1
ATOM 5578 N N . ARG B 1 363 ? -8.078 24.672 -1.993 1 33.81 363 ARG B N 1
ATOM 5579 C CA . ARG B 1 363 ? -8.195 23.734 -3.109 1 33.81 363 ARG B CA 1
ATOM 5580 C C . ARG B 1 363 ? -9.602 23.156 -3.193 1 33.81 363 ARG B C 1
ATOM 5582 O O . ARG B 1 363 ? -9.836 22.172 -3.9 1 33.81 363 ARG B O 1
ATOM 5589 N N . THR B 1 364 ? -10.492 23.766 -2.584 1 31.75 364 THR B N 1
ATOM 5590 C CA . THR B 1 364 ? -11.867 23.297 -2.557 1 31.75 364 THR B CA 1
ATOM 5591 C C . THR B 1 364 ? -12.461 23.266 -3.961 1 31.75 364 THR B C 1
ATOM 5593 O O . THR B 1 364 ? -13.664 23.062 -4.129 1 31.75 364 THR B O 1
ATOM 5596 N N . GLY B 1 365 ? -11.75 23.75 -4.848 1 29.8 365 GLY B N 1
ATOM 5597 C CA . GLY B 1 365 ? -12.633 23.656 -6 1 29.8 365 GLY B CA 1
ATOM 5598 C C . GLY B 1 365 ? -12.977 22.219 -6.379 1 29.8 365 GLY B C 1
ATOM 5599 O O . GLY B 1 365 ? -13.664 21.984 -7.371 1 29.8 365 GLY B O 1
ATOM 5600 N N . ASN B 1 366 ? -12 21.328 -6.117 1 32.66 366 ASN B N 1
ATOM 5601 C CA . ASN B 1 366 ? -12.523 20.094 -6.711 1 32.66 366 ASN B CA 1
ATOM 5602 C C . ASN B 1 366 ? -13.703 19.547 -5.914 1 32.66 366 ASN B C 1
ATOM 5604 O O . ASN B 1 366 ? -13.727 19.641 -4.684 1 32.66 366 ASN B O 1
ATOM 5608 N N . GLU B 1 367 ? -14.805 19.031 -6.559 1 32.28 367 GLU B N 1
ATOM 5609 C CA . GLU B 1 367 ? -16.188 18.703 -6.238 1 32.28 367 GLU B CA 1
ATOM 5610 C C . GLU B 1 367 ? -16.266 17.656 -5.133 1 32.28 367 GLU B C 1
ATOM 5612 O O . GLU B 1 367 ? -15.984 16.469 -5.359 1 32.28 367 GLU B O 1
ATOM 5617 N N . LEU B 1 368 ? -15.68 17.812 -3.984 1 36.72 368 LEU B N 1
ATOM 5618 C CA . LEU B 1 368 ? -16.25 16.922 -2.982 1 36.72 368 LEU B CA 1
ATOM 5619 C C . LEU B 1 368 ? -17.75 16.797 -3.174 1 36.72 368 LEU B C 1
ATOM 5621 O O . LEU B 1 368 ? -18.484 17.797 -3.174 1 36.72 368 LEU B O 1
ATOM 5625 N N . HIS B 1 369 ? -18.172 15.898 -3.811 1 39.06 369 HIS B N 1
ATOM 5626 C CA . HIS B 1 369 ? -19.609 15.648 -3.785 1 39.06 369 HIS B CA 1
ATOM 5627 C C . HIS B 1 369 ? -20.203 15.922 -2.404 1 39.06 369 HIS B C 1
ATOM 5629 O O . HIS B 1 369 ? -19.484 15.859 -1.4 1 39.06 369 HIS B O 1
ATOM 5635 N N . GLU B 1 370 ? -21.375 16.516 -2.262 1 38.22 370 GLU B N 1
ATOM 5636 C CA . GLU B 1 370 ? -22.203 17 -1.155 1 38.22 370 GLU B CA 1
ATOM 5637 C C . GLU B 1 370 ? -22.234 16 -0.007 1 38.22 370 GLU B C 1
ATOM 5639 O O . GLU B 1 370 ? -22.656 14.859 -0.186 1 38.22 370 GLU B O 1
ATOM 5644 N N . VAL B 1 371 ? -21.25 16.141 0.836 1 41.25 371 VAL B N 1
ATOM 5645 C CA . VAL B 1 371 ? -21.406 15.406 2.092 1 41.25 371 VAL B CA 1
ATOM 5646 C C . VAL B 1 371 ? -22.719 15.828 2.768 1 41.25 371 VAL B C 1
ATOM 5648 O O . VAL B 1 371 ? -23 17.016 2.883 1 41.25 371 VAL B O 1
ATOM 5651 N N . ARG B 1 372 ? -23.672 14.969 3.025 1 43.47 372 ARG B N 1
ATOM 5652 C CA . ARG B 1 372 ? -24.938 15.234 3.68 1 43.47 372 ARG B CA 1
ATOM 5653 C C . ARG B 1 372 ? -24.766 15.422 5.18 1 43.47 372 ARG B C 1
ATOM 5655 O O . ARG B 1 372 ? -24.219 14.555 5.859 1 43.47 372 ARG B O 1
ATOM 5662 N N . PHE B 1 373 ? -24.812 16.609 5.496 1 40.53 373 PHE B N 1
ATOM 5663 C CA . PHE B 1 373 ? -24.828 16.891 6.93 1 40.53 373 PHE B CA 1
ATOM 5664 C C . PHE B 1 373 ? -26.25 16.75 7.484 1 40.53 373 PHE B C 1
ATOM 5666 O O . PHE B 1 373 ? -27.219 17.125 6.828 1 40.53 373 PHE B O 1
ATOM 5673 N N . GLY B 1 374 ? -26.859 15.625 7.875 1 36.31 374 GLY B N 1
ATOM 5674 C CA . GLY B 1 374 ? -28.234 15.602 8.375 1 36.31 374 GLY B CA 1
ATOM 5675 C C . GLY B 1 374 ? -28.812 16.984 8.57 1 36.31 374 GLY B C 1
ATOM 5676 O O . GLY B 1 374 ? -28.078 17.969 8.703 1 36.31 374 GLY B O 1
#